Protein AF-0000000084534461 (afdb_homodimer)

Solvent-accessible surface area (backbone atoms only — not comparable to full-atom values): 22948 Å² total; per-residue (Å²): 114,69,65,68,84,52,67,72,52,37,30,53,52,44,30,52,53,43,71,65,56,53,66,68,66,69,68,48,70,62,46,70,64,59,42,81,46,84,99,39,82,68,63,66,66,81,53,58,86,45,63,25,36,35,31,38,32,35,58,70,33,33,43,48,48,38,43,33,74,71,67,26,49,29,36,30,30,22,59,17,60,62,32,34,50,53,24,33,70,71,34,33,87,74,63,44,41,65,43,66,37,55,65,68,60,46,51,71,68,51,87,67,63,21,34,18,40,33,20,59,68,22,38,67,40,55,40,63,58,86,64,42,44,46,43,50,53,74,29,36,35,69,52,8,28,48,35,37,19,36,73,57,45,46,66,38,20,59,45,50,32,58,41,75,44,84,65,67,75,32,57,66,35,50,48,49,37,52,23,52,54,45,69,53,51,33,49,55,40,47,74,41,59,37,38,81,55,44,47,45,70,43,73,35,96,50,87,69,29,35,37,31,25,41,35,42,34,22,38,52,71,116,115,70,65,68,85,52,66,72,52,36,30,52,50,45,29,52,52,44,71,64,56,56,65,69,66,69,67,48,71,61,47,69,63,60,40,80,46,85,98,38,83,68,63,68,67,79,53,58,85,46,63,26,35,35,31,38,32,35,58,69,34,32,44,49,49,37,44,33,75,71,68,25,48,30,36,30,30,22,58,17,60,61,31,35,51,53,25,33,69,70,35,34,87,73,62,44,41,65,42,65,38,55,64,65,60,46,52,71,68,50,88,69,64,21,33,19,41,32,20,56,68,20,38,66,40,55,37,63,57,86,63,43,45,45,43,50,52,73,30,36,36,69,52,10,28,48,36,38,19,34,73,57,45,47,66,40,20,57,45,50,33,57,42,74,44,84,62,64,75,31,57,67,35,50,50,47,38,54,23,52,54,46,69,53,51,32,50,55,42,46,74,42,60,36,39,81,55,45,47,47,70,44,73,36,96,49,86,69,29,37,37,30,25,40,35,42,35,24,38,52,70,118

InterPro domains:
  IPR029063 S-adenosyl-L-methionine-dependent methyltransferase superfamily [G3DSA:3.40.50.150] (38-209)
  IPR029063 S-adenosyl-L-methionine-dependent methyltransferase superfamily [SSF53335] (11-201)
  IPR041698 Methyltransferase domain 25 [PF13649] (54-144)

Nearest PDB structures (foldseek):
  7zkg-assembly1_A  TM=7.103E-01  e=3.532E-11  Streptomyces griseofuscus
  5t6b-assembly1_A  TM=6.500E-01  e=1.049E-08  Actinomadura kijaniata
  5t6b-assembly2_B  TM=6.432E-01  e=7.205E-09  Actinomadura kijaniata
  5dm0-assembly1_A  TM=7.091E-01  e=4.477E-07  Bacillus velezensis FZB42
  3gu3-assembly1_B  TM=7.183E-01  e=1.297E-06  Bacillus cereus ATCC 14579

Organism: Streptomyces rubellomurinus (strain ATCC 31215) (NCBI:txid359131)

Secondary structure (DSSP, 8-state):
------HHHHHHHHHHHHHHS-HHHHTS-----SSSSTT-S--GGGG-S-SEEEEES-TT-HHHHHHHTTT-EEEEEES-HHHHHHHHHHHGGGT-EEEES-HHHHHHH----EEEEEEESSHHHHS-HHHHHHHHHHTEEEEEEEEEEEPPPPTT--EEEEEEES-SSSB-EEEEEEE--HHHHHHHHHHTT-EEEEEEEEPPSSTTB--EEEEEEE----/------HHHHHHHHHHHHHHS-HHHHTS-----SSSSTT-S--GGGG-S-SEEEEES-TT-HHHHHHHTTT-EEEEEES-HHHHHHHHHHHGGGT-EEEES-HHHHHHH----EEEEEEESSHHHHS-HHHHHHHHHHTEEEEEEEEEEEPPPPTT--EEEEEE-S-SSSB--EEEEEE--HHHHHHHHHHTT-EEEEEEEEPPSSTTB--EEEEEEE----

Foldseek 3Di:
DADDDDLVLVQVVVQVVLVPDDPVVLPDAADFDLDPDPPDDDGPCLQPDWQEEEEEQCFSVSPVQVVVVVNHQYEYEHQYPSRQVSSCVVCVVSRYHYYHDDQLVVLVPDPAAILEYEYRQGDCFFDDLLSRLLSNLNRYAQFGKYKYKDFAADPPDAAWDKDAPDDDPDDRRITTTGHDDQVVVQVSNVVSQWADKGWDWADDPDPPDTTMIMIMTTHHND/DADDDDLVLVQVVVQVVLVPDDPVVLPDAADFDLDPDPPDDDGPCLQPDWQEEEEEQCFSVSPVQVVVVVNHQYEYEHQYPSRQVSSCVVCVVSRYHYYHDDQLVVLVPDPAAILEYEYRQGDCFFDDLLSRLLSNLNRYAQFGKYKYKDFAADPPDAAWDKDAPDDDPDDRRITTTHHDDQVVVQVSNVVSQWADKGWDWADDPDPPDTTMIMIMTTHHND

Radius of gyration: 24.72 Å; Cα contacts (8 Å, |Δi|>4): 1008; chains: 2; bounding box: 42×78×60 Å

Structure (mmCIF, N/CA/C/O backbone):
data_AF-0000000084534461-model_v1
#
loop_
_entity.id
_entity.type
_entity.pdbx_description
1 polymer 'Methyltransferase type 11'
#
loop_
_atom_site.group_PDB
_atom_site.id
_atom_site.type_symbol
_atom_site.label_atom_id
_atom_site.label_alt_id
_atom_site.label_comp_id
_atom_site.label_asym_id
_atom_site.label_entity_id
_atom_site.label_seq_id
_atom_site.pdbx_PDB_ins_code
_atom_site.Cartn_x
_atom_site.Cartn_y
_atom_site.Cartn_z
_atom_site.occupancy
_atom_site.B_iso_or_equiv
_atom_site.auth_seq_id
_atom_site.auth_comp_id
_atom_site.auth_asym_id
_atom_site.auth_atom_id
_atom_site.pdbx_PDB_model_num
ATOM 1 N N . MET A 1 1 ? -14.102 -5.703 9.438 1 82 1 MET A N 1
ATOM 2 C CA . MET A 1 1 ? -14.719 -5.957 8.141 1 82 1 MET A CA 1
ATOM 3 C C . MET A 1 1 ? -13.688 -6.5 7.152 1 82 1 MET A C 1
ATOM 5 O O . MET A 1 1 ? -12.531 -6.066 7.148 1 82 1 MET A O 1
ATOM 9 N N . PRO A 1 2 ? -14.164 -7.406 6.281 1 90.06 2 PRO A N 1
ATOM 10 C CA . PRO A 1 2 ? -13.219 -7.977 5.312 1 90.06 2 PRO A CA 1
ATOM 11 C C . PRO A 1 2 ? -12.953 -7.043 4.133 1 90.06 2 PRO A C 1
ATOM 13 O O . PRO A 1 2 ? -13.711 -6.098 3.9 1 90.06 2 PRO A O 1
ATOM 16 N N . ALA A 1 3 ? -11.852 -7.309 3.469 1 95.69 3 ALA A N 1
ATOM 17 C CA . ALA A 1 3 ? -11.547 -6.617 2.217 1 95.69 3 ALA A CA 1
ATOM 18 C C . ALA A 1 3 ? -12.695 -6.758 1.223 1 95.69 3 ALA A C 1
ATOM 20 O O . ALA A 1 3 ? -13.273 -7.84 1.08 1 95.69 3 ALA A O 1
ATOM 21 N N . GLN A 1 4 ? -13.062 -5.703 0.639 1 95.62 4 GLN A N 1
ATOM 22 C CA . GLN A 1 4 ? -14.156 -5.691 -0.332 1 95.62 4 GLN A CA 1
ATOM 23 C C . GLN A 1 4 ? -13.617 -5.543 -1.754 1 95.62 4 GLN A C 1
ATOM 25 O O . GLN A 1 4 ? -13.555 -4.43 -2.283 1 95.62 4 GLN A O 1
ATOM 30 N N . HIS A 1 5 ? -13.391 -6.656 -2.383 1 97.5 5 HIS A N 1
ATOM 31 C CA . HIS A 1 5 ? -12.844 -6.676 -3.734 1 97.5 5 HIS A CA 1
ATOM 32 C C . HIS A 1 5 ? -13.867 -6.184 -4.75 1 97.5 5 HIS A C 1
ATOM 34 O O . HIS A 1 5 ? -15.055 -6.516 -4.656 1 97.5 5 HIS A O 1
ATOM 40 N N . ASP A 1 6 ? -13.453 -5.367 -5.629 1 96.69 6 ASP A N 1
ATOM 41 C CA . ASP A 1 6 ? -14.172 -5 -6.848 1 96.69 6 ASP A CA 1
ATOM 42 C C . ASP A 1 6 ? -13.461 -5.547 -8.086 1 96.69 6 ASP A C 1
ATOM 44 O O . ASP A 1 6 ? -12.57 -4.895 -8.633 1 96.69 6 ASP A O 1
ATOM 48 N N . ILE A 1 7 ? -13.922 -6.699 -8.586 1 98 7 ILE A N 1
ATOM 49 C CA . ILE A 1 7 ? -13.195 -7.465 -9.594 1 98 7 ILE A CA 1
ATOM 50 C C . ILE A 1 7 ? -13.156 -6.688 -10.906 1 98 7 ILE A C 1
ATOM 52 O O . ILE A 1 7 ? -12.164 -6.734 -11.633 1 98 7 ILE A O 1
ATOM 56 N N . ALA A 1 8 ? -14.234 -6.043 -11.258 1 97.19 8 ALA A N 1
ATOM 57 C CA . ALA A 1 8 ? -14.234 -5.234 -12.469 1 97.19 8 ALA A CA 1
ATOM 58 C C . ALA A 1 8 ? -13.156 -4.16 -12.422 1 97.19 8 ALA A C 1
ATOM 60 O O . ALA A 1 8 ? -12.414 -3.967 -13.391 1 97.19 8 ALA A O 1
ATOM 61 N N . SER A 1 9 ? -13.031 -3.445 -11.297 1 95.75 9 SER A N 1
ATOM 62 C CA . SER A 1 9 ? -12.008 -2.424 -11.102 1 95.75 9 SER A CA 1
ATOM 63 C C . SER A 1 9 ? -10.609 -3.033 -11.133 1 95.75 9 SER A C 1
ATOM 65 O O . SER A 1 9 ? -9.695 -2.475 -11.742 1 95.75 9 SER A O 1
ATOM 67 N N . GLU A 1 10 ? -10.453 -4.145 -10.445 1 97.88 10 GLU A N 1
ATOM 68 C CA . GLU A 1 10 ? -9.148 -4.797 -10.398 1 97.88 10 GLU A CA 1
ATOM 69 C C . GLU A 1 10 ? -8.727 -5.289 -11.781 1 97.88 10 GLU A C 1
ATOM 71 O O . GLU A 1 10 ? -7.547 -5.219 -12.141 1 97.88 10 GLU A O 1
ATOM 76 N N . ARG A 1 11 ? -9.68 -5.777 -12.562 1 98.31 11 ARG A N 1
ATOM 77 C CA . ARG A 1 11 ? -9.391 -6.168 -13.938 1 98.31 11 ARG A CA 1
ATOM 78 C C . ARG A 1 11 ? -8.852 -4.984 -14.734 1 98.31 11 ARG A C 1
ATOM 80 O O . ARG A 1 11 ? -7.879 -5.121 -15.477 1 98.31 11 ARG A O 1
ATOM 87 N N . GLU A 1 12 ? -9.516 -3.889 -14.594 1 97.12 12 GLU A N 1
ATOM 88 C CA . GLU A 1 12 ? -9.055 -2.684 -15.281 1 97.12 12 GLU A CA 1
ATOM 89 C C . GLU A 1 12 ? -7.629 -2.33 -14.891 1 97.12 12 GLU A C 1
ATOM 91 O O . GLU A 1 12 ? -6.824 -1.927 -15.734 1 97.12 12 GLU A O 1
ATOM 96 N N . LEU A 1 13 ? -7.352 -2.441 -13.602 1 96.94 13 LEU A N 1
ATOM 97 C CA . LEU A 1 13 ? -6.008 -2.158 -13.109 1 96.94 13 LEU A CA 1
ATOM 98 C C . LEU A 1 13 ? -4.984 -3.088 -13.75 1 96.94 13 LEU A C 1
ATOM 100 O O . LEU A 1 13 ? -3.932 -2.639 -14.211 1 96.94 13 LEU A O 1
ATOM 104 N N . TRP A 1 14 ? -5.281 -4.336 -13.805 1 97.5 14 TRP A N 1
ATOM 105 C CA . TRP A 1 14 ? -4.336 -5.305 -14.352 1 97.5 14 TRP A CA 1
ATOM 106 C C . TRP A 1 14 ? -4.227 -5.172 -15.867 1 97.5 14 TRP A C 1
ATOM 108 O O . TRP A 1 14 ? -3.176 -5.449 -16.438 1 97.5 14 TRP A O 1
ATOM 118 N N . ASP A 1 15 ? -5.336 -4.719 -16.547 1 97.88 15 ASP A N 1
ATOM 119 C CA . ASP A 1 15 ? -5.266 -4.395 -17.969 1 97.88 15 ASP A CA 1
ATOM 120 C C . ASP A 1 15 ? -4.273 -3.264 -18.219 1 97.88 15 ASP A C 1
ATOM 122 O O . ASP A 1 15 ? -3.482 -3.324 -19.172 1 97.88 15 ASP A O 1
ATOM 126 N N . THR A 1 16 ? -4.367 -2.297 -17.359 1 95.94 16 THR A N 1
ATOM 127 C CA . THR A 1 16 ? -3.457 -1.165 -17.484 1 95.94 16 THR A CA 1
ATOM 128 C C . THR A 1 16 ? -2.012 -1.609 -17.281 1 95.94 16 THR A C 1
ATOM 130 O O . THR A 1 16 ? -1.117 -1.19 -18.031 1 95.94 16 THR A O 1
ATOM 133 N N . TYR A 1 17 ? -1.835 -2.412 -16.281 1 94.75 17 TYR A N 1
ATOM 134 C CA . TYR A 1 17 ? -0.505 -2.959 -16.047 1 94.75 17 TYR A CA 1
ATOM 135 C C . TYR A 1 17 ? 0.002 -3.727 -17.266 1 94.75 17 TYR A C 1
ATOM 137 O O . TYR A 1 17 ? 1.138 -3.525 -17.703 1 94.75 17 TYR A O 1
ATOM 145 N N . ALA A 1 18 ? -0.816 -4.578 -17.781 1 96.62 18 ALA A N 1
ATOM 146 C CA . ALA A 1 18 ? -0.475 -5.395 -18.953 1 96.62 18 ALA A CA 1
ATOM 147 C C . ALA A 1 18 ? -0.106 -4.52 -20.141 1 96.62 18 ALA A C 1
ATOM 149 O O . ALA A 1 18 ? 0.877 -4.789 -20.844 1 96.62 18 ALA A O 1
ATOM 150 N N . ALA A 1 19 ? -0.872 -3.486 -20.344 1 94.31 19 ALA A N 1
ATOM 151 C CA . ALA A 1 19 ? -0.662 -2.586 -21.484 1 94.31 19 ALA A CA 1
ATOM 152 C C . ALA A 1 19 ? 0.663 -1.841 -21.344 1 94.31 19 ALA A C 1
ATOM 154 O O . ALA A 1 19 ? 1.238 -1.403 -22.344 1 94.31 19 ALA A O 1
ATOM 155 N N . GLY A 1 20 ? 1.137 -1.736 -20.094 1 92.31 20 GLY A N 1
ATOM 156 C CA . GLY A 1 20 ? 2.369 -1.006 -19.859 1 92.31 20 GLY A CA 1
ATOM 157 C C . GLY A 1 20 ? 3.609 -1.872 -19.969 1 92.31 20 GLY A C 1
ATOM 158 O O . GLY A 1 20 ? 4.73 -1.363 -19.953 1 92.31 20 GLY A O 1
ATOM 159 N N . ILE A 1 21 ? 3.453 -3.168 -19.969 1 90.06 21 ILE A N 1
ATOM 160 C CA . ILE A 1 21 ? 4.59 -4.074 -20.094 1 90.06 21 ILE A CA 1
ATOM 161 C C . ILE A 1 21 ? 5.246 -3.906 -21.453 1 90.06 21 ILE A C 1
ATOM 163 O O . ILE A 1 21 ? 4.57 -3.965 -22.484 1 90.06 21 ILE A O 1
ATOM 167 N N . LYS A 1 22 ? 6.57 -3.711 -21.453 1 85.25 22 LYS A N 1
ATOM 168 C CA . LYS A 1 22 ? 7.344 -3.502 -22.688 1 85.25 22 LYS A CA 1
ATOM 169 C C . LYS A 1 22 ? 7.379 -4.766 -23.531 1 85.25 22 LYS A C 1
ATOM 171 O O . LYS A 1 22 ? 7.402 -5.879 -23 1 85.25 22 LYS A O 1
ATOM 176 N N . ASP A 1 23 ? 7.5 -4.598 -24.703 1 84.06 23 ASP A N 1
ATOM 177 C CA . ASP A 1 23 ? 7.484 -5.715 -25.641 1 84.06 23 ASP A CA 1
ATOM 178 C C . ASP A 1 23 ? 8.672 -6.648 -25.406 1 84.06 23 ASP A C 1
ATOM 180 O O . ASP A 1 23 ? 8.555 -7.863 -25.578 1 84.06 23 ASP A O 1
ATOM 184 N N . ASP A 1 24 ? 9.688 -6.047 -25.094 1 86.19 24 ASP A N 1
ATOM 185 C CA . ASP A 1 24 ? 10.875 -6.871 -24.906 1 86.19 24 ASP A CA 1
ATOM 186 C C . ASP A 1 24 ? 10.695 -7.836 -23.734 1 86.19 24 ASP A C 1
ATOM 188 O O . ASP A 1 24 ? 11.289 -8.914 -23.719 1 86.19 24 ASP A O 1
ATOM 192 N N . VAL A 1 25 ? 9.93 -7.516 -22.781 1 79.94 25 VAL A N 1
ATOM 193 C CA . VAL A 1 25 ? 9.625 -8.406 -21.672 1 79.94 25 VAL A CA 1
ATOM 194 C C . VAL A 1 25 ? 8.734 -9.547 -22.156 1 79.94 25 VAL A C 1
ATOM 196 O O . VAL A 1 25 ? 8.984 -10.711 -21.844 1 79.94 25 VAL A O 1
ATOM 199 N N . PHE A 1 26 ? 7.84 -9.203 -22.938 1 81 26 PHE A N 1
ATOM 200 C CA . PHE A 1 26 ? 6.926 -10.227 -23.438 1 81 26 PHE A CA 1
ATOM 201 C C . PHE A 1 26 ? 7.633 -11.164 -24.406 1 81 26 PHE A C 1
ATOM 203 O O . PHE A 1 26 ? 7.301 -12.344 -24.484 1 81 26 PHE A O 1
ATOM 210 N N . ASP A 1 27 ? 8.633 -10.633 -25.016 1 85.81 27 ASP A N 1
ATOM 211 C CA . ASP A 1 27 ? 9.312 -11.391 -26.062 1 85.81 27 ASP A CA 1
ATOM 212 C C . ASP A 1 27 ? 10.445 -12.234 -25.469 1 85.81 27 ASP A C 1
ATOM 214 O O . ASP A 1 27 ? 11.047 -13.047 -26.172 1 85.81 27 ASP A O 1
ATOM 218 N N . ALA A 1 28 ? 10.633 -12 -24.234 1 91.19 28 ALA A N 1
ATOM 219 C CA . ALA A 1 28 ? 11.68 -12.789 -23.594 1 91.19 28 ALA A CA 1
ATOM 220 C C . ALA A 1 28 ? 11.305 -14.266 -23.547 1 91.19 28 ALA A C 1
ATOM 222 O O . ALA A 1 28 ? 10.117 -14.609 -23.547 1 91.19 28 ALA A O 1
ATOM 223 N N . GLY A 1 29 ? 12.266 -15.156 -23.562 1 94.75 29 GLY A N 1
ATOM 224 C CA . GLY A 1 29 ? 12.047 -16.594 -23.594 1 94.75 29 GLY A CA 1
ATOM 225 C C . GLY A 1 29 ? 11.508 -17.156 -22.297 1 94.75 29 GLY A C 1
ATOM 226 O O . GLY A 1 29 ? 11.352 -16.422 -21.312 1 94.75 29 GLY A O 1
ATOM 227 N N . PRO A 1 30 ? 11.242 -18.438 -22.312 1 96.62 30 PRO A N 1
ATOM 228 C CA . PRO A 1 30 ? 10.766 -19.109 -21.109 1 96.62 30 PRO A CA 1
ATOM 229 C C . PRO A 1 30 ? 11.742 -19 -19.953 1 96.62 30 PRO A C 1
ATOM 231 O O . PRO A 1 30 ? 12.953 -19.078 -20.141 1 96.62 30 PRO A O 1
ATOM 234 N N . VAL A 1 31 ? 11.258 -18.734 -18.812 1 96.19 31 VAL A N 1
ATOM 235 C CA . VAL A 1 31 ? 12.078 -18.688 -17.594 1 96.19 31 VAL A CA 1
ATOM 236 C C . VAL A 1 31 ? 11.211 -18.953 -16.375 1 96.19 31 VAL A C 1
ATOM 238 O O . VAL A 1 31 ? 10.062 -18.484 -16.312 1 96.19 31 VAL A O 1
ATOM 241 N N . PHE A 1 32 ? 11.727 -19.734 -15.516 1 97.19 32 PHE A N 1
ATOM 242 C CA . PHE A 1 32 ? 11.062 -19.984 -14.242 1 97.19 32 PHE A CA 1
ATOM 243 C C . PHE A 1 32 ? 11.914 -19.469 -13.078 1 97.19 32 PHE A C 1
ATOM 245 O O . PHE A 1 32 ? 13.031 -19.953 -12.867 1 97.19 32 PHE A O 1
ATOM 252 N N . ARG A 1 33 ? 11.43 -18.531 -12.352 1 97.31 33 ARG A N 1
ATOM 253 C CA . ARG A 1 33 ? 12.086 -17.984 -11.18 1 97.31 33 ARG A CA 1
ATOM 254 C C . ARG A 1 33 ? 11.078 -17.719 -10.062 1 97.31 33 ARG A C 1
ATOM 256 O O . ARG A 1 33 ? 10.062 -17.062 -10.273 1 97.31 33 ARG A O 1
ATOM 263 N N . TRP A 1 34 ? 11.406 -18.203 -8.852 1 98.5 34 TRP A N 1
ATOM 264 C CA . TRP A 1 34 ? 10.547 -17.938 -7.703 1 98.5 34 TRP A CA 1
ATOM 265 C C . TRP A 1 34 ? 10.789 -16.516 -7.176 1 98.5 34 TRP A C 1
ATOM 267 O O . TRP A 1 34 ? 9.914 -15.945 -6.516 1 98.5 34 TRP A O 1
ATOM 277 N N . THR A 1 35 ? 12.023 -16.016 -7.391 1 98.56 35 THR A N 1
ATOM 278 C CA . THR A 1 35 ? 12.422 -14.734 -6.805 1 98.56 35 THR A CA 1
ATOM 279 C C . THR A 1 35 ? 12.461 -13.641 -7.871 1 98.56 35 THR A C 1
ATOM 281 O O . THR A 1 35 ? 12.422 -13.93 -9.07 1 98.56 35 THR A O 1
ATOM 284 N N . GLN A 1 36 ? 12.531 -12.445 -7.457 1 97.5 36 GLN A N 1
ATOM 285 C CA . GLN A 1 36 ? 12.633 -11.297 -8.352 1 97.5 36 GLN A CA 1
ATOM 286 C C . GLN A 1 36 ? 14.078 -11.062 -8.781 1 97.5 36 GLN A C 1
ATOM 288 O O . GLN A 1 36 ? 14.383 -10.094 -9.477 1 97.5 36 GLN A O 1
ATOM 293 N N . TYR A 1 37 ? 14.93 -12 -8.375 1 97.38 37 TYR A N 1
ATOM 294 C CA . TYR A 1 37 ? 16.344 -11.898 -8.711 1 97.38 37 TYR A CA 1
ATOM 295 C C . TYR A 1 37 ? 16.766 -13.008 -9.664 1 97.38 37 TYR A C 1
ATOM 297 O O . TYR A 1 37 ? 16.484 -14.18 -9.422 1 97.38 37 TYR A O 1
ATOM 305 N N . ALA A 1 38 ? 17.438 -12.625 -10.727 1 93.44 38 ALA A N 1
ATOM 306 C CA . ALA A 1 38 ? 17.922 -13.617 -11.68 1 93.44 38 ALA A CA 1
ATOM 307 C C . ALA A 1 38 ? 18.875 -14.609 -11.008 1 93.44 38 ALA A C 1
ATOM 309 O O . ALA A 1 38 ? 19.703 -14.219 -10.188 1 93.44 38 ALA A O 1
ATOM 310 N N . ASP A 1 39 ? 18.734 -15.898 -11.375 1 90.75 39 ASP A N 1
ATOM 311 C CA . ASP A 1 39 ? 19.609 -16.984 -10.945 1 90.75 39 ASP A CA 1
ATOM 312 C C . ASP A 1 39 ? 19.719 -17.047 -9.422 1 90.75 39 ASP A C 1
ATOM 314 O O . ASP A 1 39 ? 20.812 -17.188 -8.883 1 90.75 39 ASP A O 1
ATOM 318 N N . HIS A 1 40 ? 18.641 -16.812 -8.766 1 96.94 40 HIS A N 1
ATOM 319 C CA . HIS A 1 40 ? 18.609 -16.797 -7.309 1 96.94 40 HIS A CA 1
ATOM 320 C C . HIS A 1 40 ? 17.469 -17.656 -6.773 1 96.94 40 HIS A C 1
ATOM 322 O O . HIS A 1 40 ? 16.359 -17.641 -7.312 1 96.94 40 HIS A O 1
ATOM 328 N N . GLY A 1 41 ? 17.844 -18.391 -5.699 1 96.94 41 GLY A N 1
ATOM 329 C CA . GLY A 1 41 ? 16.797 -19.125 -4.992 1 96.94 41 GLY A CA 1
ATOM 330 C C . GLY A 1 41 ? 16.562 -20.516 -5.566 1 96.94 41 GLY A C 1
ATOM 331 O O . GLY A 1 41 ? 17.344 -21 -6.383 1 96.94 41 GLY A O 1
ATOM 332 N N . PRO A 1 42 ? 15.531 -21.188 -5.078 1 97.5 42 PRO A N 1
ATOM 333 C CA . PRO A 1 42 ? 15.195 -22.516 -5.562 1 97.5 42 PRO A CA 1
ATOM 334 C C . PRO A 1 42 ? 14.633 -22.516 -6.984 1 97.5 42 PRO A C 1
ATOM 336 O O . PRO A 1 42 ? 14.344 -21.438 -7.531 1 97.5 42 PRO A O 1
ATOM 339 N N . GLY A 1 43 ? 14.602 -23.719 -7.566 1 95.62 43 GLY A N 1
ATOM 340 C CA . GLY A 1 43 ? 14.039 -23.891 -8.898 1 95.62 43 GLY A CA 1
ATOM 341 C C . GLY A 1 43 ? 12.758 -24.703 -8.914 1 95.62 43 GLY A C 1
ATOM 342 O O . GLY A 1 43 ? 11.914 -24.547 -8.031 1 95.62 43 GLY A O 1
ATOM 343 N N . LEU A 1 44 ? 12.625 -25.469 -9.938 1 96.19 44 LEU A N 1
ATOM 344 C CA . LEU A 1 44 ? 11.406 -26.234 -10.203 1 96.19 44 LEU A CA 1
ATOM 345 C C . LEU A 1 44 ? 11.219 -27.328 -9.172 1 96.19 44 LEU A C 1
ATOM 347 O O . LEU A 1 44 ? 10.125 -27.906 -9.055 1 96.19 44 LEU A O 1
ATOM 351 N N . GLU A 1 45 ? 12.242 -27.578 -8.414 1 96.44 45 GLU A N 1
ATOM 352 C CA . GLU A 1 45 ? 12.188 -28.688 -7.469 1 96.44 45 GLU A CA 1
ATOM 353 C C . GLU A 1 45 ? 11.102 -28.469 -6.418 1 96.44 45 GLU A C 1
ATOM 355 O O . GLU A 1 45 ? 10.594 -29.438 -5.836 1 96.44 45 GLU A O 1
ATOM 360 N N . LEU A 1 46 ? 10.727 -27.172 -6.176 1 98.25 46 LEU A N 1
ATOM 361 C CA . LEU A 1 46 ? 9.68 -26.891 -5.199 1 98.25 46 LEU A CA 1
ATOM 362 C C . LEU A 1 46 ? 8.344 -27.453 -5.668 1 98.25 46 LEU A C 1
ATOM 364 O O . LEU A 1 46 ? 7.434 -27.672 -4.855 1 98.25 46 LEU A O 1
ATOM 368 N N . LEU A 1 47 ? 8.203 -27.672 -6.941 1 98.5 47 LEU A N 1
ATOM 369 C CA . LEU A 1 47 ? 6.957 -28.188 -7.492 1 98.5 47 LEU A CA 1
ATOM 370 C C . LEU A 1 47 ? 6.949 -29.719 -7.48 1 98.5 47 LEU A C 1
ATOM 372 O O . LEU A 1 47 ? 5.938 -30.344 -7.816 1 98.5 47 LEU A O 1
ATOM 376 N N . GLY A 1 48 ? 8.031 -30.312 -7.121 1 95.75 48 GLY A N 1
ATOM 377 C CA . GLY A 1 48 ? 8.188 -31.75 -7.266 1 95.75 48 GLY A CA 1
ATOM 378 C C . GLY A 1 48 ? 8.406 -32.188 -8.703 1 95.75 48 GLY A C 1
ATOM 379 O O . GLY A 1 48 ? 9.289 -31.656 -9.383 1 95.75 48 GLY A O 1
ATOM 380 N N . SER A 1 49 ? 7.762 -33.281 -9.172 1 96.25 49 SER A N 1
ATOM 381 C CA . SER A 1 49 ? 7.742 -33.781 -10.547 1 96.25 49 SER A CA 1
ATOM 382 C C . SER A 1 49 ? 6.316 -33.875 -11.078 1 96.25 49 SER A C 1
ATOM 384 O O . SER A 1 49 ? 5.832 -34.969 -11.391 1 96.25 49 SER A O 1
ATOM 386 N N . PRO A 1 50 ? 5.75 -32.719 -11.18 1 98.25 50 PRO A N 1
ATOM 387 C CA . PRO A 1 50 ? 4.336 -32.719 -11.555 1 98.25 50 PRO A CA 1
ATOM 388 C C . PRO A 1 50 ? 4.121 -33.125 -13.016 1 98.25 50 PRO A C 1
ATOM 390 O O . PRO A 1 50 ? 4.918 -32.781 -13.883 1 98.25 50 PRO A O 1
ATOM 393 N N . SER A 1 51 ? 3.029 -33.844 -13.281 1 98.56 51 SER A N 1
ATOM 394 C CA . SER A 1 51 ? 2.586 -34.094 -14.648 1 98.56 51 SER A CA 1
ATOM 395 C C . SER A 1 51 ? 1.717 -32.938 -15.156 1 98.56 51 SER A C 1
ATOM 397 O O . SER A 1 51 ? 1.635 -32.688 -16.359 1 98.56 51 SER A O 1
ATOM 399 N N . SER A 1 52 ? 1.104 -32.219 -14.219 1 98.88 52 SER A N 1
ATOM 400 C CA . SER A 1 52 ? 0.241 -31.094 -14.547 1 98.88 52 SER A CA 1
ATOM 401 C C . SER A 1 52 ? 0.397 -29.969 -13.531 1 98.88 52 SER A C 1
ATOM 403 O O . SER A 1 52 ? 0.607 -30.219 -12.344 1 98.88 52 SER A O 1
ATOM 405 N N . ALA A 1 53 ? 0.364 -28.766 -14.008 1 98.94 53 ALA A N 1
ATOM 406 C CA . ALA A 1 53 ? 0.535 -27.609 -13.133 1 98.94 53 ALA A CA 1
ATOM 407 C C . ALA A 1 53 ? -0.395 -26.469 -13.539 1 98.94 53 ALA A C 1
ATOM 409 O O . ALA A 1 53 ? -0.627 -26.234 -14.734 1 98.94 53 ALA A O 1
ATOM 410 N N . LEU A 1 54 ? -0.918 -25.797 -12.547 1 98.94 54 LEU A N 1
ATOM 411 C CA . LEU A 1 54 ? -1.705 -24.578 -12.719 1 98.94 54 LEU A CA 1
ATOM 412 C C . LEU A 1 54 ? -0.988 -23.375 -12.109 1 98.94 54 LEU A C 1
ATOM 414 O O . LEU A 1 54 ? -0.624 -23.406 -10.938 1 98.94 54 LEU A O 1
ATOM 418 N N . GLU A 1 55 ? -0.697 -22.375 -12.922 1 98.94 55 GLU A N 1
ATOM 419 C CA . GLU A 1 55 ? -0.232 -21.094 -12.391 1 98.94 55 GLU A CA 1
ATOM 420 C C . GLU A 1 55 ? -1.387 -20.109 -12.234 1 98.94 55 GLU A C 1
ATOM 422 O O . GLU A 1 55 ? -2.133 -19.875 -13.18 1 98.94 55 GLU A O 1
ATOM 427 N N . ILE A 1 56 ? -1.592 -19.609 -11.047 1 98.94 56 ILE A N 1
ATOM 428 C CA . ILE A 1 56 ? -2.664 -18.641 -10.805 1 98.94 56 ILE A CA 1
ATOM 429 C C . ILE A 1 56 ? -2.084 -17.234 -10.734 1 98.94 56 ILE A C 1
ATOM 431 O O . ILE A 1 56 ? -1.247 -16.938 -9.875 1 98.94 56 ILE A O 1
ATOM 435 N N . GLY A 1 57 ? -2.594 -16.344 -11.539 1 98.88 57 GLY A N 1
ATOM 436 C CA . GLY A 1 57 ? -1.903 -15.102 -11.836 1 98.88 57 GLY A CA 1
ATOM 437 C C . GLY A 1 57 ? -0.671 -15.289 -12.695 1 98.88 57 GLY A C 1
ATOM 438 O O . GLY A 1 57 ? 0.43 -14.891 -12.312 1 98.88 57 GLY A O 1
ATOM 439 N N . CYS A 1 58 ? -0.844 -15.766 -13.938 1 98.69 58 CYS A N 1
ATOM 440 C CA . CYS A 1 58 ? 0.279 -16.312 -14.695 1 98.69 58 CYS A CA 1
ATOM 441 C C . CYS A 1 58 ? 1.011 -15.203 -15.445 1 98.69 58 CYS A C 1
ATOM 443 O O . CYS A 1 58 ? 2.113 -15.422 -15.953 1 98.69 58 CYS A O 1
ATOM 445 N N . GLY A 1 59 ? 0.419 -13.992 -15.562 1 97.69 59 GLY A N 1
ATOM 446 C CA . GLY A 1 59 ? 1.089 -12.883 -16.219 1 97.69 59 GLY A CA 1
ATOM 447 C C . GLY A 1 59 ? 1.537 -13.203 -17.625 1 97.69 59 GLY A C 1
ATOM 448 O O . GLY A 1 59 ? 0.746 -13.68 -18.438 1 97.69 59 GLY A O 1
ATOM 449 N N . THR A 1 60 ? 2.752 -13.008 -17.891 1 96.75 60 THR A N 1
ATOM 450 C CA . THR A 1 60 ? 3.27 -13.164 -19.25 1 96.75 60 THR A CA 1
ATOM 451 C C . THR A 1 60 ? 3.314 -14.641 -19.641 1 96.75 60 THR A C 1
ATOM 453 O O . THR A 1 60 ? 3.488 -14.977 -20.812 1 96.75 60 THR A O 1
ATOM 456 N N . GLY A 1 61 ? 3.23 -15.516 -18.734 1 97.44 61 GLY A N 1
ATOM 457 C CA . GLY A 1 61 ? 3.168 -16.953 -19 1 97.44 61 GLY A CA 1
ATOM 458 C C . GLY A 1 61 ? 4.531 -17.578 -19.203 1 97.44 61 GLY A C 1
ATOM 459 O O . GLY A 1 61 ? 4.633 -18.75 -19.594 1 97.44 61 GLY A O 1
ATOM 460 N N . ARG A 1 62 ? 5.641 -16.844 -18.922 1 96.69 62 ARG A N 1
ATOM 461 C CA . ARG A 1 62 ? 6.984 -17.344 -19.188 1 96.69 62 ARG A CA 1
ATOM 462 C C . ARG A 1 62 ? 7.309 -18.547 -18.312 1 96.69 62 ARG A C 1
ATOM 464 O O . ARG A 1 62 ? 7.992 -19.469 -18.75 1 96.69 62 ARG A O 1
ATOM 471 N N . ALA A 1 63 ? 6.875 -18.484 -17.109 1 97.5 63 ALA A N 1
ATOM 472 C CA . ALA A 1 63 ? 7.094 -19.625 -16.219 1 97.5 63 ALA A CA 1
ATOM 473 C C . ALA A 1 63 ? 6.344 -20.859 -16.703 1 97.5 63 ALA A C 1
ATOM 475 O O . ALA A 1 63 ? 6.871 -21.984 -16.656 1 97.5 63 ALA A O 1
ATOM 476 N N . LEU A 1 64 ? 5.113 -20.688 -17.172 1 98.19 64 LEU A N 1
ATOM 477 C CA . LEU A 1 64 ? 4.328 -21.781 -17.734 1 98.19 64 LEU A CA 1
ATOM 478 C C . LEU A 1 64 ? 5.062 -22.422 -18.906 1 98.19 64 LEU A C 1
ATOM 480 O O . LEU A 1 64 ? 5.129 -23.656 -19 1 98.19 64 LEU A O 1
ATOM 484 N N . ALA A 1 65 ? 5.562 -21.562 -19.766 1 97.81 65 ALA A N 1
ATOM 485 C CA . ALA A 1 65 ? 6.277 -22.047 -20.938 1 97.81 65 ALA A CA 1
ATOM 486 C C . ALA A 1 65 ? 7.496 -22.875 -20.547 1 97.81 65 ALA A C 1
ATOM 488 O O . ALA A 1 65 ? 7.773 -23.922 -21.141 1 97.81 65 ALA A O 1
ATOM 489 N N . ALA A 1 66 ? 8.227 -22.422 -19.594 1 97.5 66 ALA A N 1
ATOM 490 C CA . ALA A 1 66 ? 9.406 -23.141 -19.109 1 97.5 66 ALA A CA 1
ATOM 491 C C . ALA A 1 66 ? 9.031 -24.531 -18.594 1 97.5 66 ALA A C 1
ATOM 493 O O . ALA A 1 66 ? 9.742 -25.5 -18.859 1 97.5 66 ALA A O 1
ATOM 494 N N . LEU A 1 67 ? 7.949 -24.625 -17.891 1 98 67 LEU A N 1
ATOM 495 C CA . LEU A 1 67 ? 7.477 -25.891 -17.375 1 98 67 LEU A CA 1
ATOM 496 C C . LEU A 1 67 ? 7.008 -26.797 -18.516 1 98 67 LEU A C 1
ATOM 498 O O . LEU A 1 67 ? 7.25 -28.016 -18.484 1 98 67 LEU A O 1
ATOM 502 N N . ALA A 1 68 ? 6.328 -26.188 -19.453 1 98.06 68 ALA A N 1
ATOM 503 C CA . ALA A 1 68 ? 5.852 -26.953 -20.609 1 98.06 68 ALA A CA 1
ATOM 504 C C . ALA A 1 68 ? 7.012 -27.594 -21.359 1 98.06 68 ALA A C 1
ATOM 506 O O . ALA A 1 68 ? 6.902 -28.719 -21.828 1 98.06 68 ALA A O 1
ATOM 507 N N . GLU A 1 69 ? 8.094 -26.906 -21.422 1 96.88 69 GLU A N 1
ATOM 508 C CA . GLU A 1 69 ? 9.289 -27.406 -22.094 1 96.88 69 GLU A CA 1
ATOM 509 C C . GLU A 1 69 ? 9.82 -28.656 -21.375 1 96.88 69 GLU A C 1
ATOM 511 O O . GLU A 1 69 ? 10.57 -29.438 -21.969 1 96.88 69 GLU A O 1
ATOM 516 N N . GLN A 1 70 ? 9.453 -28.766 -20.172 1 96.31 70 GLN A N 1
ATOM 517 C CA . GLN A 1 70 ? 9.883 -29.938 -19.406 1 96.31 70 GLN A CA 1
ATOM 518 C C . GLN A 1 70 ? 8.875 -31.078 -19.531 1 96.31 70 GLN A C 1
ATOM 520 O O . GLN A 1 70 ? 8.992 -32.094 -18.828 1 96.31 70 GLN A O 1
ATOM 525 N N . GLY A 1 71 ? 7.824 -30.906 -20.25 1 97.25 71 GLY A N 1
ATOM 526 C CA . GLY A 1 71 ? 6.852 -31.953 -20.5 1 97.25 71 GLY A CA 1
ATOM 527 C C . GLY A 1 71 ? 5.656 -31.891 -19.562 1 97.25 71 GLY A C 1
ATOM 528 O O . GLY A 1 71 ? 4.812 -32.781 -19.562 1 97.25 71 GLY A O 1
ATOM 529 N N . VAL A 1 72 ? 5.566 -30.891 -18.75 1 98.5 72 VAL A N 1
ATOM 530 C CA . VAL A 1 72 ? 4.445 -30.719 -17.828 1 98.5 72 VAL A CA 1
ATOM 531 C C . VAL A 1 72 ? 3.24 -30.156 -18.594 1 98.5 72 VAL A C 1
ATOM 533 O O . VAL A 1 72 ? 3.383 -29.25 -19.422 1 98.5 72 VAL A O 1
ATOM 536 N N . LYS A 1 73 ? 2.062 -30.703 -18.406 1 98.75 73 LYS A N 1
ATOM 537 C CA . LYS A 1 73 ? 0.836 -30.078 -18.891 1 98.75 73 LYS A CA 1
ATOM 538 C C . LYS A 1 73 ? 0.511 -28.812 -18.094 1 98.75 73 LYS A C 1
ATOM 540 O O . LYS A 1 73 ? 0.217 -28.875 -16.906 1 98.75 73 LYS A O 1
ATOM 545 N N . THR A 1 74 ? 0.561 -27.672 -18.781 1 98.75 74 THR A N 1
ATOM 546 C CA . THR A 1 74 ? 0.514 -26.422 -18.047 1 98.75 74 THR A CA 1
ATOM 547 C C . THR A 1 74 ? -0.765 -25.656 -18.375 1 98.75 74 THR A C 1
ATOM 549 O O . THR A 1 74 ? -1.202 -25.625 -19.531 1 98.75 74 THR A O 1
ATOM 552 N N . THR A 1 75 ? -1.377 -25.125 -17.375 1 98.94 75 THR A N 1
ATOM 553 C CA . THR A 1 75 ? -2.516 -24.203 -17.438 1 98.94 75 THR A CA 1
ATOM 554 C C . THR A 1 75 ? -2.234 -22.938 -16.656 1 98.94 75 THR A C 1
ATOM 556 O O . THR A 1 75 ? -1.614 -22.969 -15.594 1 98.94 75 THR A O 1
ATOM 559 N N . GLY A 1 76 ? -2.609 -21.812 -17.203 1 98.94 76 GLY A N 1
ATOM 560 C CA . GLY A 1 76 ? -2.512 -20.531 -16.516 1 98.94 76 GLY A CA 1
ATOM 561 C C . GLY A 1 76 ? -3.83 -19.797 -16.438 1 98.94 76 GLY A C 1
ATOM 562 O O . GLY A 1 76 ? -4.664 -19.922 -17.344 1 98.94 76 GLY A O 1
ATOM 563 N N . VAL A 1 77 ? -4.039 -19.078 -15.383 1 98.94 77 VAL A N 1
ATOM 564 C CA . VAL A 1 77 ? -5.203 -18.203 -15.227 1 98.94 77 VAL A CA 1
ATOM 565 C C . VAL A 1 77 ? -4.746 -16.797 -14.859 1 98.94 77 VAL A C 1
ATOM 567 O O . VAL A 1 77 ? -3.863 -16.625 -14.016 1 98.94 77 VAL A O 1
ATOM 570 N N . ASP A 1 78 ? -5.242 -15.836 -15.492 1 98.94 78 ASP A N 1
ATOM 571 C CA . ASP A 1 78 ? -5.012 -14.43 -15.164 1 98.94 78 ASP A CA 1
ATOM 572 C C . ASP A 1 78 ? -6.297 -13.617 -15.305 1 98.94 78 ASP A C 1
ATOM 574 O O . ASP A 1 78 ? -7.168 -13.961 -16.109 1 98.94 78 ASP A O 1
ATOM 578 N N . LEU A 1 79 ? -6.383 -12.57 -14.609 1 98.88 79 LEU A N 1
ATOM 579 C CA . LEU A 1 79 ? -7.598 -11.766 -14.547 1 98.88 79 LEU A CA 1
ATOM 580 C C . LEU A 1 79 ? -7.715 -10.867 -15.766 1 98.88 79 LEU A C 1
ATOM 582 O O . LEU A 1 79 ? -8.82 -10.508 -16.188 1 98.88 79 LEU A O 1
ATOM 586 N N . SER A 1 80 ? -6.641 -10.484 -16.375 1 98.81 80 SER A N 1
ATOM 587 C CA . SER A 1 80 ? -6.598 -9.469 -17.422 1 98.81 80 SER A CA 1
ATOM 588 C C . SER A 1 80 ? -6.777 -10.094 -18.797 1 98.81 80 SER A C 1
ATOM 590 O O . SER A 1 80 ? -5.93 -10.867 -19.25 1 98.81 80 SER A O 1
ATOM 592 N N . PRO A 1 81 ? -7.793 -9.703 -19.516 1 98.62 81 PRO A N 1
ATOM 593 C CA . PRO A 1 81 ? -7.926 -10.195 -20.891 1 98.62 81 PRO A CA 1
ATOM 594 C C . PRO A 1 81 ? -6.801 -9.719 -21.797 1 98.62 81 PRO A C 1
ATOM 596 O O . PRO A 1 81 ? -6.41 -10.43 -22.734 1 98.62 81 PRO A O 1
ATOM 599 N N . VAL A 1 82 ? -6.277 -8.531 -21.5 1 98.06 82 VAL A N 1
ATOM 600 C CA . VAL A 1 82 ? -5.148 -8.023 -22.266 1 98.06 82 VAL A CA 1
ATOM 601 C C . VAL A 1 82 ? -3.936 -8.93 -22.062 1 98.06 82 VAL A C 1
ATOM 603 O O . VAL A 1 82 ? -3.275 -9.312 -23.031 1 98.06 82 VAL A O 1
ATOM 606 N N . MET A 1 83 ? -3.676 -9.32 -20.875 1 98 83 MET A N 1
ATOM 607 C CA . MET A 1 83 ? -2.547 -10.18 -20.531 1 98 83 MET A CA 1
ATOM 608 C C . MET A 1 83 ? -2.73 -11.578 -21.109 1 98 83 MET A C 1
ATOM 610 O O . MET A 1 83 ? -1.821 -12.109 -21.75 1 98 83 MET A O 1
ATOM 614 N N . THR A 1 84 ? -3.93 -12.117 -20.938 1 98.44 84 THR A N 1
ATOM 615 C CA . THR A 1 84 ? -4.156 -13.5 -21.359 1 98.44 84 THR A CA 1
ATOM 616 C C . THR A 1 84 ? -4.137 -13.617 -22.875 1 98.44 84 THR A C 1
ATOM 618 O O . THR A 1 84 ? -3.705 -14.633 -23.422 1 98.44 84 THR A O 1
ATOM 621 N N . GLN A 1 85 ? -4.633 -12.602 -23.547 1 97.69 85 GLN A N 1
ATOM 622 C CA . GLN A 1 85 ? -4.574 -12.617 -25 1 97.69 85 GLN A CA 1
ATOM 623 C C . GLN A 1 85 ? -3.129 -12.68 -25.5 1 97.69 85 GLN A C 1
ATOM 625 O O . GLN A 1 85 ? -2.791 -13.516 -26.344 1 97.69 85 GLN A O 1
ATOM 630 N N . ARG A 1 86 ? -2.301 -11.875 -24.938 1 96.31 86 ARG A N 1
ATOM 631 C CA . ARG A 1 86 ? -0.895 -11.828 -25.312 1 96.31 86 ARG A CA 1
ATOM 632 C C . ARG A 1 86 ? -0.193 -13.141 -24.969 1 96.31 86 ARG A C 1
ATOM 634 O O . ARG A 1 86 ? 0.566 -13.672 -25.781 1 96.31 86 ARG A O 1
ATOM 641 N N . ALA A 1 87 ? -0.404 -13.625 -23.781 1 97.31 87 ALA A N 1
ATOM 642 C CA . ALA A 1 87 ? 0.228 -14.867 -23.344 1 97.31 87 ALA A CA 1
ATOM 643 C C . ALA A 1 87 ? -0.22 -16.047 -24.188 1 97.31 87 ALA A C 1
ATOM 645 O O . ALA A 1 87 ? 0.588 -16.922 -24.531 1 97.31 87 ALA A O 1
ATOM 646 N N . THR A 1 88 ? -1.51 -16.094 -24.562 1 97.81 88 THR A N 1
ATOM 647 C CA . THR A 1 88 ? -2.053 -17.156 -25.391 1 97.81 88 THR A CA 1
ATOM 648 C C . THR A 1 88 ? -1.438 -17.125 -26.797 1 97.81 88 THR A C 1
ATOM 650 O O . THR A 1 88 ? -1.076 -18.172 -27.344 1 97.81 88 THR A O 1
ATOM 653 N N . GLU A 1 89 ? -1.376 -15.961 -27.328 1 95.94 89 GLU A N 1
ATOM 654 C CA . GLU A 1 89 ? -0.766 -15.812 -28.656 1 95.94 89 GLU A CA 1
ATOM 655 C C . GLU A 1 89 ? 0.68 -16.297 -28.641 1 95.94 89 GLU A C 1
ATOM 657 O O . GLU A 1 89 ? 1.129 -16.938 -29.609 1 95.94 89 GLU A O 1
ATOM 662 N N . ARG A 1 90 ? 1.332 -16.047 -27.625 1 95.44 90 ARG A N 1
ATOM 663 C CA . ARG A 1 90 ? 2.758 -16.359 -27.562 1 95.44 90 ARG A CA 1
ATOM 664 C C . ARG A 1 90 ? 2.99 -17.828 -27.281 1 95.44 90 ARG A C 1
ATOM 666 O O . ARG A 1 90 ? 3.855 -18.453 -27.906 1 95.44 90 ARG A O 1
ATOM 673 N N . TRP A 1 91 ? 2.164 -18.375 -26.391 1 97.31 91 TRP A N 1
ATOM 674 C CA . TRP A 1 91 ? 2.553 -19.672 -25.859 1 97.31 91 TRP A CA 1
ATOM 675 C C . TRP A 1 91 ? 1.519 -20.734 -26.219 1 97.31 91 TRP A C 1
ATOM 677 O O . TRP A 1 91 ? 1.758 -21.938 -26.031 1 97.31 91 TRP A O 1
ATOM 687 N N . GLY A 1 92 ? 0.416 -20.312 -26.703 1 96.62 92 GLY A N 1
ATOM 688 C CA . GLY A 1 92 ? -0.601 -21.266 -27.141 1 96.62 92 GLY A CA 1
ATOM 689 C C . GLY A 1 92 ? -0.058 -22.344 -28.047 1 96.62 92 GLY A C 1
ATOM 690 O O . GLY A 1 92 ? -0.3 -23.531 -27.828 1 96.62 92 GLY A O 1
ATOM 691 N N . PRO A 1 93 ? 0.676 -21.984 -29.016 1 95.69 93 PRO A N 1
ATOM 692 C CA . PRO A 1 93 ? 1.226 -22.969 -29.953 1 95.69 93 PRO A CA 1
ATOM 693 C C . PRO A 1 93 ? 2.127 -24 -29.281 1 95.69 93 PRO A C 1
ATOM 695 O O . PRO A 1 93 ? 2.342 -25.078 -29.812 1 95.69 93 PRO A O 1
ATOM 698 N N . SER A 1 94 ? 2.652 -23.672 -28.125 1 94.62 94 SER A N 1
ATOM 699 C CA . SER A 1 94 ? 3.523 -24.594 -27.391 1 94.62 94 SER A CA 1
ATOM 700 C C . SER A 1 94 ? 2.719 -25.5 -26.469 1 94.62 94 SER A C 1
ATOM 702 O O . SER A 1 94 ? 3.291 -26.266 -25.688 1 94.62 94 SER A O 1
ATOM 704 N N . GLY A 1 95 ? 1.408 -25.375 -26.469 1 96.31 95 GLY A N 1
ATOM 705 C CA . GLY A 1 95 ? 0.55 -26.266 -25.719 1 96.31 95 GLY A CA 1
ATOM 706 C C . GLY A 1 95 ? 0.136 -25.703 -24.375 1 96.31 95 GLY A C 1
ATOM 707 O O . GLY A 1 95 ? -0.572 -26.375 -23.609 1 96.31 95 GLY A O 1
ATOM 708 N N . VAL A 1 96 ? 0.557 -24.547 -24.047 1 98.19 96 VAL A N 1
ATOM 709 C CA . VAL A 1 96 ? 0.172 -23.906 -22.797 1 98.19 96 VAL A CA 1
ATOM 710 C C . VAL A 1 96 ? -1.281 -23.438 -22.875 1 98.19 96 VAL A C 1
ATOM 712 O O . VAL A 1 96 ? -1.675 -22.781 -23.844 1 98.19 96 VAL A O 1
ATOM 715 N N . GLN A 1 97 ? -2.062 -23.828 -21.938 1 98.62 97 GLN A N 1
ATOM 716 C CA . GLN A 1 97 ? -3.445 -23.375 -21.875 1 98.62 97 GLN A CA 1
ATOM 717 C C . GLN A 1 97 ? -3.576 -22.156 -20.953 1 98.62 97 GLN A C 1
ATOM 719 O O . GLN A 1 97 ? -3.141 -22.188 -19.812 1 98.62 97 GLN A O 1
ATOM 724 N N . ILE A 1 98 ? -4.16 -21.125 -21.453 1 98.62 98 ILE A N 1
ATOM 725 C CA . ILE A 1 98 ? -4.301 -19.906 -20.672 1 98.62 98 ILE A CA 1
ATOM 726 C C . ILE A 1 98 ? -5.77 -19.484 -20.625 1 98.62 98 ILE A C 1
ATOM 728 O O . ILE A 1 98 ? -6.426 -19.391 -21.656 1 98.62 98 ILE A O 1
ATOM 732 N N . HIS A 1 99 ? -6.312 -19.25 -19.438 1 98.81 99 HIS A N 1
ATOM 733 C CA . HIS A 1 99 ? -7.688 -18.828 -19.219 1 98.81 99 HIS A CA 1
ATOM 734 C C . HIS A 1 99 ? -7.742 -17.422 -18.625 1 98.81 99 HIS A C 1
ATOM 736 O O . HIS A 1 99 ? -6.949 -17.078 -17.75 1 98.81 99 HIS A O 1
ATOM 742 N N . CYS A 1 100 ? -8.641 -16.578 -19.141 1 98.88 100 CYS A N 1
ATOM 743 C CA . CYS A 1 100 ? -8.969 -15.289 -18.531 1 98.88 100 CYS A CA 1
ATOM 744 C C . CYS A 1 100 ? -10.125 -15.445 -17.547 1 98.88 100 CYS A C 1
ATOM 746 O O . CYS A 1 100 ? -11.266 -15.68 -17.953 1 98.88 100 CYS A O 1
ATOM 748 N N . ALA A 1 101 ? -9.852 -15.336 -16.25 1 98.88 101 ALA A N 1
ATOM 749 C CA . ALA A 1 101 ? -10.906 -15.508 -15.258 1 98.88 101 ALA A CA 1
ATOM 750 C C . ALA A 1 101 ? -10.484 -14.93 -13.914 1 98.88 101 ALA A C 1
ATOM 752 O O . ALA A 1 101 ? -9.297 -14.727 -13.664 1 98.88 101 ALA A O 1
ATOM 753 N N . GLU A 1 102 ? -11.445 -14.602 -13.141 1 98.81 102 GLU A N 1
ATOM 754 C CA . GLU A 1 102 ? -11.234 -14.414 -11.711 1 98.81 102 GLU A CA 1
ATOM 755 C C . GLU A 1 102 ? -10.969 -15.742 -11.016 1 98.81 102 GLU A C 1
ATOM 757 O O . GLU A 1 102 ? -11.672 -16.734 -11.25 1 98.81 102 GLU A O 1
ATOM 762 N N . ILE A 1 103 ? -9.914 -15.797 -10.227 1 98.88 103 ILE A N 1
ATOM 763 C CA . ILE A 1 103 ? -9.312 -17.078 -9.859 1 98.88 103 ILE A CA 1
ATOM 764 C C . ILE A 1 103 ? -10.258 -17.844 -8.945 1 98.88 103 ILE A C 1
ATOM 766 O O . ILE A 1 103 ? -10.344 -19.078 -9.031 1 98.88 103 ILE A O 1
ATOM 770 N N . LEU A 1 104 ? -10.953 -17.203 -8.023 1 98.88 104 LEU A N 1
ATOM 771 C CA . LEU A 1 104 ? -11.883 -17.922 -7.168 1 98.88 104 LEU A CA 1
ATOM 772 C C . LEU A 1 104 ? -13.016 -18.531 -7.992 1 98.88 104 LEU A C 1
ATOM 774 O O . LEU A 1 104 ? -13.422 -19.672 -7.754 1 98.88 104 LEU A O 1
ATOM 778 N N . ASP A 1 105 ? -13.477 -17.719 -8.914 1 98.81 105 ASP A N 1
ATOM 779 C CA . ASP A 1 105 ? -14.516 -18.203 -9.812 1 98.81 105 ASP A CA 1
ATOM 780 C C . ASP A 1 105 ? -14.023 -19.391 -10.633 1 98.81 105 ASP A C 1
ATOM 782 O O . ASP A 1 105 ? -14.734 -20.391 -10.797 1 98.81 105 ASP A O 1
ATOM 786 N N . TYR A 1 106 ? -12.844 -19.266 -11.164 1 98.94 106 TYR A N 1
ATOM 787 C CA . TYR A 1 106 ? -12.281 -20.344 -11.984 1 98.94 106 TYR A CA 1
ATOM 788 C C . TYR A 1 106 ? -12.172 -21.641 -11.195 1 98.94 106 TYR A C 1
ATOM 790 O O . TYR A 1 106 ? -12.656 -22.688 -11.633 1 98.94 106 TYR A O 1
ATOM 798 N N . LEU A 1 107 ? -11.562 -21.547 -10.047 1 98.94 107 LEU A N 1
ATOM 799 C CA . LEU A 1 107 ? -11.305 -22.75 -9.25 1 98.94 107 LEU A CA 1
ATOM 800 C C . LEU A 1 107 ? -12.617 -23.359 -8.758 1 98.94 107 LEU A C 1
ATOM 802 O O . LEU A 1 107 ? -12.711 -24.578 -8.602 1 98.94 107 LEU A O 1
ATOM 806 N N . SER A 1 108 ? -13.602 -22.547 -8.5 1 98.75 108 SER A N 1
ATOM 807 C CA . SER A 1 108 ? -14.891 -23.047 -8.047 1 98.75 108 SER A CA 1
ATOM 808 C C . SER A 1 108 ? -15.656 -23.719 -9.188 1 98.75 108 SER A C 1
ATOM 810 O O . SER A 1 108 ? -16.484 -24.594 -8.953 1 98.75 108 SER A O 1
ATOM 812 N N . GLY A 1 109 ? -15.328 -23.359 -10.375 1 98.56 109 GLY A N 1
ATOM 813 C CA . GLY A 1 109 ? -16.125 -23.797 -11.508 1 98.56 109 GLY A CA 1
ATOM 814 C C . GLY A 1 109 ? -15.516 -24.953 -12.258 1 98.56 109 GLY A C 1
ATOM 815 O O . GLY A 1 109 ? -16.203 -25.641 -13.031 1 98.56 109 GLY A O 1
ATOM 816 N N . THR A 1 110 ? -14.258 -25.172 -12.086 1 98.56 110 THR A N 1
ATOM 817 C CA . THR A 1 110 ? -13.602 -26.234 -12.844 1 98.56 110 THR A CA 1
ATOM 818 C C . THR A 1 110 ? -13.625 -27.547 -12.055 1 98.56 110 THR A C 1
ATOM 820 O O . THR A 1 110 ? -13.711 -27.531 -10.828 1 98.56 110 THR A O 1
ATOM 823 N N . ASP A 1 111 ? -13.508 -28.656 -12.766 1 97.69 111 ASP A N 1
ATOM 824 C CA . ASP A 1 111 ? -13.367 -29.969 -12.141 1 97.69 111 ASP A CA 1
ATOM 825 C C . ASP A 1 111 ? -11.961 -30.531 -12.344 1 97.69 111 ASP A C 1
ATOM 827 O O . ASP A 1 111 ? -11.656 -31.625 -11.875 1 97.69 111 ASP A O 1
ATOM 831 N N . GLU A 1 112 ? -11.133 -29.75 -12.984 1 98.62 112 GLU A N 1
ATOM 832 C CA . GLU A 1 112 ? -9.766 -30.188 -13.219 1 98.62 112 GLU A CA 1
ATOM 833 C C . GLU A 1 112 ? -8.945 -30.172 -11.93 1 98.62 112 GLU A C 1
ATOM 835 O O . GLU A 1 112 ? -9.242 -29.406 -11.016 1 98.62 112 GLU A O 1
ATOM 840 N N . THR A 1 113 ? -8.047 -31.078 -11.852 1 98.75 113 THR A N 1
ATOM 841 C CA . THR A 1 113 ? -7.094 -31.109 -10.75 1 98.75 113 THR A CA 1
ATOM 842 C C . THR A 1 113 ? -5.66 -31.125 -11.273 1 98.75 113 THR A C 1
ATOM 844 O O . THR A 1 113 ? -5.422 -31.453 -12.438 1 98.75 113 THR A O 1
ATOM 847 N N . TRP A 1 114 ? -4.758 -30.719 -10.5 1 98.94 114 TRP A N 1
ATOM 848 C CA . TRP A 1 114 ? -3.357 -30.609 -10.891 1 98.94 114 TRP A CA 1
ATOM 849 C C . TRP A 1 114 ? -2.445 -31.188 -9.82 1 98.94 114 TRP A C 1
ATOM 851 O O . TRP A 1 114 ? -2.834 -31.297 -8.656 1 98.94 114 TRP A O 1
ATOM 861 N N . ASP A 1 115 ? -1.283 -31.547 -10.219 1 98.88 115 ASP A N 1
ATOM 862 C CA . ASP A 1 115 ? -0.258 -32 -9.289 1 98.88 115 ASP A CA 1
ATOM 863 C C . ASP A 1 115 ? 0.368 -30.828 -8.539 1 98.88 115 ASP A C 1
ATOM 865 O O . ASP A 1 115 ? 0.868 -31 -7.426 1 98.88 115 ASP A O 1
ATOM 869 N N . ALA A 1 116 ? 0.385 -29.703 -9.164 1 98.94 116 ALA A N 1
ATOM 870 C CA . ALA A 1 116 ? 0.93 -28.484 -8.555 1 98.94 116 ALA A CA 1
ATOM 871 C C . ALA A 1 116 ? 0.094 -27.266 -8.93 1 98.94 116 ALA A C 1
ATOM 873 O O . ALA A 1 116 ? -0.35 -27.141 -10.07 1 98.94 116 ALA A O 1
ATOM 874 N N . ILE A 1 117 ? -0.186 -26.438 -7.977 1 99 117 ILE A N 1
ATOM 875 C CA . ILE A 1 117 ? -0.738 -25.109 -8.18 1 99 117 ILE A CA 1
ATOM 876 C C . ILE A 1 117 ? 0.198 -24.062 -7.578 1 99 117 ILE A C 1
ATOM 878 O O . ILE A 1 117 ? 0.539 -24.141 -6.395 1 99 117 ILE A O 1
ATOM 882 N N . TYR A 1 118 ? 0.638 -23.125 -8.414 1 98.94 118 TYR A N 1
ATOM 883 C CA . TYR A 1 118 ? 1.644 -22.203 -7.891 1 98.94 118 TYR A CA 1
ATOM 884 C C . TYR A 1 118 ? 1.345 -20.766 -8.32 1 98.94 118 TYR A C 1
ATOM 886 O O . TYR A 1 118 ? 0.513 -20.547 -9.203 1 98.94 118 TYR A O 1
ATOM 894 N N . SER A 1 119 ? 1.864 -19.875 -7.656 1 98.94 119 SER A N 1
ATOM 895 C CA . SER A 1 119 ? 1.744 -18.438 -7.859 1 98.94 119 SER A CA 1
ATOM 896 C C . SER A 1 119 ? 3.078 -17.734 -7.629 1 98.94 119 SER A C 1
ATOM 898 O O . SER A 1 119 ? 3.652 -17.812 -6.543 1 98.94 119 SER A O 1
ATOM 900 N N . VAL A 1 120 ? 3.602 -17.094 -8.586 1 98.75 120 VAL A N 1
ATOM 901 C CA . VAL A 1 120 ? 4.812 -16.297 -8.477 1 98.75 120 VAL A CA 1
ATOM 902 C C . VAL A 1 120 ? 4.461 -14.812 -8.562 1 98.75 120 VAL A C 1
ATOM 904 O O . VAL A 1 120 ? 4.25 -14.281 -9.656 1 98.75 120 VAL A O 1
ATOM 907 N N . PHE A 1 121 ? 4.48 -14.18 -7.371 1 98.44 121 PHE A N 1
ATOM 908 C CA . PHE A 1 121 ? 4.07 -12.781 -7.32 1 98.44 121 PHE A CA 1
ATOM 909 C C . PHE A 1 121 ? 2.734 -12.586 -8.023 1 98.44 121 PHE A C 1
ATOM 911 O O . PHE A 1 121 ? 2.549 -11.602 -8.75 1 98.44 121 PHE A O 1
ATOM 918 N N . GLY A 1 122 ? 1.82 -13.523 -7.867 1 98.62 122 GLY A N 1
ATOM 919 C CA . GLY A 1 122 ? 0.569 -13.562 -8.609 1 98.62 122 GLY A CA 1
ATOM 920 C C . GLY A 1 122 ? -0.655 -13.578 -7.711 1 98.62 122 GLY A C 1
ATOM 921 O O . GLY A 1 122 ? -0.719 -12.828 -6.73 1 98.62 122 GLY A O 1
ATOM 922 N N . ALA A 1 123 ? -1.626 -14.391 -8.039 1 98.88 123 ALA A N 1
ATOM 923 C CA . ALA A 1 123 ? -2.986 -14.289 -7.52 1 98.88 123 ALA A CA 1
ATOM 924 C C . ALA A 1 123 ? -3.018 -14.531 -6.012 1 98.88 123 ALA A C 1
ATOM 926 O O . ALA A 1 123 ? -3.863 -13.977 -5.305 1 98.88 123 ALA A O 1
ATOM 927 N N . VAL A 1 124 ? -2.104 -15.383 -5.484 1 98.94 124 VAL A N 1
ATOM 928 C CA . VAL A 1 124 ? -2.115 -15.617 -4.047 1 98.94 124 VAL A CA 1
ATOM 929 C C . VAL A 1 124 ? -1.908 -14.297 -3.303 1 98.94 124 VAL A C 1
ATOM 931 O O . VAL A 1 124 ? -2.498 -14.078 -2.244 1 98.94 124 VAL A O 1
ATOM 934 N N . TRP A 1 125 ? -1.075 -13.43 -3.854 1 98.81 125 TRP A N 1
ATOM 935 C CA . TRP A 1 125 ? -0.748 -12.148 -3.236 1 98.81 125 TRP A CA 1
ATOM 936 C C . TRP A 1 125 ? -1.954 -11.219 -3.246 1 98.81 125 TRP A C 1
ATOM 938 O O . TRP A 1 125 ? -2.066 -10.328 -2.4 1 98.81 125 TRP A O 1
ATOM 948 N N . PHE A 1 126 ? -2.955 -11.469 -4.152 1 98.69 126 PHE A N 1
ATOM 949 C CA . PHE A 1 126 ? -3.979 -10.469 -4.422 1 98.69 126 PHE A CA 1
ATOM 950 C C . PHE A 1 126 ? -5.367 -11.008 -4.102 1 98.69 126 PHE A C 1
ATOM 952 O O . PHE A 1 126 ? -6.375 -10.359 -4.387 1 98.69 126 PHE A O 1
ATOM 959 N N . THR A 1 127 ? -5.43 -12.188 -3.561 1 98.69 127 THR A N 1
ATOM 960 C CA . THR A 1 127 ? -6.707 -12.844 -3.291 1 98.69 127 THR A CA 1
ATOM 961 C C . THR A 1 127 ? -6.805 -13.25 -1.823 1 98.69 127 THR A C 1
ATOM 963 O O . THR A 1 127 ? -5.824 -13.711 -1.232 1 98.69 127 THR A O 1
ATOM 966 N N . ASP A 1 128 ? -7.926 -13.117 -1.256 1 98.44 128 ASP A N 1
ATOM 967 C CA . ASP A 1 128 ? -8.156 -13.531 0.127 1 98.44 128 ASP A CA 1
ATOM 968 C C . ASP A 1 128 ? -7.758 -14.984 0.337 1 98.44 128 ASP A C 1
ATOM 970 O O . ASP A 1 128 ? -8.398 -15.891 -0.202 1 98.44 128 ASP A O 1
ATOM 974 N N . PRO A 1 129 ? -6.777 -15.203 1.168 1 98.56 129 PRO A N 1
ATOM 975 C CA . PRO A 1 129 ? -6.309 -16.578 1.321 1 98.56 129 PRO A CA 1
ATOM 976 C C . PRO A 1 129 ? -7.34 -17.484 1.995 1 98.56 129 PRO A C 1
ATOM 978 O O . PRO A 1 129 ? -7.336 -18.703 1.786 1 98.56 129 PRO A O 1
ATOM 981 N N . LEU A 1 130 ? -8.18 -16.906 2.783 1 97.94 130 LEU A N 1
ATOM 982 C CA . LEU A 1 130 ? -9.195 -17.703 3.463 1 97.94 130 LEU A CA 1
ATOM 983 C C . LEU A 1 130 ? -10.172 -18.312 2.459 1 97.94 130 LEU A C 1
ATOM 985 O O . LEU A 1 130 ? -10.727 -19.391 2.707 1 97.94 130 LEU A O 1
ATOM 989 N N . LYS A 1 131 ? -10.328 -17.672 1.347 1 98.5 131 LYS A N 1
ATOM 990 C CA . LYS A 1 131 ? -11.188 -18.188 0.282 1 98.5 131 LYS A CA 1
ATOM 991 C C . LYS A 1 131 ? -10.391 -19.016 -0.719 1 98.5 131 LYS A C 1
ATOM 993 O O . LYS A 1 131 ? -10.891 -20 -1.258 1 98.5 131 LYS A O 1
ATOM 998 N N . LEU A 1 132 ? -9.227 -18.641 -0.976 1 98.88 132 LEU A N 1
ATOM 999 C CA . LEU A 1 132 ? -8.414 -19.188 -2.061 1 98.88 132 LEU A CA 1
ATOM 1000 C C . LEU A 1 132 ? -7.875 -20.562 -1.7 1 98.88 132 LEU A C 1
ATOM 1002 O O . LEU A 1 132 ? -7.957 -21.5 -2.506 1 98.88 132 LEU A O 1
ATOM 1006 N N . PHE A 1 133 ? -7.34 -20.75 -0.508 1 98.88 133 PHE A N 1
ATOM 1007 C CA . PHE A 1 133 ? -6.59 -21.953 -0.156 1 98.88 133 PHE A CA 1
ATOM 1008 C C . PHE A 1 133 ? -7.5 -23.172 -0.148 1 98.88 133 PHE A C 1
ATOM 1010 O O . PHE A 1 133 ? -7.129 -24.234 -0.647 1 98.88 133 PHE A O 1
ATOM 1017 N N . PRO A 1 134 ? -8.75 -23.062 0.391 1 98.69 134 PRO A N 1
ATOM 1018 C CA . PRO A 1 134 ? -9.641 -24.234 0.299 1 98.69 134 PRO A CA 1
ATOM 1019 C C . PRO A 1 134 ? -9.906 -24.656 -1.144 1 98.69 134 PRO A C 1
ATOM 1021 O O . PRO A 1 134 ? -9.984 -25.859 -1.433 1 98.69 134 PRO A O 1
ATOM 1024 N N . LEU A 1 135 ? -10.047 -23.688 -2.018 1 98.88 135 LEU A N 1
ATOM 1025 C CA . LEU A 1 135 ? -10.281 -24 -3.424 1 98.88 135 LEU A CA 1
ATOM 1026 C C . LEU A 1 135 ? -9.047 -24.625 -4.055 1 98.88 135 LEU A C 1
ATOM 1028 O O . LEU A 1 135 ? -9.156 -25.578 -4.832 1 98.88 135 LEU A O 1
ATOM 1032 N N . ILE A 1 136 ? -7.855 -24.094 -3.738 1 98.94 136 ILE A N 1
ATOM 1033 C CA . ILE A 1 136 ? -6.621 -24.703 -4.223 1 98.94 136 ILE A CA 1
ATOM 1034 C C . ILE A 1 136 ? -6.535 -26.156 -3.742 1 98.94 136 ILE A C 1
ATOM 1036 O O . ILE A 1 136 ? -6.219 -27.062 -4.523 1 98.94 136 ILE A O 1
ATOM 1040 N N . ALA A 1 137 ? -6.816 -26.344 -2.48 1 98.69 137 ALA A N 1
ATOM 1041 C CA . ALA A 1 137 ? -6.75 -27.688 -1.903 1 98.69 137 ALA A CA 1
ATOM 1042 C C . ALA A 1 137 ? -7.672 -28.656 -2.643 1 98.69 137 ALA A C 1
ATOM 1044 O O . ALA A 1 137 ? -7.301 -29.797 -2.904 1 98.69 137 ALA A O 1
ATOM 1045 N N . SER A 1 138 ? -8.812 -28.203 -3.006 1 98.25 138 SER A N 1
ATOM 1046 C CA . SER A 1 138 ? -9.805 -29.047 -3.654 1 98.25 138 SER A CA 1
ATOM 1047 C C . SER A 1 138 ? -9.422 -29.344 -5.098 1 98.25 138 SER A C 1
ATOM 1049 O O . SER A 1 138 ? -9.984 -30.25 -5.727 1 98.25 138 SER A O 1
ATOM 1051 N N . ARG A 1 139 ? -8.469 -28.625 -5.625 1 98.81 139 ARG A N 1
ATOM 1052 C CA . ARG A 1 139 ? -8.109 -28.781 -7.027 1 98.81 139 ARG A CA 1
ATOM 1053 C C . ARG A 1 139 ? -6.711 -29.375 -7.172 1 98.81 139 ARG A C 1
ATOM 1055 O O . ARG A 1 139 ? -6.164 -29.422 -8.273 1 98.81 139 ARG A O 1
ATOM 1062 N N . LEU A 1 140 ? -6.137 -29.688 -6.078 1 98.81 140 LEU A N 1
ATOM 1063 C CA . LEU A 1 140 ? -4.867 -30.406 -6.098 1 98.81 140 LEU A CA 1
ATOM 1064 C C . LEU A 1 140 ? -5.098 -31.906 -5.977 1 98.81 140 LEU A C 1
ATOM 1066 O O . LEU A 1 140 ? -5.953 -32.344 -5.207 1 98.81 140 LEU A O 1
ATOM 1070 N N . ASN A 1 141 ? -4.383 -32.688 -6.715 1 98.62 141 ASN A N 1
ATOM 1071 C CA . ASN A 1 141 ? -4.359 -34.156 -6.547 1 98.62 141 ASN A CA 1
ATOM 1072 C C . ASN A 1 141 ? -3.783 -34.531 -5.191 1 98.62 141 ASN A C 1
ATOM 1074 O O . ASN A 1 141 ? -3.119 -33.75 -4.535 1 98.62 141 ASN A O 1
ATOM 1078 N N . PRO A 1 142 ? -4.113 -35.812 -4.754 1 97.81 142 PRO A N 1
ATOM 1079 C CA . PRO A 1 142 ? -3.465 -36.281 -3.527 1 97.81 142 PRO A CA 1
ATOM 1080 C C . PRO A 1 142 ? -1.944 -36.125 -3.574 1 97.81 142 PRO A C 1
ATOM 1082 O O . PRO A 1 142 ? -1.316 -36.5 -4.566 1 97.81 142 PRO A O 1
ATOM 1085 N N . GLY A 1 143 ? -1.396 -35.562 -2.594 1 97.81 143 GLY A N 1
ATOM 1086 C CA . GLY A 1 143 ? 0.039 -35.312 -2.551 1 97.81 143 GLY A CA 1
ATOM 1087 C C . GLY A 1 143 ? 0.471 -34.094 -3.359 1 97.81 143 GLY A C 1
ATOM 1088 O O . GLY A 1 143 ? 1.663 -33.812 -3.443 1 97.81 143 GLY A O 1
ATOM 1089 N N . GLY A 1 144 ? -0.52 -33.438 -3.961 1 98.62 144 GLY A N 1
ATOM 1090 C CA . GLY A 1 144 ? -0.222 -32.25 -4.762 1 98.62 144 GLY A CA 1
ATOM 1091 C C . GLY A 1 144 ? 0.323 -31.094 -3.949 1 98.62 144 GLY A C 1
ATOM 1092 O O . GLY A 1 144 ? 0.172 -31.062 -2.725 1 98.62 144 GLY A O 1
ATOM 1093 N N . VAL A 1 145 ? 0.99 -30.125 -4.586 1 98.75 145 VAL A N 1
ATOM 1094 C CA . VAL A 1 145 ? 1.709 -29.109 -3.83 1 98.75 145 VAL A CA 1
ATOM 1095 C C . VAL A 1 145 ? 1.226 -27.719 -4.25 1 98.75 145 VAL A C 1
ATOM 1097 O O . VAL A 1 145 ? 1.104 -27.438 -5.441 1 98.75 145 VAL A O 1
ATOM 1100 N N . PRO A 1 146 ? 0.791 -26.922 -3.295 1 98.88 146 PRO A N 1
ATOM 1101 C CA . PRO A 1 146 ? 0.713 -25.484 -3.498 1 98.88 146 PRO A CA 1
ATOM 1102 C C . PRO A 1 146 ? 2.035 -24.766 -3.213 1 98.88 146 PRO A C 1
ATOM 1104 O O . PRO A 1 146 ? 2.684 -25.047 -2.201 1 98.88 146 PRO A O 1
ATOM 1107 N N . VAL A 1 147 ? 2.555 -23.953 -4.121 1 98.94 147 VAL A N 1
ATOM 1108 C CA . VAL A 1 147 ? 3.771 -23.172 -3.912 1 98.94 147 VAL A CA 1
ATOM 1109 C C . VAL A 1 147 ? 3.549 -21.734 -4.355 1 98.94 147 VAL A C 1
ATOM 1111 O O . VAL A 1 147 ? 2.953 -21.484 -5.406 1 98.94 147 VAL A O 1
ATOM 1114 N N . PHE A 1 148 ? 3.969 -20.797 -3.553 1 98.94 148 PHE A N 1
ATOM 1115 C CA . PHE A 1 148 ? 3.879 -19.422 -4.035 1 98.94 148 PHE A CA 1
ATOM 1116 C C . PHE A 1 148 ? 5.02 -18.578 -3.479 1 98.94 148 PHE A C 1
ATOM 1118 O O . PHE A 1 148 ? 5.633 -18.938 -2.473 1 98.94 148 PHE A O 1
ATOM 1125 N N . SER A 1 149 ? 5.332 -17.547 -4.145 1 98.94 149 SER A N 1
ATOM 1126 C CA . SER A 1 149 ? 6.324 -16.562 -3.725 1 98.94 149 SER A CA 1
ATOM 1127 C C . SER A 1 149 ? 5.824 -15.141 -3.963 1 98.94 149 SER A C 1
ATOM 1129 O O . SER A 1 149 ? 5.062 -14.891 -4.898 1 98.94 149 SER A O 1
ATOM 1131 N N . GLN A 1 150 ? 6.184 -14.289 -3.154 1 98.81 150 GLN A N 1
ATOM 1132 C CA . GLN A 1 150 ? 5.855 -12.875 -3.197 1 98.81 150 GLN A CA 1
ATOM 1133 C C . GLN A 1 150 ? 6.738 -12.07 -2.244 1 98.81 150 GLN A C 1
ATOM 1135 O O . GLN A 1 150 ? 7.555 -12.648 -1.521 1 98.81 150 GLN A O 1
ATOM 1140 N N . PRO A 1 151 ? 6.719 -10.758 -2.279 1 98.5 151 PRO A N 1
ATOM 1141 C CA . PRO A 1 151 ? 7.48 -10 -1.283 1 98.5 151 PRO A CA 1
ATOM 1142 C C . PRO A 1 151 ? 7.047 -10.305 0.149 1 98.5 151 PRO A C 1
ATOM 1144 O O . PRO A 1 151 ? 5.871 -10.586 0.395 1 98.5 151 PRO A O 1
ATOM 1147 N N . PRO A 1 152 ? 7.949 -10.258 1.052 1 98.44 152 PRO A N 1
ATOM 1148 C CA . PRO A 1 152 ? 7.555 -10.422 2.451 1 98.44 152 PRO A CA 1
ATOM 1149 C C . PRO A 1 152 ? 6.727 -9.25 2.977 1 98.44 152 PRO A C 1
ATOM 1151 O O . PRO A 1 152 ? 6.766 -8.156 2.408 1 98.44 152 PRO A O 1
ATOM 1154 N N . ALA A 1 153 ? 5.984 -9.562 4.012 1 98.12 153 ALA A N 1
ATOM 1155 C CA . ALA A 1 153 ? 5.242 -8.492 4.676 1 98.12 153 ALA A CA 1
ATOM 1156 C C . ALA A 1 153 ? 6.191 -7.426 5.219 1 98.12 153 ALA A C 1
ATOM 1158 O O . ALA A 1 153 ? 7.27 -7.742 5.723 1 98.12 153 ALA A O 1
ATOM 1159 N N . ILE A 1 154 ? 5.801 -6.176 5.117 1 97.75 154 ILE A N 1
ATOM 1160 C CA . ILE A 1 154 ? 6.496 -5.098 5.816 1 97.75 154 ILE A CA 1
ATOM 1161 C C . ILE A 1 154 ? 6.215 -5.188 7.312 1 97.75 154 ILE A C 1
ATOM 1163 O O . ILE A 1 154 ? 5.066 -5.379 7.723 1 97.75 154 ILE A O 1
ATOM 1167 N N . PRO A 1 155 ? 7.23 -5.059 8.117 1 97 155 PRO A N 1
ATOM 1168 C CA . PRO A 1 155 ? 7.047 -5.27 9.555 1 97 155 PRO A CA 1
ATOM 1169 C C . PRO A 1 155 ? 5.953 -4.387 10.148 1 97 155 PRO A C 1
ATOM 1171 O O . PRO A 1 155 ? 5.973 -3.166 9.969 1 97 155 PRO A O 1
ATOM 1174 N N . GLY A 1 156 ? 4.973 -5.074 10.781 1 97.44 156 GLY A N 1
ATOM 1175 C CA . GLY A 1 156 ? 3.912 -4.359 11.477 1 97.44 156 GLY A CA 1
ATOM 1176 C C . GLY A 1 156 ? 2.721 -4.055 10.586 1 97.44 156 GLY A C 1
ATOM 1177 O O . GLY A 1 156 ? 1.691 -3.572 11.062 1 97.44 156 GLY A O 1
ATOM 1178 N N . ALA A 1 157 ? 2.828 -4.312 9.352 1 98 157 ALA A N 1
ATOM 1179 C CA . ALA A 1 157 ? 1.741 -4.113 8.398 1 98 157 ALA A CA 1
ATOM 1180 C C . ALA A 1 157 ? 1.246 -5.445 7.848 1 98 157 ALA A C 1
ATOM 1182 O O . ALA A 1 157 ? 1.716 -5.906 6.801 1 98 157 ALA A O 1
ATOM 1183 N N . TYR A 1 158 ? 0.33 -6.008 8.547 1 97.5 158 TYR A N 1
ATOM 1184 C CA . TYR A 1 158 ? -0.125 -7.352 8.203 1 97.5 158 TYR A CA 1
ATOM 1185 C C . TYR A 1 158 ? -1.601 -7.348 7.824 1 97.5 158 TYR A C 1
ATOM 1187 O O . TYR A 1 158 ? -2.332 -6.414 8.156 1 97.5 158 TYR A O 1
ATOM 1195 N N . GLY A 1 159 ? -1.995 -8.414 7.082 1 97.19 159 GLY A N 1
ATOM 1196 C CA . GLY A 1 159 ? -3.365 -8.508 6.602 1 97.19 159 GLY A CA 1
ATOM 1197 C C . GLY A 1 159 ? -3.549 -7.93 5.211 1 97.19 159 GLY A C 1
ATOM 1198 O O . GLY A 1 159 ? -2.584 -7.801 4.453 1 97.19 159 GLY A O 1
ATOM 1199 N N . PRO A 1 160 ? -4.836 -7.664 4.859 1 98.06 160 PRO A N 1
ATOM 1200 C CA . PRO A 1 160 ? -5.055 -6.992 3.576 1 98.06 160 PRO A CA 1
ATOM 1201 C C . PRO A 1 160 ? -4.496 -5.57 3.551 1 98.06 160 PRO A C 1
ATOM 1203 O O . PRO A 1 160 ? -4.801 -4.77 4.438 1 98.06 160 PRO A O 1
ATOM 1206 N N . GLN A 1 161 ? -3.672 -5.375 2.656 1 98.06 161 GLN A N 1
ATOM 1207 C CA . GLN A 1 161 ? -3.115 -4.055 2.381 1 98.06 161 GLN A CA 1
ATOM 1208 C C . GLN A 1 161 ? -3.775 -3.422 1.159 1 98.06 161 GLN A C 1
ATOM 1210 O O . GLN A 1 161 ? -3.688 -3.959 0.053 1 98.06 161 GLN A O 1
ATOM 1215 N N . GLY A 1 162 ? -4.441 -2.301 1.403 1 97.38 162 GLY A N 1
ATOM 1216 C CA . GLY A 1 162 ? -5.113 -1.626 0.305 1 97.38 162 GLY A CA 1
ATOM 1217 C C . GLY A 1 162 ? -4.223 -0.643 -0.428 1 97.38 162 GLY A C 1
ATOM 1218 O O . GLY A 1 162 ? -3.469 0.107 0.197 1 97.38 162 GLY A O 1
ATOM 1219 N N . MET A 1 163 ? -4.355 -0.64 -1.718 1 95 163 MET A N 1
ATOM 1220 C CA . MET A 1 163 ? -3.559 0.272 -2.531 1 95 163 MET A CA 1
ATOM 1221 C C . MET A 1 163 ? -4.43 0.985 -3.562 1 95 163 MET A C 1
ATOM 1223 O O . MET A 1 163 ? -5.023 0.344 -4.43 1 95 163 MET A O 1
ATOM 1227 N N . TYR A 1 164 ? -4.484 2.311 -3.4 1 95.06 164 TYR A N 1
ATOM 1228 C CA . TYR A 1 164 ? -5.07 3.094 -4.484 1 95.06 164 TYR A CA 1
ATOM 1229 C C . TYR A 1 164 ? -4.176 3.074 -5.715 1 95.06 164 TYR A C 1
ATOM 1231 O O . TYR A 1 164 ? -2.945 3.078 -5.598 1 95.06 164 TYR A O 1
ATOM 1239 N N . LYS A 1 165 ? -4.781 3.051 -6.84 1 92.5 165 LYS A N 1
ATOM 1240 C CA . LYS A 1 165 ? -4.059 3.145 -8.109 1 92.5 165 LYS A CA 1
ATOM 1241 C C . LYS A 1 1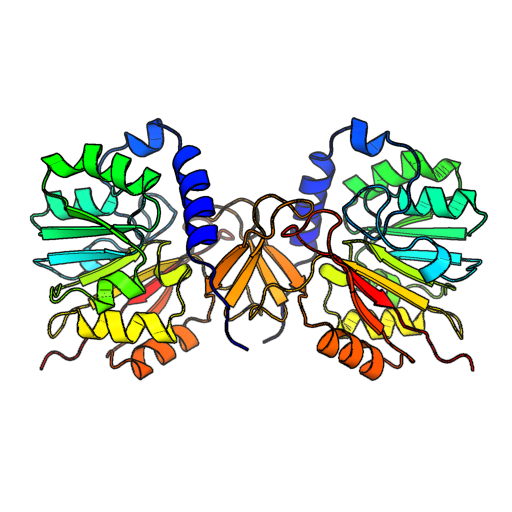65 ? -4.512 4.363 -8.906 1 92.5 165 LYS A C 1
ATOM 1243 O O . LYS A 1 165 ? -5.699 4.691 -8.93 1 92.5 165 LYS A O 1
ATOM 1248 N N . GLY A 1 166 ? -3.592 5.047 -9.508 1 88.19 166 GLY A N 1
ATOM 1249 C CA . GLY A 1 166 ? -3.918 6.176 -10.367 1 88.19 166 GLY A CA 1
ATOM 1250 C C . GLY A 1 166 ? -3.943 7.5 -9.625 1 88.19 166 GLY A C 1
ATOM 1251 O O . GLY A 1 166 ? -4.559 8.461 -10.086 1 88.19 166 GLY A O 1
ATOM 1252 N N . GLY A 1 167 ? -3.377 7.621 -8.461 1 91.75 167 GLY A N 1
ATOM 1253 C CA . GLY A 1 167 ? -3.404 8.844 -7.676 1 91.75 167 GLY A CA 1
ATOM 1254 C C . GLY A 1 167 ? -4.652 8.977 -6.824 1 91.75 167 GLY A C 1
ATOM 1255 O O . GLY A 1 167 ? -5.438 8.031 -6.715 1 91.75 167 GLY A O 1
ATOM 1256 N N . PHE A 1 168 ? -4.898 10.195 -6.285 1 96.38 168 PHE A N 1
ATOM 1257 C CA . PHE A 1 168 ? -5.961 10.312 -5.293 1 96.38 168 PHE A CA 1
ATOM 1258 C C . PHE A 1 168 ? -7.07 11.227 -5.801 1 96.38 168 PHE A C 1
ATOM 1260 O O . PHE A 1 168 ? -8.117 11.359 -5.16 1 96.38 168 PHE A O 1
ATOM 1267 N N . ALA A 1 169 ? -6.816 11.914 -6.93 1 95.75 169 ALA A N 1
ATOM 1268 C CA . ALA A 1 169 ? -7.809 12.828 -7.492 1 95.75 169 ALA A CA 1
ATOM 1269 C C . ALA A 1 169 ? -8.539 12.18 -8.672 1 95.75 169 ALA A C 1
ATOM 1271 O O . ALA A 1 169 ? -8.789 12.828 -9.688 1 95.75 169 ALA A O 1
ATOM 1272 N N . GLY A 1 170 ? -8.836 10.977 -8.625 1 95.94 170 GLY A N 1
ATOM 1273 C CA . GLY A 1 170 ? -9.508 10.227 -9.68 1 95.94 170 GLY A CA 1
ATOM 1274 C C . GLY A 1 170 ? -10.414 9.133 -9.148 1 95.94 170 GLY A C 1
ATOM 1275 O O . GLY A 1 170 ? -10.828 9.172 -7.984 1 95.94 170 GLY A O 1
ATOM 1276 N N . ARG A 1 171 ? -10.781 8.211 -10.117 1 96.19 171 ARG A N 1
ATOM 1277 C CA . ARG A 1 171 ? -11.664 7.105 -9.758 1 96.19 171 ARG A CA 1
ATOM 1278 C C . ARG A 1 171 ? -11.07 6.281 -8.617 1 96.19 171 ARG A C 1
ATOM 1280 O O . ARG A 1 171 ? -9.859 6.09 -8.547 1 96.19 171 ARG A O 1
ATOM 1287 N N . ALA A 1 172 ? -11.906 5.836 -7.719 1 94.94 172 ALA A N 1
ATOM 1288 C CA . ALA A 1 172 ? -11.492 4.98 -6.605 1 94.94 172 ALA A CA 1
ATOM 1289 C C . ALA A 1 172 ? -11.125 3.584 -7.098 1 94.94 172 ALA A C 1
ATOM 1291 O O . ALA A 1 172 ? -11.852 2.619 -6.836 1 94.94 172 ALA A O 1
ATOM 1292 N N . LEU A 1 173 ? -10.039 3.482 -7.762 1 95.44 173 LEU A N 1
ATOM 1293 C CA . LEU A 1 173 ? -9.477 2.203 -8.188 1 95.44 173 LEU A CA 1
ATOM 1294 C C . LEU A 1 173 ? -8.438 1.705 -7.188 1 95.44 173 LEU A C 1
ATOM 1296 O O . LEU A 1 173 ? -7.5 2.43 -6.848 1 95.44 173 LEU A O 1
ATOM 1300 N N . TYR A 1 174 ? -8.711 0.541 -6.633 1 96.06 174 TYR A N 1
ATOM 1301 C CA . TYR A 1 174 ? -7.758 -0.018 -5.68 1 96.06 174 TYR A CA 1
ATOM 1302 C C . TYR A 1 174 ? -7.715 -1.538 -5.781 1 96.06 174 TYR A C 1
ATOM 1304 O O . TYR A 1 174 ? -8.602 -2.152 -6.379 1 96.06 174 TYR A O 1
ATOM 1312 N N . THR A 1 175 ? -6.656 -2.068 -5.305 1 96.75 175 THR A N 1
ATOM 1313 C CA . THR A 1 175 ? -6.477 -3.508 -5.152 1 96.75 175 THR A CA 1
ATOM 1314 C C . THR A 1 175 ? -5.992 -3.848 -3.748 1 96.75 175 THR A C 1
ATOM 1316 O O . THR A 1 175 ? -5.801 -2.957 -2.918 1 96.75 175 THR A O 1
ATOM 1319 N N . TYR A 1 176 ? -5.938 -5.121 -3.475 1 98.12 176 TYR A N 1
ATOM 1320 C CA . TYR A 1 176 ? -5.445 -5.609 -2.191 1 98.12 176 TYR A CA 1
ATOM 1321 C C . TYR A 1 176 ? -4.219 -6.5 -2.381 1 98.12 176 TYR A C 1
ATOM 1323 O O . TYR A 1 176 ? -4.141 -7.258 -3.35 1 98.12 176 TYR A O 1
ATOM 1331 N N . ARG A 1 177 ? -3.314 -6.398 -1.529 1 98.31 177 ARG A N 1
ATOM 1332 C CA . ARG A 1 177 ? -2.242 -7.367 -1.322 1 98.31 177 ARG A CA 1
ATOM 1333 C C . ARG A 1 177 ? -2.348 -8.016 0.055 1 98.31 177 ARG A C 1
ATOM 1335 O O . ARG A 1 177 ? -2.494 -7.32 1.062 1 98.31 177 ARG A O 1
ATOM 1342 N N . TYR A 1 178 ? -2.328 -9.234 0.103 1 98.62 178 TYR A N 1
ATOM 1343 C CA . TYR A 1 178 ? -2.389 -9.93 1.382 1 98.62 178 TYR A CA 1
ATOM 1344 C C . TYR A 1 178 ? -0.988 -10.234 1.902 1 98.62 178 TYR A C 1
ATOM 1346 O O . TYR A 1 178 ? -0.253 -11.023 1.3 1 98.62 178 TYR A O 1
ATOM 1354 N N . SER A 1 179 ? -0.646 -9.602 2.99 1 98.12 179 SER A N 1
ATOM 1355 C CA . SER A 1 179 ? 0.686 -9.656 3.586 1 98.12 179 SER A CA 1
ATOM 1356 C C . SER A 1 179 ? 0.636 -10.211 5.008 1 98.12 179 SER A C 1
ATOM 1358 O O . SER A 1 179 ? 0.001 -9.617 5.887 1 98.12 179 SER A O 1
ATOM 1360 N N . TYR A 1 180 ?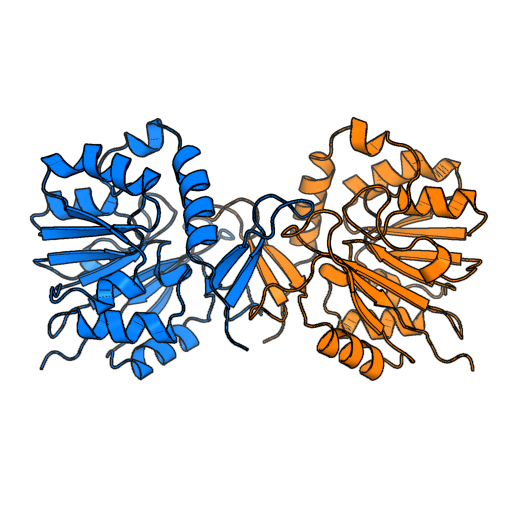 1.306 -11.305 5.195 1 98.38 180 TYR A N 1
ATOM 1361 C CA . TYR A 1 180 ? 1.329 -11.953 6.504 1 98.38 180 TYR A CA 1
ATOM 1362 C C . TYR A 1 180 ? 2.732 -12.438 6.848 1 98.38 180 TYR A C 1
ATOM 1364 O O . TYR A 1 180 ? 3.596 -12.531 5.973 1 98.38 180 TYR A O 1
ATOM 1372 N N . THR A 1 181 ? 2.93 -12.68 8.102 1 98.25 181 THR A N 1
ATOM 1373 C CA . THR A 1 181 ? 4.172 -13.312 8.539 1 98.25 181 THR A CA 1
ATOM 1374 C C . THR A 1 181 ? 4.227 -14.766 8.07 1 98.25 181 THR A C 1
ATOM 1376 O O . THR A 1 181 ? 3.191 -15.383 7.816 1 98.25 181 THR A O 1
ATOM 1379 N N . PRO A 1 182 ? 5.441 -15.32 7.965 1 98.75 182 PRO A N 1
ATOM 1380 C CA . PRO A 1 182 ? 5.555 -16.75 7.633 1 98.75 182 PRO A CA 1
ATOM 1381 C C . PRO A 1 182 ? 4.711 -17.625 8.547 1 98.75 182 PRO A C 1
ATOM 1383 O O . PRO A 1 182 ? 4.043 -18.547 8.07 1 98.75 182 PRO A O 1
ATOM 1386 N N . ARG A 1 183 ? 4.703 -17.375 9.805 1 98.44 183 ARG A N 1
ATOM 1387 C CA . ARG A 1 183 ? 3.912 -18.156 10.75 1 98.44 183 ARG A CA 1
ATOM 1388 C C . ARG A 1 183 ? 2.43 -18.094 10.406 1 98.44 183 ARG A C 1
ATOM 1390 O O . ARG A 1 183 ? 1.741 -19.125 10.438 1 98.44 183 ARG A O 1
ATOM 1397 N N . ARG A 1 184 ? 1.96 -16.922 10.086 1 98.56 184 ARG A N 1
ATOM 1398 C CA . ARG A 1 184 ? 0.546 -16.781 9.758 1 98.56 184 ARG A CA 1
ATOM 1399 C C . ARG A 1 184 ? 0.21 -17.5 8.461 1 98.56 184 ARG A C 1
ATOM 1401 O O . ARG A 1 184 ? -0.865 -18.094 8.336 1 98.56 184 ARG A O 1
ATOM 1408 N N . TRP A 1 185 ? 1.053 -17.438 7.457 1 98.88 185 TRP A N 1
ATOM 1409 C CA . TRP A 1 185 ? 0.831 -18.172 6.215 1 98.88 185 TRP A CA 1
ATOM 1410 C C . TRP A 1 185 ? 0.706 -19.672 6.484 1 98.88 185 TRP A C 1
ATOM 1412 O O . TRP A 1 185 ? -0.185 -20.328 5.945 1 98.88 185 TRP A O 1
ATOM 1422 N N . THR A 1 186 ? 1.617 -20.234 7.293 1 98.88 186 THR A N 1
ATOM 1423 C CA . THR A 1 186 ? 1.559 -21.656 7.613 1 98.88 186 THR A CA 1
ATOM 1424 C C . THR A 1 186 ? 0.256 -22 8.336 1 98.88 186 THR A C 1
ATOM 1426 O O . THR A 1 186 ? -0.357 -23.031 8.062 1 98.88 186 THR A O 1
ATOM 1429 N N . SER A 1 187 ? -0.144 -21.141 9.227 1 98.81 187 SER A N 1
ATOM 1430 C CA . SER A 1 187 ? -1.396 -21.359 9.945 1 98.81 187 SER A CA 1
ATOM 1431 C C . SER A 1 187 ? -2.584 -21.391 8.992 1 98.81 187 SER A C 1
ATOM 1433 O O . SER A 1 187 ? -3.479 -22.219 9.133 1 98.81 187 SER A O 1
ATOM 1435 N N . LEU A 1 188 ? -2.607 -20.469 8.047 1 98.69 188 LEU A N 1
ATOM 1436 C CA . LEU A 1 188 ? -3.686 -20.406 7.066 1 98.69 188 LEU A CA 1
ATOM 1437 C C . LEU A 1 188 ? -3.734 -21.672 6.223 1 98.69 188 LEU A C 1
ATOM 1439 O O . LEU A 1 188 ? -4.816 -22.188 5.93 1 98.69 188 LEU A O 1
ATOM 1443 N N . LEU A 1 189 ? -2.582 -22.141 5.852 1 98.88 189 LEU A N 1
ATOM 1444 C CA . LEU A 1 189 ? -2.512 -23.359 5.051 1 98.88 189 LEU A CA 1
ATOM 1445 C C . LEU A 1 189 ? -2.988 -24.578 5.855 1 98.88 189 LEU A C 1
ATOM 1447 O O . LEU A 1 189 ? -3.756 -25.391 5.348 1 98.88 189 LEU A O 1
ATOM 1451 N N . LEU A 1 190 ? -2.547 -24.688 7.113 1 98.62 190 LEU A N 1
ATOM 1452 C CA . LEU A 1 190 ? -2.98 -25.781 7.973 1 98.62 190 LEU A CA 1
ATOM 1453 C C . LEU A 1 190 ? -4.492 -25.766 8.148 1 98.62 190 LEU A C 1
ATOM 1455 O O . LEU A 1 190 ? -5.145 -26.812 8.07 1 98.62 190 LEU A O 1
ATOM 1459 N N . ARG A 1 191 ? -5.012 -24.625 8.32 1 98.06 191 ARG A N 1
ATOM 1460 C CA . ARG A 1 191 ? -6.449 -24.469 8.516 1 98.06 191 ARG A CA 1
ATOM 1461 C C . ARG A 1 191 ? -7.219 -24.891 7.27 1 98.06 191 ARG A C 1
ATOM 1463 O O . ARG A 1 191 ? -8.391 -25.281 7.355 1 98.06 191 ARG A O 1
ATOM 1470 N N . SER A 1 192 ? -6.562 -24.812 6.156 1 97.75 192 SER A N 1
ATOM 1471 C CA . SER A 1 192 ? -7.207 -25.156 4.887 1 97.75 192 SER A CA 1
ATOM 1472 C C . SER A 1 192 ? -6.992 -26.609 4.527 1 97.75 192 SER A C 1
ATOM 1474 O O . SER A 1 192 ? -7.363 -27.047 3.436 1 97.75 192 SER A O 1
ATOM 1476 N N . GLY A 1 193 ? -6.324 -27.375 5.348 1 97.19 193 GLY A N 1
ATOM 1477 C CA . GLY A 1 193 ? -6.23 -28.812 5.168 1 97.19 193 GLY A CA 1
ATOM 1478 C C . GLY A 1 193 ? -4.898 -29.266 4.594 1 97.19 193 GLY A C 1
ATOM 1479 O O . GLY A 1 193 ? -4.695 -30.453 4.34 1 97.19 193 GLY A O 1
ATOM 1480 N N . PHE A 1 194 ? -4.02 -28.328 4.387 1 98.75 194 PHE A N 1
ATOM 1481 C CA . PHE A 1 194 ? -2.709 -28.703 3.873 1 98.75 194 PHE A CA 1
ATOM 1482 C C . PHE A 1 194 ? -1.844 -29.312 4.973 1 98.75 194 PHE A C 1
ATOM 1484 O O . PHE A 1 194 ? -2.102 -29.094 6.16 1 98.75 194 PHE A O 1
ATOM 1491 N N . GLU A 1 195 ? -0.883 -30 4.531 1 98.5 195 GLU A N 1
ATOM 1492 C CA . GLU A 1 195 ? 0.078 -30.609 5.453 1 98.5 195 GLU A CA 1
ATOM 1493 C C . GLU A 1 195 ? 1.483 -30.062 5.215 1 98.5 195 GLU A C 1
ATOM 1495 O O . GLU A 1 195 ? 1.793 -29.594 4.117 1 98.5 195 GLU A O 1
ATOM 1500 N N . SER A 1 196 ? 2.314 -30.062 6.266 1 98.12 196 SER A N 1
ATOM 1501 C CA . SER A 1 196 ? 3.738 -29.734 6.262 1 98.12 196 SER A CA 1
ATOM 1502 C C . SER A 1 196 ? 4.004 -28.391 5.613 1 98.12 196 SER A C 1
ATOM 1504 O O . SER A 1 196 ? 4.867 -28.266 4.738 1 98.12 196 SER A O 1
ATOM 1506 N N . PRO A 1 197 ? 3.248 -27.438 5.973 1 98.75 197 PRO A N 1
ATOM 1507 C CA . PRO A 1 197 ? 3.525 -26.125 5.383 1 98.75 197 PRO A CA 1
ATOM 1508 C C . PRO A 1 197 ? 4.867 -25.562 5.828 1 98.75 197 PRO A C 1
ATOM 1510 O O . PRO A 1 197 ? 5.27 -25.734 6.98 1 98.75 197 PRO A O 1
ATOM 1513 N N . GLN A 1 198 ? 5.562 -24.984 4.934 1 98.81 198 GLN A N 1
ATOM 1514 C CA . GLN A 1 198 ? 6.789 -24.234 5.188 1 98.81 198 GLN A CA 1
ATOM 1515 C C . GLN A 1 198 ? 6.715 -22.828 4.582 1 98.81 198 GLN A C 1
ATOM 1517 O O . GLN A 1 198 ? 6.207 -22.656 3.473 1 98.81 198 GLN A O 1
ATOM 1522 N N . ALA A 1 199 ? 7.082 -21.875 5.305 1 98.88 199 ALA A N 1
ATOM 1523 C CA . ALA A 1 199 ? 7.148 -20.484 4.859 1 98.88 199 ALA A CA 1
ATOM 1524 C C . ALA A 1 199 ? 8.414 -19.797 5.375 1 98.88 199 ALA A C 1
ATOM 1526 O O . ALA A 1 199 ? 8.688 -19.812 6.578 1 98.88 199 ALA A O 1
ATOM 1527 N N . ASP A 1 200 ? 9.133 -19.266 4.457 1 98.56 200 ASP A N 1
ATOM 1528 C CA . ASP A 1 200 ? 10.367 -18.578 4.832 1 98.56 200 ASP A CA 1
ATOM 1529 C C . ASP A 1 200 ? 10.633 -17.391 3.912 1 98.56 200 ASP A C 1
ATOM 1531 O O . ASP A 1 200 ? 10.188 -17.375 2.762 1 98.56 200 ASP A O 1
ATOM 1535 N N . VAL A 1 201 ? 11.344 -16.484 4.426 1 98.75 201 VAL A N 1
ATOM 1536 C CA . VAL A 1 201 ? 11.82 -15.375 3.6 1 98.75 201 VAL A CA 1
ATOM 1537 C C . VAL A 1 201 ? 13.266 -15.625 3.178 1 98.75 201 VAL A C 1
ATOM 1539 O O . VAL A 1 201 ? 14.172 -15.641 4.016 1 98.75 201 VAL A O 1
ATOM 1542 N N . LEU A 1 202 ? 13.406 -15.844 1.933 1 98.75 202 LEU A N 1
ATOM 1543 C CA . LEU A 1 202 ? 14.742 -16 1.364 1 98.75 202 LEU A CA 1
ATOM 1544 C C . LEU A 1 202 ? 15.422 -14.641 1.201 1 98.75 202 LEU A C 1
ATOM 1546 O O . LEU A 1 202 ? 14.867 -13.734 0.573 1 98.75 202 LEU A O 1
ATOM 1550 N N . ASP A 1 203 ? 16.625 -14.508 1.697 1 98.31 203 ASP A N 1
ATOM 1551 C CA . ASP A 1 203 ? 17.344 -13.25 1.572 1 98.31 203 ASP A CA 1
ATOM 1552 C C . ASP A 1 203 ? 17.641 -12.93 0.11 1 98.31 203 ASP A C 1
ATOM 1554 O O . ASP A 1 203 ? 17.844 -13.836 -0.701 1 98.31 203 ASP A O 1
ATOM 1558 N N . ALA A 1 204 ? 17.703 -11.68 -0.163 1 98.38 204 ALA A N 1
ATOM 1559 C CA . ALA A 1 204 ? 18.172 -11.242 -1.477 1 98.38 204 ALA A CA 1
ATOM 1560 C C . ALA A 1 204 ? 19.656 -11.555 -1.659 1 98.38 204 ALA A C 1
ATOM 1562 O O . ALA A 1 204 ? 20.375 -11.766 -0.681 1 98.38 204 ALA A O 1
ATOM 1563 N N . PRO A 1 205 ? 20.047 -11.656 -2.941 1 97.75 205 PRO A N 1
ATOM 1564 C CA . PRO A 1 205 ? 21.484 -11.875 -3.158 1 97.75 205 PRO A CA 1
ATOM 1565 C C . PRO A 1 205 ? 22.328 -10.703 -2.672 1 97.75 205 PRO A C 1
ATOM 1567 O O . PRO A 1 205 ? 23.5 -10.891 -2.303 1 97.75 205 PRO A O 1
ATOM 1570 N N . THR A 1 206 ? 21.797 -9.539 -2.682 1 97.38 206 THR A N 1
ATOM 1571 C CA . THR A 1 206 ? 22.469 -8.344 -2.16 1 97.38 206 THR A CA 1
ATOM 1572 C C . THR A 1 206 ? 21.906 -7.98 -0.783 1 97.38 206 THR A C 1
ATOM 1574 O O . THR A 1 206 ? 20.703 -7.828 -0.612 1 97.38 206 THR A O 1
ATOM 1577 N N . GLU A 1 207 ? 22.797 -7.867 0.168 1 96.81 207 GLU A N 1
ATOM 1578 C CA . GLU A 1 207 ? 22.391 -7.527 1.529 1 96.81 207 GLU A CA 1
ATOM 1579 C C . GLU A 1 207 ? 21.594 -6.223 1.561 1 96.81 207 GLU A C 1
ATOM 1581 O O . GLU A 1 207 ? 21.969 -5.254 0.89 1 96.81 207 GLU A O 1
ATOM 1586 N N . GLY A 1 208 ? 20.531 -6.215 2.32 1 95.62 208 GLY A N 1
ATOM 1587 C CA . GLY A 1 208 ? 19.719 -5.012 2.465 1 95.62 208 GLY A CA 1
ATOM 1588 C C . GLY A 1 208 ? 18.625 -4.902 1.434 1 95.62 208 GLY A C 1
ATOM 1589 O O . GLY A 1 208 ? 17.75 -4.039 1.542 1 95.62 208 GLY A O 1
ATOM 1590 N N . HIS A 1 209 ? 18.672 -5.73 0.431 1 97.75 209 HIS A N 1
ATOM 1591 C CA . HIS A 1 209 ? 17.625 -5.742 -0.583 1 97.75 209 HIS A CA 1
ATOM 1592 C C . HIS A 1 209 ? 16.438 -6.582 -0.134 1 97.75 209 HIS A C 1
ATOM 1594 O O . HIS A 1 209 ? 16.531 -7.355 0.822 1 97.75 209 HIS A O 1
ATOM 1600 N N . ILE A 1 210 ? 15.305 -6.414 -0.792 1 98.19 210 ILE A N 1
ATOM 1601 C CA . ILE A 1 210 ? 14.062 -7.074 -0.418 1 98.19 210 ILE A CA 1
ATOM 1602 C C . ILE A 1 210 ? 14.188 -8.578 -0.632 1 98.19 210 ILE A C 1
ATOM 1604 O O . ILE A 1 210 ? 14.555 -9.031 -1.721 1 98.19 210 ILE A O 1
ATOM 1608 N N . GLY A 1 211 ? 13.945 -9.344 0.384 1 98.56 211 GLY A N 1
ATOM 1609 C CA . GLY A 1 211 ? 13.906 -10.789 0.242 1 98.56 211 GLY A CA 1
ATOM 1610 C C . GLY A 1 211 ? 12.656 -11.281 -0.464 1 98.56 211 GLY A C 1
ATOM 1611 O O . GLY A 1 211 ? 11.859 -10.484 -0.96 1 98.56 211 GLY A O 1
ATOM 1612 N N . THR A 1 212 ? 12.562 -12.57 -0.546 1 98.88 212 THR A N 1
ATOM 1613 C CA . THR A 1 212 ? 11.398 -13.188 -1.172 1 98.88 212 THR A CA 1
ATOM 1614 C C . THR A 1 212 ? 10.742 -14.188 -0.222 1 98.88 212 THR A C 1
ATOM 1616 O O . THR A 1 212 ? 11.406 -15.094 0.294 1 98.88 212 THR A O 1
ATOM 1619 N N . LEU A 1 213 ? 9.469 -13.961 0.072 1 98.94 213 LEU A N 1
ATOM 1620 C CA . LEU A 1 213 ? 8.703 -14.977 0.784 1 98.94 213 LEU A CA 1
ATOM 1621 C C . LEU A 1 213 ? 8.43 -16.172 -0.113 1 98.94 213 LEU A C 1
ATOM 1623 O O . LEU A 1 213 ? 7.965 -16.016 -1.244 1 98.94 213 LEU A O 1
ATOM 1627 N N . ILE A 1 214 ? 8.742 -17.312 0.308 1 98.94 214 ILE A N 1
ATOM 1628 C CA . ILE A 1 214 ? 8.445 -18.562 -0.387 1 98.94 214 ILE A CA 1
ATOM 1629 C C . ILE A 1 214 ? 7.676 -19.484 0.54 1 98.94 214 ILE A C 1
ATOM 1631 O O . ILE A 1 214 ? 8.094 -19.734 1.676 1 98.94 214 ILE A O 1
ATOM 1635 N N . VAL A 1 215 ? 6.582 -20 0.059 1 98.94 215 VAL A N 1
ATOM 1636 C CA . VAL A 1 215 ? 5.711 -20.844 0.867 1 98.94 215 VAL A CA 1
ATOM 1637 C C . VAL A 1 215 ? 5.406 -22.141 0.115 1 98.94 215 VAL A C 1
ATOM 1639 O O . VAL A 1 215 ? 5.137 -22.109 -1.089 1 98.94 215 VAL A O 1
ATOM 1642 N N . THR A 1 216 ? 5.492 -23.281 0.734 1 98.88 216 THR A N 1
ATOM 1643 C CA . THR A 1 216 ? 5.164 -24.609 0.204 1 98.88 216 THR A CA 1
ATOM 1644 C C . THR A 1 216 ? 4.27 -25.359 1.176 1 98.88 216 THR A C 1
ATOM 1646 O O . THR A 1 216 ? 4.211 -25.047 2.363 1 98.88 216 THR A O 1
ATOM 1649 N N . ALA A 1 217 ? 3.58 -26.25 0.689 1 98.88 217 ALA A N 1
ATOM 1650 C CA . ALA A 1 217 ? 2.781 -27.219 1.442 1 98.88 217 ALA A CA 1
ATOM 1651 C C . ALA A 1 217 ? 2.418 -28.422 0.581 1 98.88 217 ALA A C 1
ATOM 1653 O O . ALA A 1 217 ? 2.945 -28.578 -0.521 1 98.88 217 ALA A O 1
ATOM 1654 N N . ARG A 1 218 ? 1.62 -29.281 1.092 1 98.44 218 ARG A N 1
ATOM 1655 C CA . ARG A 1 218 ? 1.128 -30.422 0.312 1 98.44 218 ARG A CA 1
ATOM 1656 C C . ARG A 1 218 ? -0.261 -30.844 0.777 1 98.44 218 ARG A C 1
ATOM 1658 O O . ARG A 1 218 ? -0.623 -30.641 1.938 1 98.44 218 ARG A O 1
ATOM 1665 N N . THR A 1 219 ? -1.029 -31.328 -0.113 1 98.19 219 THR A N 1
ATOM 1666 C CA . THR A 1 219 ? -2.264 -32 0.281 1 98.19 219 THR A CA 1
ATOM 1667 C C . THR A 1 219 ? -1.974 -33.375 0.847 1 98.19 219 THR A C 1
ATOM 1669 O O . THR A 1 219 ? -0.925 -33.969 0.563 1 98.19 219 THR A O 1
ATOM 1672 N N . PRO A 1 220 ? -2.891 -33.875 1.654 1 96.06 220 PRO A N 1
ATOM 1673 C CA . PRO A 1 220 ? -2.707 -35.25 2.129 1 96.06 220 PRO A CA 1
ATOM 1674 C C . PRO A 1 220 ? -2.572 -36.25 0.988 1 96.06 220 PRO A C 1
ATOM 1676 O O . PRO A 1 220 ? -3.209 -36.094 -0.057 1 96.06 220 PRO A O 1
ATOM 1679 N N . SER A 1 221 ? -1.691 -37.25 1.119 1 91.12 221 SER A N 1
ATOM 1680 C CA . SER A 1 221 ? -1.398 -38.219 0.085 1 91.12 221 SER A CA 1
ATOM 1681 C C . SER A 1 221 ? -2.559 -39.188 -0.098 1 91.12 221 SER A C 1
ATOM 1683 O O . SER A 1 221 ? -2.564 -40 -1.036 1 91.12 221 SER A O 1
ATOM 1685 N N . THR A 1 222 ? -3.404 -39.375 0.885 1 80.69 222 THR A N 1
ATOM 1686 C CA . THR A 1 222 ? -4.539 -40.281 0.795 1 80.69 222 THR A CA 1
ATOM 1687 C C . THR A 1 222 ? -5.855 -39.531 0.896 1 80.69 222 THR A C 1
ATOM 1689 O O . THR A 1 222 ? -5.918 -38.469 1.516 1 80.69 222 THR A O 1
ATOM 1692 N N . MET B 1 1 ? 2.537 -7.047 16.297 1 82.31 1 MET B N 1
ATOM 1693 C CA . MET B 1 1 ? 3.715 -6.184 16.344 1 82.31 1 MET B CA 1
ATOM 1694 C C . MET B 1 1 ? 3.434 -4.84 15.672 1 82.31 1 MET B C 1
ATOM 1696 O O . MET B 1 1 ? 2.738 -4.781 14.656 1 82.31 1 MET B O 1
ATOM 1700 N N . PRO B 1 2 ? 4.043 -3.783 16.234 1 90.31 2 PRO B N 1
ATOM 1701 C CA . PRO B 1 2 ? 3.805 -2.459 15.656 1 90.31 2 PRO B CA 1
ATOM 1702 C C . PRO B 1 2 ? 4.637 -2.211 14.398 1 90.31 2 PRO B C 1
ATOM 1704 O O . PRO B 1 2 ? 5.613 -2.926 14.148 1 90.31 2 PRO B O 1
ATOM 1707 N N . ALA B 1 3 ? 4.191 -1.254 13.633 1 95.69 3 ALA B N 1
ATOM 1708 C CA . ALA B 1 3 ? 4.973 -0.785 12.492 1 95.69 3 ALA B CA 1
ATOM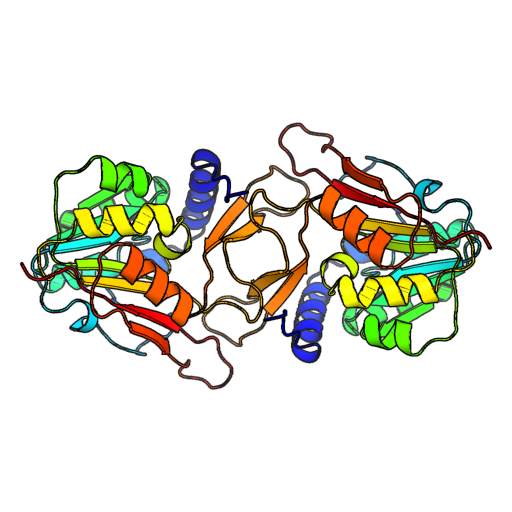 1709 C C . ALA B 1 3 ? 6.379 -0.375 12.922 1 95.69 3 ALA B C 1
ATOM 1711 O O . ALA B 1 3 ? 6.555 0.274 13.953 1 95.69 3 ALA B O 1
ATOM 1712 N N . GLN B 1 4 ? 7.332 -0.808 12.219 1 95.69 4 GLN B N 1
ATOM 1713 C CA . GLN B 1 4 ? 8.727 -0.497 12.516 1 95.69 4 GLN B CA 1
ATOM 1714 C C . GLN B 1 4 ? 9.289 0.516 11.516 1 95.69 4 GLN B C 1
ATOM 1716 O O . GLN B 1 4 ? 9.922 0.139 10.531 1 95.69 4 GLN B O 1
ATOM 1721 N N . HIS B 1 5 ? 9.18 1.764 11.875 1 97.5 5 HIS B N 1
ATOM 1722 C CA . HIS B 1 5 ? 9.633 2.852 11.008 1 97.5 5 HIS B CA 1
ATOM 1723 C C . HIS B 1 5 ? 11.148 2.895 10.922 1 97.5 5 HIS B C 1
ATOM 1725 O O . HIS B 1 5 ? 11.844 2.689 11.922 1 97.5 5 HIS B O 1
ATOM 1731 N N . ASP B 1 6 ? 11.656 3.068 9.766 1 96.75 6 ASP B N 1
ATOM 1732 C CA . ASP B 1 6 ? 13.047 3.426 9.5 1 96.75 6 ASP B CA 1
ATOM 1733 C C . ASP B 1 6 ? 13.148 4.844 8.938 1 96.75 6 ASP B C 1
ATOM 1735 O O . ASP B 1 6 ? 13.047 5.051 7.73 1 96.75 6 ASP B O 1
ATOM 1739 N N . ILE B 1 7 ? 13.445 5.812 9.805 1 98.06 7 ILE B N 1
ATOM 1740 C CA . ILE B 1 7 ? 13.32 7.227 9.477 1 98.06 7 ILE B CA 1
ATOM 1741 C C . ILE B 1 7 ? 14.352 7.605 8.422 1 98.06 7 ILE B C 1
ATOM 1743 O O . ILE B 1 7 ? 14.086 8.43 7.547 1 98.06 7 ILE B O 1
ATOM 1747 N N . ALA B 1 8 ? 15.531 7.078 8.523 1 97.19 8 ALA B N 1
ATOM 1748 C CA . ALA B 1 8 ? 16.547 7.352 7.504 1 97.19 8 ALA B CA 1
ATOM 1749 C C . ALA B 1 8 ? 16.062 6.926 6.121 1 97.19 8 ALA B C 1
ATOM 1751 O O . ALA B 1 8 ? 16.188 7.676 5.152 1 97.19 8 ALA B O 1
ATOM 1752 N N . SER B 1 9 ? 15.484 5.73 5.996 1 95.81 9 SER B N 1
ATOM 1753 C CA . SER B 1 9 ? 14.938 5.23 4.742 1 95.81 9 SER B CA 1
ATOM 1754 C C . SER B 1 9 ? 13.766 6.086 4.266 1 95.81 9 SER B C 1
ATOM 1756 O O . SER B 1 9 ? 13.664 6.402 3.078 1 95.81 9 SER B O 1
ATOM 1758 N N . GLU B 1 10 ? 12.883 6.41 5.184 1 97.88 10 GLU B N 1
ATOM 1759 C CA . GLU B 1 10 ? 11.727 7.219 4.824 1 97.88 10 GLU B CA 1
ATOM 1760 C C . GLU B 1 10 ? 12.141 8.609 4.359 1 97.88 10 GLU B C 1
ATOM 1762 O O . GLU B 1 10 ? 11.539 9.164 3.434 1 97.88 10 GLU B O 1
ATOM 1767 N N . ARG B 1 11 ? 13.164 9.172 4.988 1 98.38 11 ARG B N 1
ATOM 1768 C CA . ARG B 1 11 ? 13.703 10.453 4.535 1 98.38 11 ARG B CA 1
ATOM 1769 C C . ARG B 1 11 ? 14.18 10.359 3.088 1 98.38 11 ARG B C 1
ATOM 1771 O O . ARG B 1 11 ? 13.906 11.25 2.281 1 98.38 11 ARG B O 1
ATOM 1778 N N . GLU B 1 12 ? 14.898 9.336 2.814 1 97.25 12 GLU B N 1
ATOM 1779 C CA . GLU B 1 12 ? 15.367 9.125 1.448 1 97.25 12 GLU B CA 1
ATOM 1780 C C . GLU B 1 12 ? 14.203 9.055 0.466 1 97.25 12 GLU B C 1
ATOM 1782 O O . GLU B 1 12 ? 14.281 9.602 -0.636 1 97.25 12 GLU B O 1
ATOM 1787 N N . LEU B 1 13 ? 13.164 8.352 0.862 1 97 13 LEU B N 1
ATOM 1788 C CA . LEU B 1 13 ? 11.977 8.234 0.021 1 97 13 LEU B CA 1
ATOM 1789 C C . LEU B 1 13 ? 11.367 9.602 -0.243 1 97 13 LEU B C 1
ATOM 1791 O O . LEU B 1 13 ? 11.031 9.93 -1.384 1 97 13 LEU B O 1
ATOM 1795 N N . TRP B 1 14 ? 11.234 10.391 0.769 1 97.56 14 TRP B N 1
ATOM 1796 C CA . TRP B 1 14 ? 10.602 11.703 0.622 1 97.56 14 TRP B CA 1
ATOM 1797 C C . TRP B 1 14 ? 11.516 12.664 -0.127 1 97.56 14 TRP B C 1
ATOM 1799 O O . TRP B 1 14 ? 11.039 13.562 -0.831 1 97.56 14 TRP B O 1
ATOM 1809 N N . ASP B 1 15 ? 12.875 12.484 0.006 1 97.94 15 ASP B N 1
ATOM 1810 C CA . ASP B 1 15 ? 13.82 13.242 -0.812 1 97.94 15 ASP B CA 1
ATOM 1811 C C . ASP B 1 15 ? 13.609 12.961 -2.297 1 97.94 15 ASP B C 1
ATOM 1813 O O . ASP B 1 15 ? 13.617 13.875 -3.117 1 97.94 15 ASP B O 1
ATOM 1817 N N . THR B 1 16 ? 13.438 11.695 -2.559 1 96 16 THR B N 1
ATOM 1818 C CA . THR B 1 16 ? 13.203 11.297 -3.943 1 96 16 THR B CA 1
ATOM 1819 C C . THR B 1 16 ? 11.906 11.898 -4.469 1 96 16 THR B C 1
ATOM 1821 O O . THR B 1 16 ? 11.852 12.383 -5.602 1 96 16 THR B O 1
ATOM 1824 N N . TYR B 1 17 ? 10.906 11.812 -3.65 1 94.81 17 TYR B N 1
ATOM 1825 C CA . TYR B 1 17 ? 9.633 12.414 -4.02 1 94.81 17 TYR B CA 1
ATOM 1826 C C . TYR B 1 17 ? 9.789 13.906 -4.297 1 94.81 17 TYR B C 1
ATOM 1828 O O . TYR B 1 17 ? 9.312 14.406 -5.316 1 94.81 17 TYR B O 1
ATOM 1836 N N . ALA B 1 18 ? 10.453 14.586 -3.41 1 96.62 18 ALA B N 1
ATOM 1837 C CA . ALA B 1 18 ? 10.68 16.031 -3.527 1 96.62 18 ALA B CA 1
ATOM 1838 C C . ALA B 1 18 ? 11.43 16.359 -4.812 1 96.62 18 ALA B C 1
ATOM 1840 O O . ALA B 1 18 ? 11.078 17.312 -5.52 1 96.62 18 ALA B O 1
ATOM 1841 N N . ALA B 1 19 ? 12.422 15.562 -5.113 1 94.44 19 ALA B N 1
ATOM 1842 C CA . ALA B 1 19 ? 13.258 15.789 -6.293 1 94.44 19 ALA B CA 1
ATOM 1843 C C . ALA B 1 19 ? 12.453 15.594 -7.574 1 94.44 19 ALA B C 1
ATOM 1845 O O . ALA B 1 19 ? 12.797 16.156 -8.617 1 94.44 19 ALA B O 1
ATOM 1846 N N . GLY B 1 20 ? 11.367 14.828 -7.457 1 92.44 20 GLY B N 1
ATOM 1847 C CA . GLY B 1 20 ? 10.547 14.539 -8.625 1 92.44 20 GLY B CA 1
ATOM 1848 C C . GLY B 1 20 ? 9.461 15.57 -8.859 1 92.44 20 GLY B C 1
ATOM 1849 O O . GLY B 1 20 ? 8.812 15.562 -9.906 1 92.44 20 GLY B O 1
ATOM 1850 N N . ILE B 1 21 ? 9.18 16.422 -7.898 1 90.25 21 ILE B N 1
ATOM 1851 C CA . ILE B 1 21 ? 8.164 17.453 -8.047 1 90.25 21 ILE B CA 1
ATOM 1852 C C . ILE B 1 21 ? 8.602 18.453 -9.109 1 90.25 21 ILE B C 1
ATOM 1854 O O . ILE B 1 21 ? 9.719 18.984 -9.047 1 90.25 21 ILE B O 1
ATOM 1858 N N . LYS B 1 22 ? 7.719 18.734 -10.07 1 85.12 22 LYS B N 1
ATOM 1859 C CA . LYS B 1 22 ? 7.992 19.641 -11.172 1 85.12 22 LYS B CA 1
ATOM 1860 C C . LYS B 1 22 ? 8.117 21.078 -10.672 1 85.12 22 LYS B C 1
ATOM 1862 O O . LYS B 1 22 ? 7.434 21.484 -9.734 1 85.12 22 LYS B O 1
ATOM 1867 N N . ASP B 1 23 ? 8.812 21.781 -11.336 1 84.25 23 ASP B N 1
ATOM 1868 C CA . ASP B 1 23 ? 9.078 23.172 -10.938 1 84.25 23 ASP B CA 1
ATOM 1869 C C . ASP B 1 23 ? 7.793 24 -10.961 1 84.25 23 ASP B C 1
ATOM 1871 O O . ASP B 1 23 ? 7.613 24.891 -10.133 1 84.25 23 ASP B O 1
ATOM 1875 N N . ASP B 1 24 ? 7.047 23.688 -11.859 1 86.25 24 ASP B N 1
ATOM 1876 C CA . ASP B 1 24 ? 5.824 24.469 -11.984 1 86.25 24 ASP B CA 1
ATOM 1877 C C . ASP B 1 24 ? 4.93 24.281 -10.758 1 86.25 24 ASP B C 1
ATOM 1879 O O . ASP B 1 24 ? 4.164 25.172 -10.398 1 86.25 24 ASP B O 1
ATOM 1883 N N . VAL B 1 25 ? 4.977 23.188 -10.125 1 80.06 25 VAL B N 1
ATOM 1884 C CA . VAL B 1 25 ? 4.223 22.938 -8.898 1 80.06 25 VAL B CA 1
ATOM 1885 C C . VAL B 1 25 ? 4.824 23.75 -7.754 1 80.06 25 VAL B C 1
ATOM 1887 O O . VAL B 1 25 ? 4.098 24.422 -7.008 1 80.06 25 VAL B O 1
ATOM 1890 N N . PHE B 1 26 ? 6.059 23.797 -7.738 1 81.25 26 PHE B N 1
ATOM 1891 C CA . PHE B 1 26 ? 6.715 24.547 -6.672 1 81.25 26 PHE B CA 1
ATOM 1892 C C . PHE B 1 26 ? 6.535 26.047 -6.871 1 81.25 26 PHE B C 1
ATOM 1894 O O . PHE B 1 26 ? 6.465 26.797 -5.898 1 81.25 26 PHE B O 1
ATOM 1901 N N . ASP B 1 27 ? 6.359 26.406 -8.094 1 85.94 27 ASP B N 1
ATOM 1902 C CA . ASP B 1 27 ? 6.293 27.828 -8.414 1 85.94 27 ASP B CA 1
ATOM 1903 C C . ASP B 1 27 ? 4.863 28.344 -8.32 1 85.94 27 ASP B C 1
ATOM 1905 O O . ASP B 1 27 ? 4.625 29.562 -8.43 1 85.94 27 ASP B O 1
ATOM 1909 N N . ALA B 1 28 ? 4.023 27.422 -8.109 1 91.19 28 ALA B N 1
ATOM 1910 C CA . ALA B 1 28 ? 2.629 27.828 -7.98 1 91.19 28 ALA B CA 1
ATOM 1911 C C . ALA B 1 28 ? 2.424 28.672 -6.727 1 91.19 28 ALA B C 1
ATOM 1913 O O . ALA B 1 28 ? 3.176 28.547 -5.754 1 91.19 28 ALA B O 1
ATOM 1914 N N . GLY B 1 29 ? 1.481 29.578 -6.723 1 94.69 29 GLY B N 1
ATOM 1915 C CA . GLY B 1 29 ? 1.228 30.5 -5.633 1 94.69 29 GLY B CA 1
ATOM 1916 C C . GLY B 1 29 ? 0.629 29.844 -4.406 1 94.69 29 GLY B C 1
ATOM 1917 O O . GLY B 1 29 ? 0.357 28.641 -4.422 1 94.69 29 GLY B O 1
ATOM 1918 N N . PRO B 1 30 ? 0.444 30.641 -3.389 1 96.62 30 PRO B N 1
ATOM 1919 C CA . PRO B 1 30 ? -0.172 30.125 -2.158 1 96.62 30 PRO B CA 1
ATOM 1920 C C . PRO B 1 30 ? -1.571 29.562 -2.389 1 96.62 30 PRO B C 1
ATOM 1922 O O . PRO B 1 30 ? -2.34 30.109 -3.18 1 96.62 30 PRO B O 1
ATOM 1925 N N . VAL B 1 31 ? -1.859 28.484 -1.815 1 96.06 31 VAL B N 1
ATOM 1926 C CA . VAL B 1 31 ? -3.189 27.891 -1.891 1 96.06 31 VAL B CA 1
ATOM 1927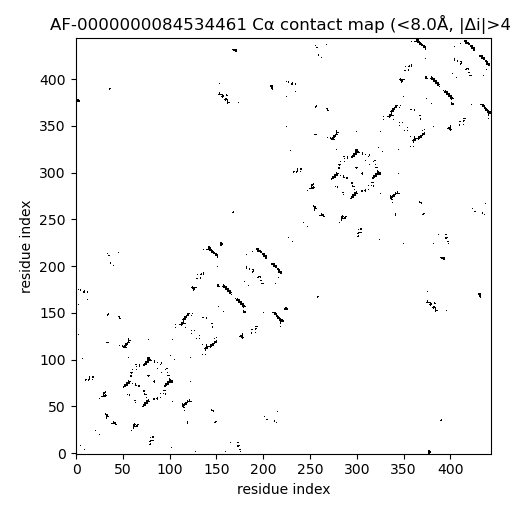 C C . VAL B 1 31 ? -3.416 26.969 -0.687 1 96.06 31 VAL B C 1
ATOM 1929 O O . VAL B 1 31 ? -2.498 26.281 -0.246 1 96.06 31 VAL B O 1
ATOM 1932 N N . PHE B 1 32 ? -4.57 27.078 -0.156 1 97.12 32 PHE B N 1
ATOM 1933 C CA . PHE B 1 32 ? -4.969 26.188 0.927 1 97.12 32 PHE B CA 1
ATOM 1934 C C . PHE B 1 32 ? -6.156 25.328 0.511 1 97.12 32 PHE B C 1
ATOM 1936 O O . PHE B 1 32 ? -7.238 25.844 0.23 1 97.12 32 PHE B O 1
ATOM 1943 N N . ARG B 1 33 ? -5.977 24.047 0.466 1 97.31 33 ARG B N 1
ATOM 1944 C CA . ARG B 1 33 ? -7.02 23.094 0.141 1 97.31 33 ARG B CA 1
ATOM 1945 C C . ARG B 1 33 ? -6.922 21.859 1.034 1 97.31 33 ARG B C 1
ATOM 1947 O O . ARG B 1 33 ? -5.859 21.25 1.143 1 97.31 33 ARG B O 1
ATOM 1954 N N . TRP B 1 34 ? -8.055 21.469 1.627 1 98.5 34 TRP B N 1
ATOM 1955 C CA . TRP B 1 34 ? -8.078 20.25 2.426 1 98.5 34 TRP B CA 1
ATOM 1956 C C . TRP B 1 34 ? -8.156 19.016 1.532 1 98.5 34 TRP B C 1
ATOM 1958 O O . TRP B 1 34 ? -7.781 17.922 1.947 1 98.5 34 TRP B O 1
ATOM 1968 N N . THR B 1 35 ? -8.75 19.203 0.332 1 98.56 35 THR B N 1
ATOM 1969 C CA . THR B 1 35 ? -9.008 18.078 -0.552 1 98.56 35 THR B CA 1
ATOM 1970 C C . THR B 1 35 ? -8.039 18.062 -1.729 1 98.56 35 THR B C 1
ATOM 1972 O O . THR B 1 35 ? -7.348 19.062 -1.974 1 98.56 35 THR B O 1
ATOM 1975 N N . GLN B 1 36 ? -7.988 17 -2.41 1 97.5 36 GLN B N 1
ATOM 1976 C CA . GLN B 1 36 ? -7.156 16.859 -3.602 1 97.5 36 GLN B CA 1
ATOM 1977 C C . GLN B 1 36 ? -7.859 17.422 -4.832 1 97.5 36 GLN B C 1
ATOM 1979 O O . GLN B 1 36 ? -7.348 17.328 -5.949 1 97.5 36 GLN B O 1
ATOM 1984 N N . TYR B 1 37 ? -9 18.047 -4.578 1 97.38 37 TYR B N 1
ATOM 1985 C CA . TYR B 1 37 ? -9.773 18.625 -5.66 1 97.38 37 TYR B CA 1
ATOM 1986 C C . TYR B 1 37 ? -9.812 20.141 -5.547 1 97.38 37 TYR B C 1
ATOM 1988 O O . TYR B 1 37 ? -10.102 20.688 -4.48 1 97.38 37 TYR B O 1
ATOM 1996 N N . ALA B 1 38 ? -9.523 20.812 -6.641 1 93.25 38 ALA B N 1
ATOM 1997 C CA . ALA B 1 38 ? -9.586 22.266 -6.645 1 93.25 38 ALA B CA 1
ATOM 1998 C C . ALA B 1 38 ? -10.984 22.766 -6.305 1 93.25 38 ALA B C 1
ATOM 2000 O O . ALA B 1 38 ? -11.977 22.203 -6.773 1 93.25 38 ALA B O 1
ATOM 2001 N N . ASP B 1 39 ? -11.062 23.844 -5.496 1 90.62 39 ASP B N 1
ATOM 2002 C CA . ASP B 1 39 ? -12.289 24.547 -5.145 1 90.62 39 ASP B CA 1
ATOM 2003 C C . ASP B 1 39 ? -13.336 23.594 -4.582 1 90.62 39 ASP B C 1
ATOM 2005 O O . ASP B 1 39 ? -14.508 23.641 -4.965 1 90.62 39 ASP B O 1
ATOM 2009 N N . HIS B 1 40 ? -12.906 22.672 -3.805 1 96.88 40 HIS B N 1
ATOM 2010 C CA . HIS B 1 40 ? -13.789 21.672 -3.223 1 96.88 40 HIS B CA 1
ATOM 2011 C C . HIS B 1 40 ? -13.57 21.547 -1.718 1 96.88 40 HIS B C 1
ATOM 2013 O O . HIS B 1 40 ? -12.43 21.562 -1.247 1 96.88 40 HIS B O 1
ATOM 2019 N N . GLY B 1 41 ? -14.727 21.422 -1.033 1 97 41 GLY B N 1
ATOM 2020 C CA . GLY B 1 41 ? -14.641 21.125 0.387 1 97 41 GLY B CA 1
ATOM 2021 C C . GLY B 1 41 ? -14.523 22.359 1.251 1 97 41 GLY B C 1
ATOM 2022 O O . GLY B 1 41 ? -14.727 23.484 0.772 1 97 41 GLY B O 1
ATOM 2023 N N . PRO B 1 42 ? -14.297 22.188 2.527 1 97.5 42 PRO B N 1
ATOM 2024 C CA . PRO B 1 42 ? -14.156 23.312 3.451 1 97.5 42 PRO B CA 1
ATOM 2025 C C . PRO B 1 42 ? -12.852 24.078 3.238 1 97.5 42 PRO B C 1
ATOM 2027 O O . PRO B 1 42 ? -11.992 23.656 2.477 1 97.5 42 PRO B O 1
ATOM 2030 N N . GLY B 1 43 ? -12.82 25.266 3.846 1 95.5 43 GLY B N 1
ATOM 2031 C CA . GLY B 1 43 ? -11.633 26.109 3.783 1 95.5 43 GLY B CA 1
ATOM 2032 C C . GLY B 1 43 ? -10.961 26.281 5.129 1 95.5 43 GLY B C 1
ATOM 2033 O O . GLY B 1 43 ? -10.859 25.328 5.906 1 95.5 43 GLY B O 1
ATOM 2034 N N . LEU B 1 44 ? -10.453 27.453 5.34 1 96.06 44 LEU B N 1
ATOM 2035 C CA . LEU B 1 44 ? -9.648 27.781 6.508 1 96.06 44 LEU B CA 1
ATOM 2036 C C . LEU B 1 44 ? -10.492 27.766 7.777 1 96.06 44 LEU B C 1
ATOM 2038 O O . LEU B 1 44 ? -9.953 27.75 8.883 1 96.06 44 LEU B O 1
ATOM 2042 N N . GLU B 1 45 ? -11.781 27.75 7.598 1 96.38 45 GLU B N 1
ATOM 2043 C CA . GLU B 1 45 ? -12.672 27.844 8.75 1 96.38 45 GLU B CA 1
ATOM 2044 C C . GLU B 1 45 ? -12.477 26.656 9.695 1 96.38 45 GLU B C 1
ATOM 2046 O O . GLU B 1 45 ? -12.766 26.75 10.891 1 96.38 45 GLU B O 1
ATOM 2051 N N . LEU B 1 46 ? -11.969 25.5 9.156 1 98.25 46 LEU B N 1
ATOM 2052 C CA . LEU B 1 46 ? -11.742 24.328 10 1 98.25 46 LEU B CA 1
ATOM 2053 C C . LEU B 1 46 ? -10.656 24.609 11.031 1 98.25 46 LEU B C 1
ATOM 2055 O O . LEU B 1 46 ? -10.57 23.938 12.055 1 98.25 46 LEU B O 1
ATOM 2059 N N . LEU B 1 47 ? -9.82 25.578 10.773 1 98.5 47 LEU B N 1
ATOM 2060 C CA . LEU B 1 47 ? -8.734 25.922 11.688 1 98.5 47 LEU B CA 1
ATOM 2061 C C . LEU B 1 47 ? -9.203 26.938 12.727 1 98.5 47 LEU B C 1
ATOM 2063 O O . LEU B 1 47 ? -8.461 27.281 13.648 1 98.5 47 LEU B O 1
ATOM 2067 N N . GLY B 1 48 ? -10.391 27.422 12.586 1 95.69 48 GLY B N 1
ATOM 2068 C CA . GLY B 1 48 ? -10.844 28.531 13.406 1 95.69 48 GLY B CA 1
ATOM 2069 C C . GLY B 1 48 ? -10.234 29.859 13.008 1 95.69 48 GLY B C 1
ATOM 2070 O O . GLY B 1 48 ? -10.273 30.25 11.836 1 95.69 48 GLY B O 1
ATOM 2071 N N . SER B 1 49 ? -9.812 30.734 13.969 1 96.19 49 SER B N 1
ATOM 2072 C CA . SER B 1 49 ? -9.094 31.984 13.789 1 96.19 49 SER B CA 1
ATOM 2073 C C . SER B 1 49 ? -7.758 31.969 14.531 1 96.19 49 SER B C 1
ATOM 2075 O O . SER B 1 49 ? -7.543 32.75 15.453 1 96.19 49 SER B O 1
ATOM 2077 N N . PRO B 1 50 ? -6.945 31.078 14.055 1 98.19 50 PRO B N 1
ATOM 2078 C CA . PRO B 1 50 ? -5.691 30.906 14.797 1 98.19 50 PRO B CA 1
ATOM 2079 C C . PRO B 1 50 ? -4.742 32.094 14.641 1 98.19 50 PRO B C 1
ATOM 2081 O O . PRO B 1 50 ? -4.66 32.688 13.555 1 98.19 50 PRO B O 1
ATOM 2084 N N . SER B 1 51 ? -4.008 32.406 15.703 1 98.56 51 SER B N 1
ATOM 2085 C CA . SER B 1 51 ? -2.904 33.375 15.609 1 98.56 51 SER B CA 1
ATOM 2086 C C . SER B 1 51 ? -1.616 32.688 15.172 1 98.56 51 SER B C 1
ATOM 2088 O O . SER B 1 51 ? -0.734 33.312 14.586 1 98.56 51 SER B O 1
ATOM 2090 N N . SER B 1 52 ? -1.548 31.375 15.438 1 98.81 52 SER B N 1
ATOM 2091 C CA . SER B 1 52 ? -0.381 30.578 15.086 1 98.81 52 SER B CA 1
ATOM 2092 C C . SER B 1 52 ? -0.789 29.188 14.625 1 98.81 52 SER B C 1
ATOM 2094 O O . SER B 1 52 ? -1.763 28.625 15.125 1 98.81 52 SER B O 1
ATOM 2096 N N . ALA B 1 53 ? -0.091 28.672 13.648 1 98.94 53 ALA B N 1
ATOM 2097 C CA . ALA B 1 53 ? -0.413 27.359 13.109 1 98.94 53 ALA B CA 1
ATOM 2098 C C . ALA B 1 53 ? 0.855 26.578 12.758 1 98.94 53 ALA B C 1
ATOM 2100 O O . ALA B 1 53 ? 1.836 27.172 12.289 1 98.94 53 ALA B O 1
ATOM 2101 N N . LEU B 1 54 ? 0.808 25.312 13.023 1 98.94 54 LEU B N 1
ATOM 2102 C CA . LEU B 1 54 ? 1.848 24.375 12.625 1 98.94 54 LEU B CA 1
ATOM 2103 C C . LEU B 1 54 ? 1.314 23.375 11.609 1 98.94 54 LEU B C 1
ATOM 2105 O O . LEU B 1 54 ? 0.305 22.703 11.852 1 98.94 54 LEU B O 1
ATOM 2109 N N . GLU B 1 55 ? 1.912 23.328 10.438 1 98.94 55 GLU B N 1
ATOM 2110 C CA . GLU B 1 55 ? 1.633 22.25 9.492 1 98.94 55 GLU B CA 1
ATOM 2111 C C . GLU B 1 55 ? 2.662 21.141 9.609 1 98.94 55 GLU B C 1
ATOM 2113 O O . GLU B 1 55 ? 3.869 21.391 9.539 1 98.94 55 GLU B O 1
ATOM 2118 N N . ILE B 1 56 ? 2.225 19.938 9.852 1 98.94 56 ILE B N 1
ATOM 2119 C CA . ILE B 1 56 ? 3.135 18.797 9.969 1 98.94 56 ILE B CA 1
ATOM 2120 C C . ILE B 1 56 ? 3.102 17.969 8.688 1 98.94 56 ILE B C 1
ATOM 2122 O O . ILE B 1 56 ? 2.055 17.438 8.305 1 98.94 56 ILE B O 1
ATOM 2126 N N . GLY B 1 57 ? 4.242 17.766 8.086 1 98.88 57 GLY B N 1
ATOM 2127 C CA . GLY B 1 57 ? 4.305 17.328 6.703 1 98.88 57 GLY B CA 1
ATOM 2128 C C . GLY B 1 57 ? 3.9 18.422 5.719 1 98.88 57 GLY B C 1
ATOM 2129 O O . GLY B 1 57 ? 2.984 18.219 4.918 1 98.88 57 GLY B O 1
ATOM 2130 N N . CYS B 1 58 ? 4.664 19.516 5.66 1 98.69 58 CYS B N 1
ATOM 2131 C CA . CYS B 1 58 ? 4.164 20.734 5.027 1 98.69 58 CYS B CA 1
ATOM 2132 C C . CYS B 1 58 ? 4.445 20.719 3.529 1 98.69 58 CYS B C 1
ATOM 2134 O O . CYS B 1 58 ? 3.902 21.547 2.785 1 98.69 58 CYS B O 1
ATOM 2136 N N . GLY B 1 59 ? 5.309 19.812 3.035 1 97.75 59 GLY B N 1
ATOM 2137 C CA . GLY B 1 59 ? 5.574 19.703 1.61 1 97.75 59 GLY B CA 1
ATOM 2138 C C . GLY B 1 59 ? 6.047 21 0.992 1 97.75 59 GLY B C 1
ATOM 2139 O O . GLY B 1 59 ? 6.98 21.625 1.492 1 97.75 59 GLY B O 1
ATOM 2140 N N . THR B 1 60 ? 5.398 21.422 0.001 1 96.81 60 THR B N 1
ATOM 2141 C CA . THR B 1 60 ? 5.824 22.594 -0.746 1 96.81 60 THR B CA 1
ATOM 2142 C C . THR B 1 60 ? 5.594 23.875 0.069 1 96.81 60 THR B C 1
ATOM 2144 O O . THR B 1 60 ? 6.105 24.938 -0.275 1 96.81 60 THR B O 1
ATOM 2147 N N . GLY B 1 61 ? 4.824 23.812 1.07 1 97.44 61 GLY B N 1
ATOM 2148 C CA . GLY B 1 61 ? 4.609 24.938 1.967 1 97.44 61 GLY B CA 1
ATOM 2149 C C . GLY B 1 61 ? 3.564 25.922 1.458 1 97.44 61 GLY B C 1
ATOM 2150 O O . GLY B 1 61 ? 3.389 27 2.023 1 97.44 61 GLY B O 1
ATOM 2151 N N . ARG B 1 62 ? 2.812 25.578 0.37 1 96.62 62 ARG B N 1
ATOM 2152 C CA . ARG B 1 62 ? 1.864 26.5 -0.24 1 96.62 62 ARG B CA 1
ATOM 2153 C C . ARG B 1 62 ? 0.717 26.812 0.714 1 96.62 62 ARG B C 1
ATOM 2155 O O . ARG B 1 62 ? 0.221 27.953 0.745 1 96.62 62 ARG B O 1
ATOM 2162 N N . ALA B 1 63 ? 0.288 25.844 1.424 1 97.44 63 ALA B N 1
ATOM 2163 C CA . ALA B 1 63 ? -0.773 26.062 2.402 1 97.44 63 ALA B CA 1
ATOM 2164 C C . ALA B 1 63 ? -0.303 27 3.516 1 97.44 63 ALA B C 1
ATOM 2166 O O . ALA B 1 63 ? -1.052 27.875 3.961 1 97.44 63 ALA B O 1
ATOM 2167 N N . LEU B 1 64 ? 0.919 26.828 3.986 1 98.12 64 LEU B N 1
ATOM 2168 C CA . LEU B 1 64 ? 1.508 27.703 4.992 1 98.12 64 LEU B CA 1
ATOM 2169 C C . LEU B 1 64 ? 1.52 29.141 4.512 1 98.12 64 LEU B C 1
ATOM 2171 O O . LEU B 1 64 ? 1.158 30.062 5.262 1 98.12 64 LEU B O 1
ATOM 2175 N N . ALA B 1 65 ? 1.961 29.297 3.287 1 97.81 65 ALA B N 1
ATOM 2176 C CA . ALA B 1 65 ? 2.043 30.625 2.705 1 97.81 65 ALA B CA 1
ATOM 2177 C C . ALA B 1 65 ? 0.669 31.297 2.65 1 97.81 65 ALA B C 1
ATOM 2179 O O . ALA B 1 65 ? 0.533 32.469 2.945 1 97.81 65 ALA B O 1
ATOM 2180 N N . ALA B 1 66 ? -0.313 30.578 2.258 1 97.38 66 ALA B N 1
ATOM 2181 C CA . ALA B 1 66 ? -1.679 31.094 2.191 1 97.38 66 ALA B CA 1
ATOM 2182 C C . ALA B 1 66 ? -2.15 31.562 3.562 1 97.38 66 ALA B C 1
ATOM 2184 O O . ALA B 1 66 ? -2.789 32.625 3.676 1 97.38 66 ALA B O 1
ATOM 2185 N N . LEU B 1 67 ? -1.843 30.812 4.582 1 97.94 67 LEU B N 1
ATOM 2186 C CA . LEU B 1 67 ? -2.217 31.188 5.941 1 97.94 67 LEU B CA 1
ATOM 2187 C C . LEU B 1 67 ? -1.445 32.406 6.402 1 97.94 67 LEU B C 1
ATOM 2189 O O . LEU B 1 67 ? -2.002 33.281 7.078 1 97.94 67 LEU B O 1
ATOM 2193 N N . ALA B 1 68 ? -0.181 32.438 6.043 1 98 68 ALA B N 1
ATOM 2194 C CA . ALA B 1 68 ? 0.653 33.562 6.406 1 98 68 ALA B CA 1
ATOM 2195 C C . ALA B 1 68 ? 0.097 34.875 5.816 1 98 68 ALA B C 1
ATOM 2197 O O . ALA B 1 68 ? 0.131 35.906 6.461 1 98 68 ALA B O 1
ATOM 2198 N N . GLU B 1 69 ? -0.419 34.781 4.648 1 96.81 69 GLU B N 1
ATOM 2199 C CA . GLU B 1 69 ? -1.015 35.938 3.986 1 96.81 69 GLU B CA 1
ATOM 2200 C C . GLU B 1 69 ? -2.221 36.438 4.762 1 96.81 69 GLU B C 1
ATOM 2202 O O . GLU B 1 69 ? -2.623 37.594 4.598 1 96.81 69 GLU B O 1
ATOM 2207 N N . GLN B 1 70 ? -2.746 35.625 5.551 1 96.19 70 GLN B N 1
ATOM 2208 C CA . GLN B 1 70 ? -3.891 36 6.367 1 96.19 70 GLN B CA 1
ATOM 2209 C C . GLN B 1 70 ? -3.439 36.531 7.723 1 96.19 70 GLN B C 1
ATOM 2211 O O . GLN B 1 70 ? -4.266 36.781 8.602 1 96.19 70 GLN B O 1
ATOM 2216 N N . GLY B 1 71 ? -2.186 36.594 7.977 1 97.19 71 GLY B N 1
ATOM 2217 C CA . GLY B 1 71 ? -1.65 37.188 9.195 1 97.19 71 GLY B CA 1
ATOM 2218 C C . GLY B 1 71 ? -1.355 36.156 10.266 1 97.19 71 GLY B C 1
ATOM 2219 O O . GLY B 1 71 ? -1.023 36.5 11.398 1 97.19 71 GLY B O 1
ATOM 2220 N N . VAL B 1 72 ? -1.492 34.875 9.961 1 98.5 72 VAL B N 1
ATOM 2221 C CA . VAL B 1 72 ? -1.209 33.812 10.906 1 98.5 72 VAL B CA 1
ATOM 2222 C C . VAL B 1 72 ? 0.298 33.594 10.992 1 98.5 72 VAL B C 1
ATOM 2224 O O . VAL B 1 72 ? 0.988 33.562 9.969 1 98.5 72 VAL B O 1
ATOM 2227 N N . LYS B 1 73 ? 0.846 33.469 12.172 1 98.75 73 LYS B N 1
ATOM 2228 C CA . LYS B 1 73 ? 2.223 33 12.328 1 98.75 73 LYS B CA 1
ATOM 2229 C C . LYS B 1 73 ? 2.344 31.516 11.984 1 98.75 73 LYS B C 1
ATOM 2231 O O . LYS B 1 73 ? 1.792 30.672 12.688 1 98.75 73 LYS B O 1
ATOM 2236 N N . THR B 1 74 ? 3.078 31.219 10.922 1 98.69 74 THR B N 1
ATOM 2237 C CA . THR B 1 74 ? 3.033 29.859 10.391 1 98.69 74 THR B CA 1
ATOM 2238 C C . THR B 1 74 ? 4.387 29.172 10.547 1 98.69 74 THR B C 1
ATOM 2240 O O . THR B 1 74 ? 5.43 29.797 10.352 1 98.69 74 THR B O 1
ATOM 2243 N N . THR B 1 75 ? 4.367 27.969 10.969 1 98.94 75 THR B N 1
ATOM 2244 C CA . THR B 1 75 ? 5.5 27.062 11.047 1 98.94 75 THR B CA 1
ATOM 2245 C C . THR B 1 75 ? 5.195 25.75 10.312 1 98.94 75 THR B C 1
ATOM 2247 O O . THR B 1 75 ? 4.066 25.25 10.367 1 98.94 75 THR B O 1
ATOM 2250 N N . GLY B 1 76 ? 6.137 25.25 9.578 1 98.94 76 GLY B N 1
ATOM 2251 C CA . GLY B 1 76 ? 6.02 23.953 8.93 1 98.94 76 GLY B CA 1
ATOM 2252 C C . GLY B 1 76 ? 7.152 23.016 9.281 1 98.94 76 GLY B C 1
ATOM 2253 O O . GLY B 1 76 ? 8.273 23.453 9.539 1 98.94 76 GLY B O 1
ATOM 2254 N N . VAL B 1 77 ? 6.855 21.75 9.336 1 98.94 77 VAL B N 1
ATOM 2255 C CA . VAL B 1 77 ? 7.855 20.703 9.539 1 98.94 77 VAL B CA 1
ATOM 2256 C C . VAL B 1 77 ? 7.727 19.656 8.438 1 98.94 77 VAL B C 1
ATOM 2258 O O . VAL B 1 77 ? 6.617 19.234 8.102 1 98.94 77 VAL B O 1
ATOM 2261 N N . ASP B 1 78 ? 8.773 19.266 7.855 1 98.94 78 ASP B N 1
ATOM 2262 C CA . ASP B 1 78 ? 8.828 18.172 6.887 1 98.94 78 ASP B CA 1
ATOM 2263 C C . ASP B 1 78 ? 10.086 17.328 7.086 1 98.94 78 ASP B C 1
ATOM 2265 O O . ASP B 1 78 ? 11.117 17.844 7.543 1 98.94 78 ASP B O 1
ATOM 2269 N N . LEU B 1 79 ? 10.023 16.141 6.703 1 98.88 79 LEU B N 1
ATOM 2270 C CA . LEU B 1 79 ? 11.094 15.188 6.949 1 98.88 79 LEU B CA 1
ATOM 2271 C C . LEU B 1 79 ? 12.219 15.359 5.934 1 98.88 79 LEU B C 1
ATOM 2273 O O . LEU B 1 79 ? 13.383 15.055 6.227 1 98.88 79 LEU B O 1
ATOM 2277 N N . SER B 1 80 ? 11.945 15.844 4.77 1 98.81 80 SER B N 1
ATOM 2278 C CA . SER B 1 80 ? 12.875 15.883 3.648 1 98.81 80 SER B CA 1
ATOM 2279 C C . SER B 1 80 ? 13.68 17.172 3.641 1 98.81 80 SER B C 1
ATOM 2281 O O . SER B 1 80 ? 13.117 18.266 3.457 1 98.81 80 SER B O 1
ATOM 2283 N N . PRO B 1 81 ? 14.977 17.094 3.73 1 98.62 81 PRO B N 1
ATOM 2284 C CA . PRO B 1 81 ? 15.781 18.312 3.611 1 98.62 81 PRO B CA 1
ATOM 2285 C C . PRO B 1 81 ? 15.695 18.938 2.225 1 98.62 81 PRO B C 1
ATOM 2287 O O . PRO B 1 81 ? 15.781 20.156 2.094 1 98.62 81 PRO B O 1
ATOM 2290 N N . VAL B 1 82 ? 15.484 18.094 1.212 1 98.12 82 VAL B N 1
ATOM 2291 C CA . VAL B 1 82 ? 15.312 18.609 -0.142 1 98.12 82 VAL B CA 1
ATOM 2292 C C . VAL B 1 82 ? 14.047 19.453 -0.214 1 98.12 82 VAL B C 1
ATOM 2294 O O . VAL B 1 82 ? 14.062 20.562 -0.75 1 98.12 82 VAL B O 1
ATOM 2297 N N . MET B 1 83 ? 12.992 18.984 0.363 1 98 83 MET B N 1
ATOM 2298 C CA . MET B 1 83 ? 11.703 19.688 0.369 1 98 83 MET B CA 1
ATOM 2299 C C . MET B 1 83 ? 11.781 20.969 1.197 1 98 83 MET B C 1
ATOM 2301 O O . MET B 1 83 ? 11.367 22.031 0.742 1 98 83 MET B O 1
ATOM 2305 N N . THR B 1 84 ? 12.367 20.828 2.389 1 98.44 84 THR B N 1
ATOM 2306 C CA . THR B 1 84 ? 12.375 21.969 3.299 1 98.44 84 THR B CA 1
ATOM 2307 C C . THR B 1 84 ? 13.273 23.078 2.771 1 98.44 84 THR B C 1
ATOM 2309 O O . THR B 1 84 ? 13 24.266 2.979 1 98.44 84 THR B O 1
ATOM 2312 N N . GLN B 1 85 ? 14.367 22.703 2.133 1 97.69 85 GLN B N 1
ATOM 2313 C CA . GLN B 1 85 ? 15.227 23.719 1.537 1 97.69 85 GLN B CA 1
ATOM 2314 C C . GLN B 1 85 ? 14.484 24.531 0.485 1 97.69 85 GLN B C 1
ATOM 2316 O O . GLN B 1 85 ? 14.516 25.766 0.507 1 97.69 85 GLN B O 1
ATOM 2321 N N . ARG B 1 86 ? 13.773 23.859 -0.364 1 96.31 86 ARG B N 1
ATOM 2322 C CA . ARG B 1 86 ? 13.023 24.516 -1.425 1 96.31 86 ARG B CA 1
ATOM 2323 C C . ARG B 1 86 ? 11.906 25.375 -0.847 1 96.31 86 ARG B C 1
ATOM 2325 O O . ARG B 1 86 ? 11.703 26.516 -1.279 1 96.31 86 ARG B O 1
ATOM 2332 N N . ALA B 1 87 ? 11.164 24.844 0.08 1 97.31 87 ALA B N 1
ATOM 2333 C CA . ALA B 1 87 ? 10.055 25.562 0.695 1 97.31 87 ALA B CA 1
ATOM 2334 C C . ALA B 1 87 ? 10.555 26.797 1.443 1 97.31 87 ALA B C 1
ATOM 2336 O O . ALA B 1 87 ? 9.93 27.859 1.384 1 97.31 87 ALA B O 1
ATOM 2337 N N . THR B 1 88 ? 11.695 26.688 2.129 1 97.81 88 THR B N 1
ATOM 2338 C CA . THR B 1 88 ? 12.281 27.797 2.867 1 97.81 88 THR B CA 1
ATOM 2339 C C . THR B 1 88 ? 12.734 28.906 1.916 1 97.81 88 THR B C 1
ATOM 2341 O O . THR B 1 88 ? 12.5 30.094 2.178 1 97.81 88 THR B O 1
ATOM 2344 N N . GLU B 1 89 ? 13.383 28.5 0.874 1 95.94 89 GLU B N 1
ATOM 2345 C CA . GLU B 1 89 ? 13.82 29.484 -0.122 1 95.94 89 GLU B CA 1
ATOM 2346 C C . GLU B 1 89 ? 12.633 30.25 -0.697 1 95.94 89 GLU B C 1
ATOM 2348 O O . GLU B 1 89 ? 12.719 31.453 -0.921 1 95.94 89 GLU B O 1
ATOM 2353 N N . ARG B 1 90 ? 11.594 29.578 -0.87 1 95.44 90 ARG B N 1
ATOM 2354 C CA . ARG B 1 90 ? 10.438 30.188 -1.532 1 95.44 90 ARG B CA 1
ATOM 2355 C C . ARG B 1 90 ? 9.648 31.062 -0.568 1 95.44 90 ARG B C 1
ATOM 2357 O O . ARG B 1 90 ? 9.234 32.156 -0.928 1 95.44 90 ARG B O 1
ATOM 2364 N N . TRP B 1 91 ? 9.516 30.562 0.656 1 97.31 91 TRP B N 1
ATOM 2365 C CA . TRP B 1 91 ? 8.516 31.203 1.501 1 97.31 91 TRP B CA 1
ATOM 2366 C C . TRP B 1 91 ? 9.164 31.859 2.723 1 97.31 91 TRP B C 1
ATOM 2368 O O . TRP B 1 91 ? 8.516 32.594 3.453 1 97.31 91 TRP B O 1
ATOM 2378 N N . GLY B 1 92 ? 10.391 31.547 2.945 1 96.62 92 GLY B N 1
ATOM 2379 C CA . GLY B 1 92 ? 11.102 32.188 4.051 1 96.62 92 GLY B CA 1
ATOM 2380 C C . GLY B 1 92 ? 10.953 33.688 4.082 1 96.62 92 GLY B C 1
ATOM 2381 O O . GLY B 1 92 ? 10.633 34.25 5.121 1 96.62 92 GLY B O 1
ATOM 2382 N N . PRO B 1 93 ? 11.148 34.312 3.004 1 95.62 93 PRO B N 1
ATOM 2383 C CA . PRO B 1 93 ? 11.047 35.781 2.951 1 95.62 93 PRO B CA 1
ATOM 2384 C C . PRO B 1 93 ? 9.656 36.281 3.342 1 95.62 93 PRO B C 1
ATOM 2386 O O . PRO B 1 93 ? 9.508 37.438 3.723 1 95.62 93 PRO B O 1
ATOM 2389 N N . SER B 1 94 ? 8.656 35.438 3.256 1 94.44 94 SER B N 1
ATOM 2390 C CA . SER B 1 94 ? 7.293 35.844 3.609 1 94.44 94 SER B CA 1
ATOM 2391 C C . SER B 1 94 ? 7.012 35.594 5.086 1 94.44 94 SER B C 1
ATOM 2393 O O . SER B 1 94 ? 5.879 35.75 5.543 1 94.44 94 SER B O 1
ATOM 2395 N N . GLY B 1 95 ? 8 35.125 5.812 1 96.12 95 GLY B N 1
ATOM 2396 C CA . GLY B 1 95 ? 7.867 34.938 7.25 1 96.12 95 GLY B CA 1
ATOM 2397 C C . GLY B 1 95 ? 7.484 33.531 7.66 1 96.12 95 GLY B C 1
ATOM 2398 O O . GLY B 1 95 ? 7.309 33.25 8.852 1 96.12 95 GLY B O 1
ATOM 2399 N N . VAL B 1 96 ? 7.336 32.656 6.75 1 98.19 96 VAL B N 1
ATOM 2400 C CA . VAL B 1 96 ? 7.023 31.266 7.047 1 98.19 96 VAL B CA 1
ATOM 2401 C C . VAL B 1 96 ? 8.258 30.578 7.617 1 98.19 96 VAL B C 1
ATOM 2403 O O . VAL B 1 96 ? 9.344 30.641 7.039 1 98.19 96 VAL B O 1
ATOM 2406 N N . GLN B 1 97 ? 8.102 29.969 8.742 1 98.62 97 GLN B N 1
ATOM 2407 C CA . GLN B 1 97 ? 9.195 29.188 9.32 1 98.62 97 GLN B CA 1
ATOM 2408 C C . GLN B 1 97 ? 9.078 27.719 8.945 1 98.62 97 GLN B C 1
ATOM 2410 O O . GLN B 1 97 ? 8.039 27.094 9.156 1 98.62 97 GLN B O 1
ATOM 2415 N N . ILE B 1 98 ? 10.125 27.172 8.406 1 98.69 98 ILE B N 1
ATOM 2416 C CA . ILE B 1 98 ? 10.094 25.781 7.988 1 98.69 98 ILE B CA 1
ATOM 2417 C C . ILE B 1 98 ? 11.25 25.031 8.641 1 98.69 98 ILE B C 1
ATOM 2419 O O . ILE B 1 98 ? 12.406 25.453 8.57 1 98.69 98 ILE B O 1
ATOM 2423 N N . HIS B 1 99 ? 10.969 23.906 9.281 1 98.81 99 HIS B N 1
ATOM 2424 C CA . HIS B 1 99 ? 11.961 23.062 9.938 1 98.81 99 HIS B CA 1
ATOM 2425 C C . HIS B 1 99 ? 12.055 21.703 9.266 1 98.81 99 HIS B C 1
ATOM 2427 O O . HIS B 1 99 ? 11.031 21.125 8.883 1 98.81 99 HIS B O 1
ATOM 2433 N N . CYS B 1 100 ? 13.273 21.203 9.047 1 98.88 100 CYS B N 1
ATOM 2434 C CA . CYS B 1 100 ? 13.508 19.828 8.633 1 98.88 100 CYS B CA 1
ATOM 2435 C C . CYS B 1 100 ? 13.672 18.922 9.844 1 98.88 100 CYS B C 1
ATOM 2437 O O . CYS B 1 100 ? 14.672 19 10.562 1 98.88 100 CYS B O 1
ATOM 2439 N N . ALA B 1 101 ? 12.703 18.047 10.102 1 98.88 101 ALA B N 1
ATOM 2440 C CA . ALA B 1 101 ? 12.781 17.172 11.273 1 98.88 101 ALA B CA 1
ATOM 2441 C C . ALA B 1 101 ? 11.812 16 11.141 1 98.88 101 ALA B C 1
ATOM 2443 O O . ALA B 1 101 ? 10.867 16.062 10.344 1 98.88 101 ALA B O 1
ATOM 2444 N N . GLU B 1 102 ? 12.109 14.961 11.828 1 98.88 102 GLU B N 1
ATOM 2445 C CA . GLU B 1 102 ? 11.117 13.938 12.133 1 98.88 102 GLU B CA 1
ATOM 2446 C C . GLU B 1 102 ? 10.086 14.445 13.133 1 98.88 102 GLU B C 1
ATOM 2448 O O . GLU B 1 102 ? 10.445 15.047 14.148 1 98.88 102 GLU B O 1
ATOM 2453 N N . ILE B 1 103 ? 8.828 14.281 12.82 1 98.88 103 ILE B N 1
ATOM 2454 C CA . ILE B 1 103 ? 7.773 15.07 13.445 1 98.88 103 ILE B CA 1
ATOM 2455 C C . ILE B 1 103 ? 7.648 14.688 14.922 1 98.88 103 ILE B C 1
ATOM 2457 O O . ILE B 1 103 ? 7.391 15.547 15.773 1 98.88 103 ILE B O 1
ATOM 2461 N N . LEU B 1 104 ? 7.766 13.414 15.273 1 98.88 104 LEU B N 1
ATOM 2462 C CA . LEU B 1 104 ? 7.684 13.039 16.688 1 98.88 104 LEU B CA 1
ATOM 2463 C C . LEU B 1 104 ? 8.828 13.656 17.484 1 98.88 104 LEU B C 1
ATOM 2465 O O . LEU B 1 104 ? 8.625 14.133 18.594 1 98.88 104 LEU B O 1
ATOM 2469 N N . ASP B 1 105 ? 9.984 13.594 16.844 1 98.81 105 ASP B N 1
ATOM 2470 C CA . ASP B 1 105 ? 11.148 14.203 17.484 1 98.81 105 ASP B CA 1
ATOM 2471 C C . ASP B 1 105 ? 10.945 15.711 17.656 1 98.81 105 ASP B C 1
ATOM 2473 O O . ASP B 1 105 ? 11.258 16.266 18.703 1 98.81 105 ASP B O 1
ATOM 2477 N N . TYR B 1 106 ? 10.469 16.344 16.625 1 98.94 106 TYR B N 1
ATOM 2478 C CA . TYR B 1 106 ? 10.258 17.781 16.672 1 98.94 106 TYR B CA 1
ATOM 2479 C C . TYR B 1 106 ? 9.289 18.156 17.781 1 98.94 106 TYR B C 1
ATOM 2481 O O . TYR B 1 106 ? 9.602 19.016 18.625 1 98.94 106 TYR B O 1
ATOM 2489 N N . LEU B 1 107 ? 8.164 17.516 17.797 1 98.94 107 LEU B N 1
ATOM 2490 C CA . LEU B 1 107 ? 7.117 17.859 18.766 1 98.94 107 LEU B CA 1
ATOM 2491 C C . LEU B 1 107 ? 7.566 17.547 20.188 1 98.94 107 LEU B C 1
ATOM 2493 O O . LEU B 1 107 ? 7.172 18.219 21.141 1 98.94 107 LEU B O 1
ATOM 2497 N N . SER B 1 108 ? 8.359 16.516 20.344 1 98.75 108 SER B N 1
ATOM 2498 C CA . SER B 1 108 ? 8.852 16.156 21.672 1 98.75 108 SER B CA 1
ATOM 2499 C C . SER B 1 108 ? 9.906 17.141 22.156 1 98.75 108 SER B C 1
ATOM 2501 O O . SER B 1 108 ? 10.094 17.328 23.359 1 98.75 108 SER B O 1
ATOM 2503 N N . GLY B 1 109 ? 10.523 17.812 21.25 1 98.56 109 GLY B N 1
ATOM 2504 C CA . GLY B 1 109 ? 11.68 18.625 21.594 1 98.56 109 GLY B CA 1
ATOM 2505 C C . GLY B 1 109 ? 11.359 20.094 21.703 1 98.56 109 GLY B C 1
ATOM 2506 O O . GLY B 1 109 ? 12.141 20.875 22.266 1 98.56 109 GLY B O 1
ATOM 2507 N N . THR B 1 110 ? 10.281 20.5 21.156 1 98.5 110 THR B N 1
ATOM 2508 C CA . THR B 1 110 ? 9.961 21.922 21.172 1 98.5 110 THR B CA 1
ATOM 2509 C C . THR B 1 110 ? 9.086 22.281 22.375 1 98.5 110 THR B C 1
ATOM 2511 O O . THR B 1 110 ? 8.383 21.406 22.906 1 98.5 110 THR B O 1
ATOM 2514 N N . ASP B 1 111 ? 9.117 23.547 22.766 1 97.62 111 ASP B N 1
ATOM 2515 C CA . ASP B 1 111 ? 8.219 24.031 23.797 1 97.62 111 ASP B CA 1
ATOM 2516 C C . ASP B 1 111 ? 7.168 24.984 23.219 1 97.62 111 ASP B C 1
ATOM 2518 O O . ASP B 1 111 ? 6.324 25.5 23.953 1 97.62 111 ASP B O 1
ATOM 2522 N N . GLU B 1 112 ? 7.207 25.141 21.938 1 98.62 112 GLU B N 1
ATOM 2523 C CA . GLU B 1 112 ? 6.238 26.016 21.281 1 98.62 112 GLU B CA 1
ATOM 2524 C C . GLU B 1 112 ? 4.852 25.375 21.25 1 98.62 112 GLU B C 1
ATOM 2526 O O . GLU B 1 112 ? 4.723 24.156 21.281 1 98.62 112 GLU B O 1
ATOM 2531 N N . THR B 1 113 ? 3.877 26.219 21.328 1 98.75 113 THR B N 1
ATOM 2532 C CA . THR B 1 113 ? 2.492 25.781 21.188 1 98.75 113 THR B CA 1
ATOM 2533 C C . THR B 1 113 ? 1.787 26.578 20.094 1 98.75 113 THR B C 1
ATOM 2535 O O . THR B 1 113 ? 2.254 27.656 19.703 1 98.75 113 THR B O 1
ATOM 2538 N N . TRP B 1 114 ? 0.788 26.062 19.547 1 98.94 114 TRP B N 1
ATOM 2539 C CA . TRP B 1 114 ? 0.061 26.672 18.438 1 98.94 114 TRP B CA 1
ATOM 2540 C C . TRP B 1 114 ? -1.443 26.641 18.688 1 98.94 114 TRP B C 1
ATOM 2542 O O . TRP B 1 114 ? -1.929 25.797 19.453 1 98.94 114 TRP B O 1
ATOM 2552 N N . ASP B 1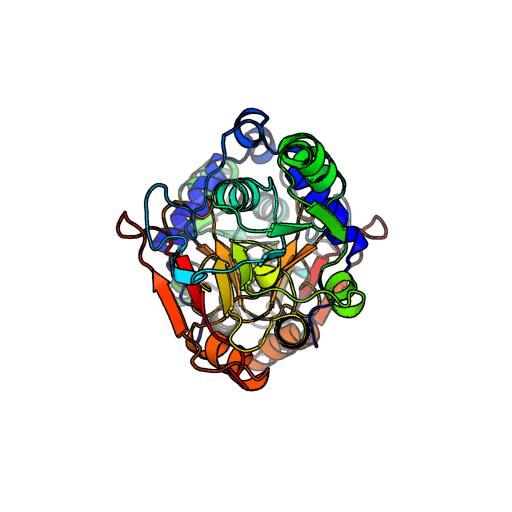 115 ? -2.141 27.5 18.047 1 98.88 115 ASP B N 1
ATOM 2553 C CA . ASP B 1 115 ? -3.6 27.5 18.078 1 98.88 115 ASP B CA 1
ATOM 2554 C C . ASP B 1 115 ? -4.16 26.391 17.188 1 98.88 115 ASP B C 1
ATOM 2556 O O . ASP B 1 115 ? -5.27 25.906 17.422 1 98.88 115 ASP B O 1
ATOM 2560 N N . ALA B 1 116 ? -3.432 26.047 16.172 1 98.94 116 ALA B N 1
ATOM 2561 C CA . ALA B 1 116 ? -3.838 25 15.242 1 98.94 116 ALA B CA 1
ATOM 2562 C C . ALA B 1 116 ? -2.637 24.172 14.797 1 98.94 116 ALA B C 1
ATOM 2564 O O . ALA B 1 116 ? -1.56 24.719 14.539 1 98.94 116 ALA B O 1
ATOM 2565 N N . ILE B 1 117 ? -2.781 22.891 14.781 1 99 117 ILE B N 1
ATOM 2566 C CA . ILE B 1 117 ? -1.853 21.969 14.148 1 99 117 ILE B CA 1
ATOM 2567 C C . ILE B 1 117 ? -2.588 21.141 13.094 1 99 117 ILE B C 1
ATOM 2569 O O . ILE B 1 117 ? -3.596 20.5 13.398 1 99 117 ILE B O 1
ATOM 2573 N N . TYR B 1 118 ? -2.104 21.203 11.859 1 98.94 118 TYR B N 1
ATOM 2574 C CA . TYR B 1 118 ? -2.871 20.547 10.812 1 98.94 118 TYR B CA 1
ATOM 2575 C C . TYR B 1 118 ? -1.956 19.781 9.867 1 98.94 118 TYR B C 1
ATOM 2577 O O . TYR B 1 118 ? -0.737 19.969 9.883 1 98.94 118 TYR B O 1
ATOM 2585 N N . SER B 1 119 ? -2.473 18.891 9.195 1 98.94 119 SER B N 1
ATOM 2586 C CA . SER B 1 119 ? -1.825 18.016 8.219 1 98.94 119 SER B CA 1
ATOM 2587 C C . SER B 1 119 ? -2.715 17.797 7 1 98.94 119 SER B C 1
ATOM 2589 O O . SER B 1 119 ? -3.836 17.297 7.125 1 98.94 119 SER B O 1
ATOM 2591 N N . VAL B 1 120 ? -2.293 18.172 5.867 1 98.75 120 VAL B N 1
ATOM 2592 C CA . VAL B 1 120 ? -2.996 17.922 4.613 1 98.75 120 VAL B CA 1
ATOM 2593 C C . VAL B 1 120 ? -2.238 16.875 3.801 1 98.75 120 VAL B C 1
ATOM 2595 O O . VAL B 1 120 ? -1.237 17.188 3.152 1 98.75 120 VAL B O 1
ATOM 2598 N N . PHE B 1 121 ? -2.805 15.648 3.822 1 98.44 121 PHE B N 1
ATOM 2599 C CA . PHE B 1 121 ? -2.119 14.547 3.152 1 98.44 121 PHE B CA 1
ATOM 2600 C C . PHE B 1 121 ? -0.659 14.477 3.582 1 98.44 121 PHE B C 1
ATOM 2602 O O . PHE B 1 121 ? 0.226 14.25 2.754 1 98.44 121 PHE B O 1
ATOM 2609 N N . GLY B 1 122 ? -0.389 14.719 4.844 1 98.62 122 GLY B N 1
ATOM 2610 C CA . GLY B 1 122 ? 0.96 14.867 5.367 1 98.62 122 GLY B CA 1
ATOM 2611 C C . GLY B 1 122 ? 1.274 13.898 6.492 1 98.62 122 GLY B C 1
ATOM 2612 O O . GLY B 1 122 ? 0.93 12.719 6.414 1 98.62 122 GLY B O 1
ATOM 2613 N N . ALA B 1 123 ? 1.937 14.383 7.523 1 98.88 123 ALA B N 1
ATOM 2614 C CA . ALA B 1 123 ? 2.617 13.547 8.508 1 98.88 123 ALA B CA 1
ATOM 2615 C C . ALA B 1 123 ? 1.622 12.688 9.281 1 98.88 123 ALA B C 1
ATOM 2617 O O . ALA B 1 123 ? 1.953 11.578 9.711 1 98.88 123 ALA B O 1
ATOM 2618 N N . VAL B 1 124 ? 0.374 13.18 9.492 1 98.94 124 VAL B N 1
ATOM 2619 C CA . VAL B 1 124 ? -0.591 12.367 10.227 1 98.94 124 VAL B CA 1
ATOM 2620 C C . VAL B 1 124 ? -0.808 11.039 9.492 1 98.94 124 VAL B C 1
ATOM 2622 O O . VAL B 1 124 ? -0.983 10 10.125 1 98.94 124 VAL B O 1
ATOM 2625 N N . TRP B 1 125 ? -0.797 11.086 8.172 1 98.81 125 TRP B N 1
ATOM 2626 C CA . TRP B 1 125 ? -1.033 9.906 7.34 1 98.81 125 TRP B CA 1
ATOM 2627 C C . TRP B 1 125 ? 0.117 8.914 7.465 1 98.81 125 TRP B C 1
ATOM 2629 O O . TRP B 1 125 ? -0.07 7.711 7.273 1 98.81 125 TRP B O 1
ATOM 2639 N N . PHE B 1 126 ? 1.329 9.391 7.902 1 98.69 126 PHE B N 1
ATOM 2640 C CA . PHE B 1 126 ? 2.533 8.586 7.762 1 98.69 126 PHE B CA 1
ATOM 2641 C C . PHE B 1 126 ? 3.164 8.305 9.125 1 98.69 126 PHE B C 1
ATOM 2643 O O . PHE B 1 126 ? 4.262 7.754 9.203 1 98.69 126 PHE B O 1
ATOM 2650 N N . THR B 1 127 ? 2.514 8.727 10.18 1 98.75 127 THR B N 1
ATOM 2651 C CA . THR B 1 127 ? 3.061 8.594 11.523 1 98.75 127 THR B CA 1
ATOM 2652 C C . THR B 1 127 ? 2.088 7.852 12.438 1 98.75 127 THR B C 1
ATOM 2654 O O . THR B 1 127 ? 0.876 8.062 12.367 1 98.75 127 THR B O 1
ATOM 2657 N N . ASP B 1 128 ? 2.578 7.02 13.258 1 98.44 128 ASP B N 1
ATOM 2658 C CA . ASP B 1 128 ? 1.75 6.293 14.219 1 98.44 128 ASP B CA 1
ATOM 2659 C C . ASP B 1 128 ? 0.896 7.254 15.047 1 98.44 128 ASP B C 1
ATOM 2661 O O . ASP B 1 128 ? 1.421 8.031 15.844 1 98.44 128 ASP B O 1
ATOM 2665 N N . PRO B 1 129 ? -0.391 7.148 14.906 1 98.56 129 PRO B N 1
ATOM 2666 C CA . PRO B 1 129 ? -1.239 8.117 15.602 1 98.56 129 PRO B CA 1
ATOM 2667 C C . PRO B 1 129 ? -1.192 7.949 17.125 1 98.56 129 PRO B C 1
ATOM 2669 O O . PRO B 1 129 ? -1.432 8.914 17.859 1 98.56 129 PRO B O 1
ATOM 2672 N N . LEU B 1 130 ? -0.913 6.777 17.562 1 97.94 130 LEU B N 1
ATOM 2673 C CA . LEU B 1 130 ? -0.842 6.535 19 1 97.94 130 LEU B CA 1
ATOM 2674 C C . LEU B 1 130 ? 0.296 7.332 19.625 1 97.94 130 LEU B C 1
ATOM 2676 O O . LEU B 1 130 ? 0.22 7.711 20.797 1 97.94 130 LEU B O 1
ATOM 2680 N N . LYS B 1 131 ? 1.309 7.602 18.859 1 98.5 131 LYS B N 1
ATOM 2681 C CA . LYS B 1 131 ? 2.438 8.398 19.328 1 98.5 131 LYS B CA 1
ATOM 2682 C C . LYS B 1 131 ? 2.24 9.875 18.984 1 98.5 131 LYS B C 1
ATOM 2684 O O . LYS B 1 131 ? 2.639 10.75 19.766 1 98.5 131 LYS B O 1
ATOM 2689 N N . LEU B 1 132 ? 1.676 10.156 17.906 1 98.88 132 LEU B N 1
ATOM 2690 C CA . LEU B 1 132 ? 1.608 11.5 17.344 1 98.88 132 LEU B CA 1
ATOM 2691 C C . LEU B 1 132 ? 0.58 12.352 18.078 1 98.88 132 LEU B C 1
ATOM 2693 O O . LEU B 1 132 ? 0.861 13.492 18.453 1 98.88 132 LEU B O 1
ATOM 2697 N N . PHE B 1 133 ? -0.605 11.836 18.344 1 98.94 133 PHE B N 1
ATOM 2698 C CA . PHE B 1 133 ? -1.728 12.633 18.812 1 98.94 133 PHE B CA 1
ATOM 2699 C C . PHE B 1 133 ? -1.451 13.172 20.219 1 98.94 133 PHE B C 1
ATOM 2701 O O . PHE B 1 133 ? -1.729 14.336 20.5 1 98.94 133 PHE B O 1
ATOM 2708 N N . PRO B 1 134 ? -0.857 12.359 21.141 1 98.69 134 PRO B N 1
ATOM 2709 C CA . PRO B 1 134 ? -0.519 12.93 22.453 1 98.69 134 PRO B CA 1
ATOM 2710 C C . PRO B 1 134 ? 0.452 14.109 22.344 1 98.69 134 PRO B C 1
ATOM 2712 O O . PRO B 1 134 ? 0.333 15.086 23.078 1 98.69 134 PRO B O 1
ATOM 2715 N N . LEU B 1 135 ? 1.391 14 21.422 1 98.88 135 LEU B N 1
ATOM 2716 C CA . LEU B 1 135 ? 2.35 15.086 21.234 1 98.88 135 LEU B CA 1
ATOM 2717 C C . LEU B 1 135 ? 1.669 16.312 20.641 1 98.88 135 LEU B C 1
ATOM 2719 O O . LEU B 1 135 ? 1.952 17.438 21.047 1 98.88 135 LEU B O 1
ATOM 2723 N N . ILE B 1 136 ? 0.774 16.109 19.672 1 98.94 136 ILE B N 1
ATOM 2724 C CA . ILE B 1 136 ? 0.009 17.219 19.109 1 98.94 136 ILE B CA 1
ATOM 2725 C C . ILE B 1 136 ? -0.792 17.906 20.219 1 98.94 136 ILE B C 1
ATOM 2727 O O . ILE B 1 136 ? -0.801 19.125 20.328 1 98.94 136 ILE B O 1
ATOM 2731 N N . ALA B 1 137 ? -1.438 17.094 21.016 1 98.69 137 ALA B N 1
ATOM 2732 C CA . ALA B 1 137 ? -2.254 17.625 22.109 1 98.69 137 ALA B CA 1
ATOM 2733 C C . ALA B 1 137 ? -1.418 18.5 23.047 1 98.69 137 ALA B C 1
ATOM 2735 O O . ALA B 1 137 ? -1.867 19.562 23.484 1 98.69 137 ALA B O 1
ATOM 2736 N N . SER B 1 138 ? -0.238 18.078 23.312 1 98.25 138 SER B N 1
ATOM 2737 C CA . SER B 1 138 ? 0.626 18.781 24.25 1 98.25 138 SER B CA 1
ATOM 2738 C C . SER B 1 138 ? 1.164 20.078 23.641 1 98.25 138 SER B C 1
ATOM 2740 O O . SER B 1 138 ? 1.688 20.938 24.359 1 98.25 138 SER B O 1
ATOM 2742 N N . ARG B 1 139 ? 1.038 20.25 22.359 1 98.81 139 ARG B N 1
ATOM 2743 C CA . ARG B 1 139 ? 1.614 21.406 21.688 1 98.81 139 ARG B CA 1
ATOM 2744 C C . ARG B 1 139 ? 0.522 22.328 21.172 1 98.81 139 ARG B C 1
ATOM 2746 O O . ARG B 1 139 ? 0.807 23.281 20.438 1 98.81 139 ARG B O 1
ATOM 2753 N N . LEU B 1 140 ? -0.675 21.969 21.438 1 98.81 140 LEU B N 1
ATOM 2754 C CA . LEU B 1 140 ? -1.79 22.859 21.125 1 98.81 140 LEU B CA 1
ATOM 2755 C C . LEU B 1 140 ? -2.156 23.719 22.328 1 98.81 140 LEU B C 1
ATOM 2757 O O . LEU B 1 140 ? -2.152 23.234 23.469 1 98.81 140 LEU B O 1
ATOM 2761 N N . ASN B 1 141 ? -2.449 24.969 22.125 1 98.62 141 ASN B N 1
ATOM 2762 C CA . ASN B 1 141 ? -3.006 25.828 23.156 1 98.62 141 ASN B CA 1
ATOM 2763 C C . ASN B 1 141 ? -4.391 25.359 23.594 1 98.62 141 ASN B C 1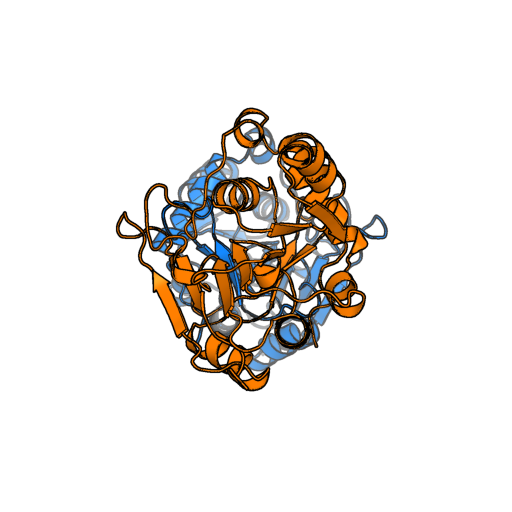
ATOM 2765 O O . ASN B 1 141 ? -5.035 24.578 22.891 1 98.62 141 ASN B O 1
ATOM 2769 N N . PRO B 1 142 ? -4.816 25.812 24.828 1 97.81 142 PRO B N 1
ATOM 2770 C CA . PRO B 1 142 ? -6.191 25.5 25.219 1 97.81 142 PRO B CA 1
ATOM 2771 C C . PRO B 1 142 ? -7.211 25.906 24.141 1 97.81 142 PRO B C 1
ATOM 2773 O O . PRO B 1 142 ? -7.148 27.016 23.625 1 97.81 142 PRO 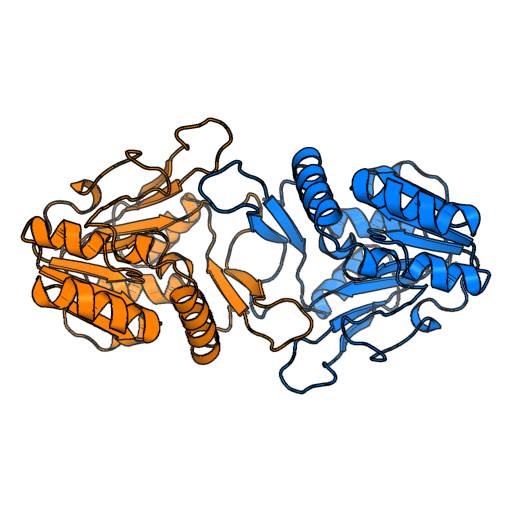B O 1
ATOM 2776 N N . GLY B 1 143 ? -8.039 25.016 23.797 1 97.81 143 GLY B N 1
ATOM 2777 C CA . GLY B 1 143 ? -9.023 25.266 22.75 1 97.81 143 GLY B CA 1
ATOM 2778 C C . GLY B 1 143 ? -8.461 25.141 21.359 1 97.81 143 GLY B C 1
ATOM 2779 O O . GLY B 1 143 ? -9.172 25.359 20.375 1 97.81 143 GLY B O 1
ATOM 2780 N N . GLY B 1 144 ? -7.172 24.766 21.281 1 98.62 144 GLY B N 1
ATOM 2781 C CA . GLY B 1 144 ? -6.523 24.609 20 1 98.62 144 GLY B CA 1
ATOM 2782 C C . GLY B 1 144 ? -7.078 23.453 19.188 1 98.62 144 GLY B C 1
ATOM 2783 O O . GLY B 1 144 ? -7.73 22.562 19.734 1 98.62 144 GLY B O 1
ATOM 2784 N N . VAL B 1 145 ? -6.863 23.453 17.875 1 98.75 145 VAL B N 1
ATOM 2785 C CA . VAL B 1 145 ? -7.543 22.469 17.031 1 98.75 145 VAL B CA 1
ATOM 2786 C C . VAL B 1 145 ? -6.516 21.672 16.234 1 98.75 145 VAL B C 1
ATOM 2788 O O . VAL B 1 145 ? -5.598 22.25 15.641 1 98.75 145 VAL B O 1
ATOM 2791 N N . PRO B 1 146 ? -6.566 20.359 16.328 1 98.88 146 PRO B N 1
ATOM 2792 C CA . PRO B 1 146 ? -5.945 19.5 15.32 1 98.88 146 PRO B CA 1
ATOM 2793 C C . PRO B 1 146 ? -6.863 19.234 14.133 1 98.88 146 PRO B C 1
ATOM 2795 O O . PRO B 1 146 ? -8.047 18.938 14.305 1 98.88 146 PRO B O 1
ATOM 2798 N N . VAL B 1 147 ? -6.422 19.469 12.898 1 98.94 147 VAL B N 1
ATOM 2799 C CA . VAL B 1 147 ? -7.195 19.172 11.695 1 98.94 147 VAL B CA 1
ATOM 2800 C C . VAL B 1 147 ? -6.32 18.422 10.688 1 98.94 147 VAL B C 1
ATOM 2802 O O . VAL B 1 147 ? 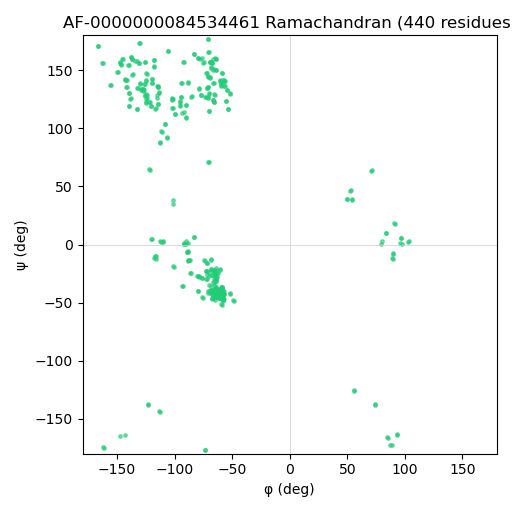-5.156 18.781 10.492 1 98.94 147 VAL B O 1
ATOM 2805 N N . PHE B 1 148 ? -6.84 17.375 10.109 1 98.94 148 PHE B N 1
ATOM 2806 C CA . PHE B 1 148 ? -6.059 16.75 9.047 1 98.94 148 PHE B CA 1
ATOM 2807 C C . PHE B 1 148 ? -6.969 16.156 7.98 1 98.94 148 PHE B C 1
ATOM 2809 O O . PHE B 1 148 ? -8.148 15.914 8.234 1 98.94 148 PHE B O 1
ATOM 2816 N N . SER B 1 149 ? -6.461 16 6.828 1 98.94 149 SER B N 1
ATOM 2817 C CA . SER B 1 149 ? -7.137 15.359 5.707 1 98.94 149 SER B CA 1
ATOM 2818 C C . SER B 1 149 ? -6.199 14.414 4.965 1 98.94 149 SER B C 1
ATOM 2820 O O . SER B 1 149 ? -4.988 14.648 4.91 1 98.94 149 SER B O 1
ATOM 2822 N N . GLN B 1 150 ? -6.711 13.406 4.484 1 98.81 150 GLN B N 1
ATOM 2823 C CA . GLN B 1 150 ? -6.02 12.383 3.711 1 98.81 150 GLN B CA 1
ATOM 2824 C C . GLN B 1 150 ? -7.008 11.469 2.996 1 98.81 150 GLN B C 1
ATOM 2826 O O . GLN B 1 150 ? -8.219 11.617 3.152 1 98.81 150 GLN B O 1
ATOM 2831 N N . PRO B 1 151 ? -6.562 10.602 2.104 1 98.5 151 PRO B N 1
ATOM 2832 C CA . PRO B 1 151 ? -7.5 9.648 1.503 1 98.5 151 PRO B CA 1
ATOM 2833 C C . PRO B 1 151 ? -8.18 8.758 2.539 1 98.5 151 PRO B C 1
ATOM 2835 O O . PRO B 1 151 ? -7.578 8.422 3.562 1 98.5 151 PRO B O 1
ATOM 2838 N N . PRO B 1 152 ? -9.383 8.383 2.295 1 98.44 152 PRO B N 1
ATOM 2839 C CA . PRO B 1 152 ? -10.031 7.434 3.203 1 98.44 152 PRO B CA 1
ATOM 2840 C C . PRO B 1 152 ? -9.414 6.039 3.135 1 98.44 152 PRO B C 1
ATOM 2842 O O . PRO B 1 152 ? -8.75 5.699 2.15 1 98.44 152 PRO B O 1
ATOM 2845 N N . ALA B 1 153 ? -9.625 5.32 4.211 1 98.12 153 ALA B N 1
ATOM 2846 C CA . ALA B 1 153 ? -9.188 3.926 4.207 1 98.12 153 ALA B CA 1
ATOM 2847 C C . ALA B 1 153 ? -9.891 3.135 3.111 1 98.12 153 ALA B C 1
ATOM 2849 O O . ALA B 1 153 ? -11.078 3.344 2.85 1 98.12 153 ALA B O 1
ATOM 2850 N N . ILE B 1 154 ? -9.164 2.254 2.473 1 97.81 154 ILE B N 1
ATOM 2851 C CA . ILE B 1 154 ? -9.781 1.275 1.581 1 97.81 154 ILE B CA 1
ATOM 2852 C C . ILE B 1 154 ? -10.539 0.238 2.4 1 97.81 154 ILE B C 1
ATOM 2854 O O . ILE B 1 154 ? -10.039 -0.26 3.41 1 97.81 154 ILE B O 1
ATOM 2858 N N . PRO B 1 155 ? -11.75 -0.084 1.981 1 97 155 PRO B N 1
ATOM 2859 C CA . PRO B 1 155 ? -12.586 -0.969 2.797 1 97 155 PRO B CA 1
ATOM 2860 C C . PRO B 1 155 ? -11.898 -2.297 3.117 1 97 155 PRO B C 1
ATOM 2862 O O . PRO B 1 155 ? -11.43 -2.986 2.209 1 97 155 PRO B O 1
ATOM 2865 N N . GLY B 1 156 ? -11.805 -2.562 4.441 1 97.38 156 GLY B N 1
ATOM 2866 C CA . GLY B 1 156 ? -11.258 -3.836 4.887 1 97.38 156 GLY B CA 1
ATOM 2867 C C . GLY B 1 156 ? -9.758 -3.807 5.09 1 97.38 156 GLY B C 1
ATOM 2868 O O . GLY B 1 156 ? -9.172 -4.766 5.598 1 97.38 156 GLY B O 1
ATOM 2869 N N . ALA B 1 157 ? -9.125 -2.781 4.711 1 97.94 157 ALA B N 1
ATOM 2870 C CA . ALA B 1 157 ? -7.691 -2.604 4.891 1 97.94 157 ALA B CA 1
ATOM 2871 C C . ALA B 1 157 ? -7.395 -1.485 5.887 1 97.94 157 ALA B C 1
ATOM 2873 O O . ALA B 1 157 ? -7.227 -0.327 5.496 1 97.94 157 ALA B O 1
ATOM 2874 N N . TYR B 1 158 ? -7.344 -1.854 7.113 1 97.5 158 TYR B N 1
ATOM 2875 C CA . TYR B 1 158 ? -7.215 -0.862 8.172 1 97.5 158 TYR B CA 1
ATOM 2876 C C . TYR B 1 158 ? -5.914 -1.057 8.945 1 97.5 158 TYR B C 1
ATOM 2878 O O . TYR B 1 158 ? -5.316 -2.135 8.906 1 97.5 158 TYR B O 1
ATOM 2886 N N . GLY B 1 159 ? -5.477 0.043 9.633 1 97.19 159 GLY B N 1
ATOM 2887 C CA . GLY B 1 159 ? -4.219 0.011 10.359 1 97.19 159 GLY B CA 1
ATOM 2888 C C . GLY B 1 159 ? -3.043 0.51 9.539 1 97.19 159 GLY B C 1
ATOM 2889 O O . GLY B 1 159 ? -3.229 1.223 8.547 1 97.19 159 GLY B O 1
ATOM 2890 N N . PRO B 1 160 ? -1.82 0.188 10.031 1 98.06 160 PRO B N 1
ATOM 2891 C CA . PRO B 1 160 ? -0.66 0.539 9.211 1 98.06 160 PRO B CA 1
ATOM 2892 C C . PRO B 1 160 ? -0.614 -0.234 7.895 1 98.06 160 PRO B C 1
ATOM 2894 O O . PRO B 1 160 ? -0.704 -1.465 7.895 1 98.06 160 PRO B O 1
ATOM 2897 N N . GLN B 1 161 ? -0.594 0.483 6.887 1 98.06 161 GLN B N 1
ATOM 2898 C CA . GLN B 1 161 ? -0.421 -0.056 5.543 1 98.06 161 GLN B CA 1
ATOM 2899 C C . GLN B 1 161 ? 1.009 0.146 5.051 1 98.06 161 GLN B C 1
ATOM 2901 O O . GLN B 1 161 ? 1.473 1.281 4.922 1 98.06 161 GLN B O 1
ATOM 2906 N N . GLY B 1 162 ? 1.684 -0.971 4.797 1 97.38 162 GLY B N 1
ATOM 2907 C CA . GLY B 1 162 ? 3.061 -0.89 4.34 1 97.38 162 GLY B CA 1
ATOM 2908 C C . GLY B 1 162 ? 3.182 -0.789 2.83 1 97.38 162 GLY B C 1
ATOM 2909 O O . GLY B 1 162 ? 2.482 -1.492 2.098 1 97.38 162 GLY B O 1
ATOM 2910 N N . MET B 1 163 ? 4.086 0.039 2.414 1 95 163 MET B N 1
ATOM 2911 C CA . MET B 1 163 ? 4.301 0.218 0.981 1 95 163 MET B CA 1
ATOM 2912 C C . MET B 1 163 ? 5.785 0.165 0.642 1 95 163 MET B C 1
ATOM 2914 O O . MET B 1 163 ? 6.562 0.996 1.113 1 95 163 MET B O 1
ATOM 2918 N N . TYR B 1 164 ? 6.121 -0.856 -0.161 1 95.06 164 TYR B N 1
ATOM 2919 C CA . TYR B 1 164 ? 7.457 -0.832 -0.748 1 95.06 164 TYR B CA 1
ATOM 2920 C C . TYR B 1 164 ? 7.582 0.286 -1.777 1 95.06 164 TYR B C 1
ATOM 2922 O O . TYR B 1 164 ? 6.629 0.577 -2.504 1 95.06 164 TYR B O 1
ATOM 2930 N N . LYS B 1 165 ? 8.711 0.875 -1.809 1 92.44 165 LYS B N 1
ATOM 2931 C CA . LYS B 1 165 ? 9.016 1.884 -2.82 1 92.44 165 LYS B CA 1
ATOM 2932 C C . LYS B 1 165 ? 10.203 1.468 -3.674 1 92.44 165 LYS B C 1
ATOM 2934 O O . LYS B 1 165 ? 11.172 0.903 -3.162 1 92.44 165 LYS B O 1
ATOM 2939 N N . GLY B 1 166 ? 10.148 1.699 -4.949 1 87.94 166 GLY B N 1
ATOM 2940 C CA . GLY B 1 166 ? 11.258 1.422 -5.844 1 87.94 166 GLY B CA 1
ATOM 2941 C C . GLY B 1 166 ? 11.219 0.022 -6.43 1 87.94 166 GLY B C 1
ATOM 2942 O O . GLY B 1 166 ? 12.25 -0.504 -6.859 1 87.94 166 GLY B O 1
ATOM 2943 N N . GLY B 1 167 ? 10.125 -0.671 -6.434 1 91.62 167 GLY B N 1
ATOM 2944 C CA . GLY B 1 167 ? 10.031 -2.035 -6.93 1 91.62 167 GLY B CA 1
ATOM 2945 C C . GLY B 1 167 ? 10.43 -3.074 -5.902 1 91.62 167 GLY B C 1
ATOM 2946 O O . GLY B 1 167 ? 10.648 -2.746 -4.734 1 91.62 167 GLY B O 1
ATOM 2947 N N . PHE B 1 168 ? 10.656 -4.332 -6.352 1 96.25 168 PHE B N 1
ATOM 2948 C CA . PHE B 1 168 ? 10.836 -5.402 -5.375 1 96.25 168 PHE B CA 1
ATOM 2949 C C . PHE B 1 168 ? 12.242 -5.996 -5.48 1 96.25 168 PHE B C 1
ATOM 2951 O O . PHE B 1 168 ? 12.625 -6.832 -4.66 1 96.25 168 PHE B O 1
ATOM 2958 N N . ALA B 1 169 ? 12.984 -5.609 -6.531 1 95.75 169 ALA B N 1
ATOM 2959 C CA . ALA B 1 169 ? 14.328 -6.141 -6.738 1 95.75 169 ALA B CA 1
ATOM 2960 C C . ALA B 1 169 ? 15.391 -5.145 -6.289 1 95.75 169 ALA B C 1
ATOM 2962 O O . ALA B 1 169 ? 16.438 -5.004 -6.93 1 95.75 169 ALA B O 1
ATOM 2963 N N . GLY B 1 170 ? 15.172 -4.418 -5.309 1 95.94 170 GLY B N 1
ATOM 2964 C CA . GLY B 1 170 ? 16.094 -3.414 -4.785 1 95.94 170 GLY B CA 1
ATOM 2965 C C . GLY B 1 170 ? 16.078 -3.322 -3.271 1 95.94 170 GLY B C 1
ATOM 2966 O O . GLY B 1 170 ? 15.648 -4.262 -2.594 1 95.94 170 GLY B O 1
ATOM 2967 N N . ARG B 1 171 ? 16.656 -2.164 -2.795 1 96.19 171 ARG B N 1
ATOM 2968 C CA . ARG B 1 171 ? 16.734 -1.938 -1.354 1 96.19 171 ARG B CA 1
ATOM 2969 C C . ARG B 1 171 ? 15.344 -1.979 -0.724 1 96.19 171 ARG B C 1
ATOM 2971 O O . ARG B 1 171 ? 14.375 -1.521 -1.325 1 96.19 171 ARG B O 1
ATOM 2978 N N . ALA B 1 172 ? 15.242 -2.547 0.444 1 95 172 ALA B N 1
ATOM 2979 C CA . ALA B 1 172 ? 13.992 -2.6 1.198 1 95 172 ALA B CA 1
ATOM 2980 C C . ALA B 1 172 ? 13.609 -1.219 1.721 1 95 172 ALA B C 1
ATOM 2982 O O . ALA B 1 172 ? 13.672 -0.965 2.926 1 95 172 ALA B O 1
ATOM 2983 N N . LEU B 1 173 ? 13.211 -0.373 0.844 1 95.56 173 LEU B N 1
ATOM 2984 C CA . LEU B 1 173 ? 12.68 0.941 1.193 1 95.56 173 LEU B CA 1
ATOM 2985 C C . LEU B 1 173 ? 11.156 0.917 1.263 1 95.56 173 LEU B C 1
ATOM 2987 O O . LEU B 1 173 ? 10.5 0.494 0.312 1 95.56 173 LEU B O 1
ATOM 2991 N N . TYR B 1 174 ? 10.656 1.234 2.441 1 96.12 174 TYR B N 1
ATOM 2992 C CA . TYR B 1 174 ? 9.203 1.256 2.588 1 96.12 174 TYR B CA 1
ATOM 2993 C C . TYR B 1 174 ? 8.766 2.355 3.549 1 96.12 174 TYR B C 1
ATOM 2995 O O . TYR B 1 174 ? 9.586 2.904 4.289 1 96.12 174 TYR B O 1
ATOM 3003 N N . THR B 1 175 ? 7.551 2.713 3.441 1 96.81 175 THR B N 1
ATOM 3004 C CA . THR B 1 175 ? 6.887 3.637 4.352 1 96.81 175 THR B CA 1
ATOM 3005 C C . THR B 1 175 ? 5.551 3.064 4.828 1 96.81 175 THR B C 1
ATOM 3007 O O . THR B 1 175 ? 5.172 1.96 4.434 1 96.81 175 THR B O 1
ATOM 3010 N N . TYR B 1 176 ? 4.953 3.748 5.75 1 98.12 176 TYR B N 1
ATOM 3011 C CA . TYR B 1 176 ? 3.643 3.361 6.266 1 98.12 176 TYR B CA 1
ATOM 3012 C C . TYR B 1 176 ? 2.615 4.461 6.023 1 98.12 176 TYR B C 1
ATOM 3014 O O . TYR B 1 176 ? 2.936 5.648 6.102 1 98.12 176 TYR B O 1
ATOM 3022 N N . ARG B 1 177 ? 1.46 4.098 5.719 1 98.31 177 ARG B N 1
ATOM 3023 C CA . ARG B 1 177 ? 0.268 4.938 5.773 1 98.31 177 ARG B CA 1
ATOM 3024 C C . ARG B 1 177 ? -0.722 4.414 6.809 1 98.31 177 ARG B C 1
ATOM 3026 O O . ARG B 1 177 ? -1.061 3.23 6.809 1 98.31 177 ARG B O 1
ATOM 3033 N N . TYR B 1 178 ? -1.109 5.207 7.66 1 98.62 178 TYR B N 1
ATOM 3034 C CA . TYR B 1 178 ? -2.078 4.793 8.672 1 98.62 178 TYR B CA 1
ATOM 3035 C C . TYR B 1 178 ? -3.502 5.074 8.203 1 98.62 178 TYR B C 1
ATOM 3037 O O . TYR B 1 178 ? -3.895 6.23 8.039 1 98.62 178 TYR B O 1
ATOM 3045 N N . SER B 1 179 ? -4.246 4.016 7.992 1 98.19 179 SER B N 1
ATOM 3046 C CA . SER B 1 179 ? -5.59 4.047 7.426 1 98.19 179 SER B CA 1
ATOM 3047 C C . SER B 1 179 ? -6.609 3.449 8.391 1 98.19 179 SER B C 1
ATOM 3049 O O . SER B 1 179 ? -6.523 2.27 8.734 1 98.19 179 SER B O 1
ATOM 3051 N N . TYR B 1 180 ? -7.551 4.262 8.781 1 98.38 180 TYR B N 1
ATOM 3052 C CA . TYR B 1 180 ? -8.578 3.826 9.719 1 98.38 180 TYR B CA 1
ATOM 3053 C C . TYR B 1 180 ? -9.953 4.344 9.305 1 98.38 180 TYR B C 1
ATOM 3055 O O . TYR B 1 180 ? -10.055 5.262 8.484 1 98.38 180 TYR B O 1
ATOM 3063 N N . THR B 1 181 ? -10.945 3.723 9.836 1 98.31 181 THR B N 1
ATOM 3064 C CA . THR B 1 181 ? -12.305 4.234 9.656 1 98.31 181 THR B CA 1
ATOM 3065 C C . THR B 1 181 ? -12.484 5.547 10.422 1 98.31 181 THR B C 1
ATOM 3067 O O . THR B 1 181 ? -11.766 5.82 11.383 1 98.31 181 THR B O 1
ATOM 3070 N N . PRO B 1 182 ? -13.469 6.363 9.984 1 98.75 182 PRO B N 1
ATOM 3071 C CA . PRO B 1 182 ? -13.773 7.578 10.742 1 98.75 182 PRO B CA 1
ATOM 3072 C C . PRO B 1 182 ? -14.008 7.309 12.227 1 98.75 182 PRO B C 1
ATOM 3074 O O . PRO B 1 182 ? -13.508 8.047 13.078 1 98.75 182 PRO B O 1
ATOM 3077 N N . ARG B 1 183 ? -14.703 6.277 12.555 1 98.44 183 ARG B N 1
ATOM 3078 C CA . ARG B 1 183 ? -14.961 5.93 13.945 1 98.44 183 ARG B CA 1
ATOM 3079 C C . ARG B 1 183 ? -13.664 5.68 14.703 1 98.44 183 ARG B C 1
ATOM 3081 O O . ARG B 1 183 ? -13.5 6.137 15.836 1 98.44 183 ARG B O 1
ATOM 3088 N N . ARG B 1 184 ? -12.766 4.957 14.078 1 98.56 184 ARG B N 1
ATOM 3089 C CA . ARG B 1 184 ? -11.508 4.652 14.734 1 98.56 184 ARG B CA 1
ATOM 3090 C C . ARG B 1 184 ? -10.672 5.914 14.93 1 98.56 184 ARG B C 1
ATOM 3092 O O . ARG B 1 184 ? -10 6.074 15.945 1 98.56 184 ARG B O 1
ATOM 3099 N N . TRP B 1 185 ? -10.625 6.801 13.961 1 98.88 185 TRP B N 1
ATOM 3100 C CA . TRP B 1 185 ? -9.914 8.062 14.109 1 98.88 185 TRP B CA 1
ATOM 3101 C C . TRP B 1 185 ? -10.438 8.852 15.305 1 98.88 185 TRP B C 1
ATOM 3103 O O . TRP B 1 185 ? -9.664 9.391 16.094 1 98.88 185 TRP B O 1
ATOM 3113 N N . THR B 1 186 ? -11.773 8.961 15.438 1 98.88 186 THR B N 1
ATOM 3114 C CA . THR B 1 186 ? -12.359 9.688 16.562 1 98.88 186 THR B CA 1
ATOM 3115 C C . THR B 1 186 ? -11.977 9.031 17.875 1 98.88 186 THR B C 1
ATOM 3117 O O . THR B 1 186 ? -11.68 9.719 18.859 1 98.88 186 THR B O 1
ATOM 3120 N N . SER B 1 187 ? -11.984 7.738 17.906 1 98.81 187 SER B N 1
ATOM 3121 C CA . SER B 1 187 ? -11.602 7.02 19.109 1 98.81 187 SER B CA 1
ATOM 3122 C C . SER B 1 187 ? -10.164 7.32 19.5 1 98.81 187 SER B C 1
ATOM 3124 O O . SER B 1 187 ? -9.859 7.516 20.672 1 98.81 187 SER B O 1
ATOM 3126 N N . LEU B 1 188 ? -9.273 7.332 18.531 1 98.69 188 LEU B N 1
ATOM 3127 C CA . LEU B 1 188 ? -7.867 7.617 18.781 1 98.69 188 LEU B CA 1
ATOM 3128 C C . LEU B 1 188 ? -7.684 9.023 19.328 1 98.69 188 LEU B C 1
ATOM 3130 O O . LEU B 1 188 ? -6.879 9.234 20.234 1 98.69 188 LEU B O 1
ATOM 3134 N N . LEU B 1 189 ? -8.422 9.945 18.797 1 98.88 189 LEU B N 1
ATOM 3135 C CA . LEU B 1 189 ? -8.344 11.328 19.25 1 98.88 189 LEU B CA 1
ATOM 3136 C C . LEU B 1 189 ? -8.867 11.453 20.688 1 98.88 189 LEU B C 1
ATOM 3138 O O . LEU B 1 189 ? -8.242 12.109 21.516 1 98.88 189 LEU B O 1
ATOM 3142 N N . LEU B 1 190 ? -10.008 10.812 20.984 1 98.62 190 LEU B N 1
ATOM 3143 C CA . LEU B 1 190 ? -10.562 10.836 22.328 1 98.62 190 LEU B CA 1
ATOM 3144 C C . LEU B 1 190 ? -9.586 10.242 23.328 1 98.62 190 LEU B C 1
ATOM 3146 O O . LEU B 1 190 ? -9.383 10.805 24.406 1 98.62 190 LEU B O 1
ATOM 3150 N N . ARG B 1 191 ? -8.969 9.203 22.953 1 98.06 191 ARG B N 1
ATOM 3151 C CA . ARG B 1 191 ? -8.016 8.531 23.828 1 98.06 191 ARG B CA 1
ATOM 3152 C C . ARG B 1 191 ? -6.812 9.422 24.109 1 98.06 191 ARG B C 1
ATOM 3154 O O . ARG B 1 191 ? -6.137 9.25 25.125 1 98.06 191 ARG B O 1
ATOM 3161 N N . SER B 1 192 ? -6.551 10.32 23.219 1 97.81 192 SER B N 1
ATOM 3162 C CA . SER B 1 192 ? -5.395 11.203 23.344 1 97.81 192 SER B CA 1
ATOM 3163 C C . SER B 1 192 ? -5.762 12.5 24.062 1 97.81 192 SER B C 1
ATOM 3165 O O . SER B 1 192 ? -4.941 13.414 24.156 1 97.81 192 SER B O 1
ATOM 3167 N N . GLY B 1 193 ? -6.992 12.672 24.469 1 97.25 193 GLY B N 1
ATOM 3168 C CA . GLY B 1 193 ? -7.379 13.789 25.312 1 97.25 193 GLY B CA 1
ATOM 3169 C C . GLY B 1 193 ? -8.109 14.883 24.562 1 97.25 193 GLY B C 1
ATOM 3170 O O . GLY B 1 193 ? -8.453 15.914 25.125 1 97.25 193 GLY B O 1
ATOM 3171 N N . PHE B 1 194 ? -8.344 14.656 23.312 1 98.75 194 PHE B N 1
ATOM 3172 C CA . PHE B 1 194 ? -9.07 15.656 22.531 1 98.75 194 PHE B CA 1
ATOM 3173 C C . PHE B 1 194 ? -10.562 15.578 22.828 1 98.75 194 PHE B C 1
ATOM 3175 O O . PHE B 1 194 ? -11.055 14.555 23.312 1 98.75 194 PHE B O 1
ATOM 3182 N N . GLU B 1 195 ? -11.195 16.641 22.531 1 98.5 195 GLU B N 1
ATOM 3183 C CA . GLU B 1 195 ? -12.648 16.703 22.688 1 98.5 195 GLU B CA 1
ATOM 3184 C C . GLU B 1 195 ? -13.344 16.938 21.344 1 98.5 195 GLU B C 1
ATOM 3186 O O . GLU B 1 195 ? -12.734 17.438 20.406 1 98.5 195 GLU B O 1
ATOM 3191 N N . SER B 1 196 ? -14.594 16.484 21.234 1 98.12 196 SER B N 1
ATOM 3192 C CA . SER B 1 196 ? -15.523 16.703 20.125 1 98.12 196 SER B CA 1
ATOM 3193 C C . SER B 1 196 ? -14.898 16.312 18.797 1 98.12 196 SER B C 1
ATOM 3195 O O . SER B 1 196 ? -14.938 17.078 17.844 1 98.12 196 SER B O 1
ATOM 3197 N N . PRO B 1 197 ? -14.297 15.195 18.766 1 98.75 197 PRO B N 1
ATOM 3198 C CA . PRO B 1 197 ? -13.727 14.797 17.484 1 98.75 197 PRO B CA 1
ATOM 3199 C C . PRO B 1 197 ? -14.797 14.523 16.422 1 98.75 197 PRO B C 1
ATOM 3201 O O . PRO B 1 197 ? -15.859 13.984 16.75 1 98.75 197 PRO B O 1
ATOM 3204 N N . GLN B 1 198 ? -14.555 14.953 15.25 1 98.81 198 GLN B N 1
ATOM 3205 C CA . GLN B 1 198 ? -15.375 14.648 14.078 1 98.81 198 GLN B CA 1
ATOM 3206 C C . GLN B 1 198 ? -14.516 14.094 12.945 1 98.81 198 GLN B C 1
ATOM 3208 O O . GLN B 1 198 ? -13.398 14.57 12.711 1 98.81 198 GLN B O 1
ATOM 3213 N N . ALA B 1 199 ? -14.945 13.07 12.344 1 98.88 199 ALA B N 1
ATOM 3214 C CA . ALA B 1 199 ? -14.297 12.461 11.188 1 98.88 199 ALA B CA 1
ATOM 3215 C C . ALA B 1 199 ? -15.32 12.047 10.141 1 98.88 199 ALA B C 1
ATOM 3217 O O . ALA B 1 199 ? -16.281 11.32 10.445 1 98.88 199 ALA B O 1
ATOM 3218 N N . ASP B 1 200 ? -15.102 12.523 8.961 1 98.56 200 ASP B N 1
ATOM 3219 C CA . ASP B 1 200 ? -16.016 12.188 7.875 1 98.56 200 ASP B CA 1
ATOM 3220 C C . ASP B 1 200 ? -15.266 12.086 6.547 1 98.56 200 ASP B C 1
ATOM 3222 O O . ASP B 1 200 ? -14.227 12.719 6.363 1 98.56 200 ASP B O 1
ATOM 3226 N N . VAL B 1 201 ? -15.828 11.344 5.688 1 98.75 201 VAL B N 1
ATOM 3227 C CA . VAL B 1 201 ? -15.312 11.305 4.32 1 98.75 201 VAL B CA 1
ATOM 3228 C C . VAL B 1 201 ? -16.172 12.203 3.424 1 98.75 201 VAL B C 1
ATOM 3230 O O . VAL B 1 201 ? -17.344 11.922 3.193 1 98.75 201 VAL B O 1
ATOM 3233 N N . LEU B 1 202 ? -15.555 13.234 3.006 1 98.69 202 LEU B N 1
ATOM 3234 C CA . LEU B 1 202 ? -16.203 14.125 2.051 1 98.69 202 LEU B CA 1
ATOM 3235 C C . LEU B 1 202 ? -16.172 13.531 0.647 1 98.69 202 LEU B C 1
ATOM 3237 O O . LEU B 1 202 ? -15.109 13.188 0.136 1 98.69 202 LEU B O 1
ATOM 3241 N N . ASP B 1 203 ? -17.312 13.477 -0.003 1 98.31 203 ASP B N 1
ATOM 3242 C CA . ASP B 1 203 ? -17.375 12.93 -1.357 1 98.31 203 ASP B CA 1
ATOM 3243 C C . ASP B 1 203 ? -16.562 13.797 -2.332 1 98.31 203 ASP B C 1
ATOM 3245 O O . ASP B 1 203 ? -16.484 15.016 -2.162 1 98.31 203 ASP B O 1
ATOM 3249 N N . ALA B 1 204 ? -16.062 13.148 -3.316 1 98.38 204 ALA B N 1
ATOM 3250 C CA . ALA B 1 204 ? -15.445 13.883 -4.414 1 98.38 204 ALA B CA 1
ATOM 3251 C C . ALA B 1 204 ? -16.484 14.672 -5.203 1 98.38 204 ALA B C 1
ATOM 3253 O O . ALA B 1 204 ? -17.688 14.375 -5.129 1 98.38 204 ALA B O 1
ATOM 3254 N N . PRO B 1 205 ? -15.992 15.727 -5.879 1 97.75 205 PRO B N 1
ATOM 3255 C CA . PRO B 1 205 ? -16.953 16.453 -6.715 1 97.75 205 PRO B CA 1
ATOM 3256 C C . PRO B 1 205 ? -17.516 15.602 -7.848 1 97.75 205 PRO B C 1
ATOM 3258 O O . PRO B 1 205 ? -18.641 15.828 -8.305 1 97.75 205 PRO B O 1
ATOM 3261 N N . THR B 1 206 ? -16.781 14.656 -8.305 1 97.38 206 THR B N 1
ATOM 3262 C CA . THR B 1 206 ? -17.219 13.703 -9.312 1 97.38 206 THR B CA 1
ATOM 3263 C C . THR B 1 206 ? -17.578 12.367 -8.68 1 97.38 206 THR B C 1
ATOM 3265 O O . THR B 1 206 ? -16.781 11.781 -7.957 1 97.38 206 THR B O 1
ATOM 3268 N N . GLU B 1 207 ? -18.766 11.914 -8.953 1 96.81 207 GLU B N 1
ATOM 3269 C CA . GLU B 1 207 ? -19.234 10.641 -8.398 1 96.81 207 GLU B CA 1
ATOM 3270 C C . GLU B 1 207 ? -18.297 9.5 -8.766 1 96.81 207 GLU B C 1
ATOM 3272 O O . GLU B 1 207 ? -17.828 9.414 -9.906 1 96.81 207 GLU B O 1
ATOM 3277 N N . GLY B 1 208 ? -18 8.656 -7.809 1 95.69 208 GLY B N 1
ATOM 3278 C CA . GLY B 1 208 ? -17.141 7.508 -8.062 1 95.69 208 GLY B CA 1
ATOM 3279 C C . GLY B 1 208 ? -15.672 7.793 -7.844 1 95.69 208 GLY B C 1
ATOM 3280 O O . GLY B 1 208 ? -14.852 6.871 -7.836 1 95.69 208 GLY B O 1
ATOM 3281 N N . HIS B 1 209 ? -15.328 9.031 -7.707 1 97.75 209 HIS B N 1
ATOM 3282 C CA . HIS B 1 209 ? -13.945 9.406 -7.438 1 97.75 209 HIS B CA 1
ATOM 3283 C C . HIS B 1 209 ? -13.625 9.305 -5.953 1 97.75 209 HIS B C 1
ATOM 3285 O O . HIS B 1 209 ? -14.531 9.211 -5.121 1 97.75 209 HIS B O 1
ATOM 3291 N N . ILE B 1 210 ? -12.359 9.289 -5.621 1 98.19 210 ILE B N 1
ATOM 3292 C CA . ILE B 1 210 ? -11.898 9.094 -4.25 1 98.19 210 ILE B CA 1
ATOM 3293 C C . ILE B 1 210 ? -12.312 10.289 -3.396 1 98.19 210 ILE B C 1
ATOM 3295 O O . ILE B 1 210 ? -12.023 11.438 -3.746 1 98.19 210 ILE B O 1
ATOM 3299 N N . GLY B 1 211 ? -13 10.055 -2.332 1 98.56 211 GLY B N 1
ATOM 3300 C CA . GLY B 1 211 ? -13.312 11.109 -1.384 1 98.56 211 GLY B CA 1
ATOM 3301 C C . GLY B 1 211 ? -12.125 11.539 -0.544 1 98.56 211 GLY B C 1
ATOM 3302 O O . GLY B 1 211 ? -11 11.094 -0.78 1 98.56 211 GLY B O 1
ATOM 3303 N N . THR B 1 212 ? -12.406 12.43 0.351 1 98.88 212 THR B N 1
ATOM 3304 C CA . THR B 1 212 ? -11.367 12.914 1.252 1 98.88 212 THR B CA 1
ATOM 3305 C C . THR B 1 212 ? -11.789 12.742 2.709 1 98.88 212 THR B C 1
ATOM 3307 O O . THR B 1 212 ? -12.859 13.203 3.105 1 98.88 212 THR B O 1
ATOM 3310 N N . LEU B 1 213 ? -10.984 12.016 3.461 1 98.94 213 LEU B N 1
ATOM 3311 C CA . LEU B 1 213 ? -11.188 11.977 4.906 1 98.94 213 LEU B CA 1
ATOM 3312 C C . LEU B 1 213 ? -10.797 13.312 5.539 1 98.94 213 LEU B C 1
ATOM 3314 O O . LEU B 1 213 ? -9.703 13.828 5.281 1 98.94 213 LEU B O 1
ATOM 3318 N N . ILE B 1 214 ? -11.633 13.891 6.262 1 98.94 214 ILE B N 1
ATOM 3319 C CA . ILE B 1 214 ? -11.359 15.109 7.016 1 98.94 214 ILE B CA 1
ATOM 3320 C C . ILE B 1 214 ? -11.672 14.883 8.492 1 98.94 214 ILE B C 1
ATOM 3322 O O . ILE B 1 214 ? -12.758 14.398 8.844 1 98.94 214 ILE B O 1
ATOM 3326 N N . VAL B 1 215 ? -10.734 15.211 9.344 1 98.94 215 VAL B N 1
ATOM 3327 C CA . VAL B 1 215 ? -10.867 14.969 10.773 1 98.94 215 VAL B CA 1
ATOM 3328 C C . VAL B 1 215 ? -10.57 16.25 11.547 1 98.94 215 VAL B C 1
ATOM 3330 O O . VAL B 1 215 ? -9.617 16.969 11.227 1 98.94 215 VAL B O 1
ATOM 3333 N N . THR B 1 216 ? -11.375 16.625 12.508 1 98.88 216 THR B N 1
ATOM 3334 C CA . THR B 1 216 ? -11.203 17.766 13.398 1 98.88 216 THR B CA 1
ATOM 3335 C C . THR B 1 216 ? -11.398 17.359 14.852 1 98.88 216 THR B C 1
ATOM 3337 O O . THR B 1 216 ? -12 16.312 15.133 1 98.88 216 THR B O 1
ATOM 3340 N N . ALA B 1 217 ? -10.859 18.062 15.695 1 98.88 217 ALA B N 1
ATOM 3341 C CA . ALA B 1 217 ? -11.047 17.953 17.141 1 98.88 217 ALA B CA 1
ATOM 3342 C C . ALA B 1 217 ? -10.609 19.234 17.844 1 98.88 217 ALA B C 1
ATOM 3344 O O . ALA B 1 217 ? -10.352 20.25 17.188 1 98.88 217 ALA B O 1
ATOM 3345 N N . ARG B 1 218 ? -10.625 19.234 19.125 1 98.44 218 ARG B N 1
ATOM 3346 C CA . ARG B 1 218 ? -10.125 20.375 19.891 1 98.44 218 ARG B CA 1
ATOM 3347 C C . ARG B 1 218 ? -9.547 19.922 21.234 1 98.44 218 ARG B C 1
ATOM 3349 O O . ARG B 1 218 ? -9.953 18.891 21.781 1 98.44 218 ARG B O 1
ATOM 3356 N N . THR B 1 219 ? -8.578 20.609 21.688 1 98.19 219 THR B N 1
ATOM 3357 C CA . THR B 1 219 ? -8.141 20.422 23.062 1 98.19 219 THR B CA 1
ATOM 3358 C C . THR B 1 219 ? -9.125 21.062 24.047 1 98.19 219 THR B C 1
ATOM 3360 O O . THR B 1 219 ? -9.867 21.969 23.672 1 98.19 219 THR B O 1
ATOM 3363 N N . PRO B 1 220 ? -9.117 20.578 25.266 1 96.06 220 PRO B N 1
ATOM 3364 C CA . PRO B 1 220 ? -9.969 21.234 26.266 1 96.06 220 PRO B CA 1
ATOM 3365 C C . PRO B 1 220 ? -9.656 22.719 26.422 1 96.06 220 PRO B C 1
ATOM 3367 O O . PRO B 1 220 ? -8.492 23.125 26.297 1 96.06 220 PRO B O 1
ATOM 3370 N N . SER B 1 221 ? -10.672 23.578 26.578 1 91.19 221 SER B N 1
ATOM 3371 C CA . SER B 1 221 ? -10.523 25.016 26.672 1 91.19 221 SER B CA 1
ATOM 3372 C C . SER B 1 221 ? -9.875 25.438 27.984 1 91.19 221 SER B C 1
ATOM 3374 O O . SER B 1 221 ? -9.508 26.594 28.156 1 91.19 221 SER B O 1
ATOM 3376 N N . THR B 1 222 ? -9.953 24.641 29 1 80.88 222 THR B N 1
ATOM 3377 C CA . THR B 1 222 ? -9.359 24.969 30.297 1 80.88 222 THR B CA 1
ATOM 3378 C C . THR B 1 222 ? -8.25 23.984 30.656 1 80.88 222 THR B C 1
ATOM 3380 O O . THR B 1 222 ? -8.273 22.828 30.203 1 80.88 222 THR B O 1
#

pLDDT: mean 97.05, std 3.26, range [79.94, 99.0]

Sequence (444 aa):
MPAQHDIASERELWDTYAAGIKDDVFDAGPVFRWTQYADHGPGLELLGSPSSALEIGCGTGRALAALAEQGVKTTGVDLSPVMTQRATERWGPSGVQIHCAEILDYLSGTDETWDAIYSVFGAVWFTDPLKLFPLIASRLNPGGVPVFSQPPAIPGAYGPQGMYKGGFAGRALYTYRYSYTPRRWTSLLLRSGFESPQADVLDAPTEGHIGTLIVTARTPSTMPAQHDIASERELWDTYAAGIKDDVFDAGPVFRWTQYADHGPGLELLGSPSSALEIGCGTGRALAALAEQGVKTTGVDLSPVMTQRATERWGPSGVQIHCAEILDYLSGTDETWDAIYSVFGAVWFTDPLKLFPLIASRLNPGGVPVFSQPPAIPGAYGPQGMYKGGFAGRALYTYRYSYTPRRWTSLLLRSGFESPQADVLDAPTEGHIGTLIVTARTPST